Protein AF-A0A3M7R922-F1 (afdb_monomer_lite)

InterPro domains:
  IPR000403 Phosphatidylinositol 3-/4-kinase, catalytic domain [PF00454] (410-557)
  IPR000403 Phosphatidylinositol 3-/4-kinase, catalytic domain [PS50290] (380-560)
  IPR000403 Phosphatidylinositol 3-/4-kinase, catalytic domain [SM00146] (409-560)
  IPR001263 Phosphoinositide 3-kinase, accessory (PIK) domain [PF00613] (132-281)
  IPR001263 Phosphoinositide 3-kinase, accessory (PIK) domain [PS51545] (107-286)
  IPR001263 Phosphoinositide 3-kinase, accessory (PIK) domain [SM00145] (114-297)
  IPR011009 Protein kinase-like domain superfamily [SSF56112] (363-557)
  IPR015433 Phosphatidylinositol 3-/4-kinase [PTHR10048] (72-557)
  IPR016024 Armadillo-type fold [SSF48371] (104-285)
  IPR018936 Phosphatidylinositol 3-/4-kinase, conserved site [PS00916] (509-529)
  IPR036940 Phosphatidylinositol 3-/4-kinase, catalytic domain superfamily [G3DSA:1.10.1070.11] (464-559)
  IPR042236 Phosphoinositide 3-kinase, accessory (PIK) domain superfamily [G3DSA:1.25.40.70] (56-286)

Sequence (560 aa):
MPTDSIYFQNVQKPEKTEKFKLNEFIVHFFTEIFVPSLHFTILWKTAVFKYGEYFLSMFDHMPNISSVCCTLVNIYSKKSPVVQIEFPSFENFYKYPSAINECECRLKDFQNLPYDLKEALIEICNRSIAANKMTQVQKDLINEYFTHLNGIPFSLSKVYLSLISYDYSSIIHFYAYLRQNDPLSMSESIELLLPSFPDQELRKYAIKSIELNSVETVSFYLPQLLEALKYEKSHYSELTFMLLRLANRSLKFAHKLYWHLREFSSRDKNFIYIRYHLLMEALKMFFDFKLNDEIEQETFLTRGIDQISSKIKELKDNTQSFNSDRPKHIYCRALQNLAESNCLQDELDVFQKELISSRKNSLQNYRLPFNISYCVKEIDIKSCSYINSFTVPIKLVFKNSDVSASSFYTIYKIGDDLRQDMFVIQMINVMNQLWLADDLDLNMITFECLQTGNRRGFIEMITNAETLKEIQKGAVMNAFKKNCINEWLRSHNPEMNNFKKAVNNFTRSCAGYSIATYLLGIGDRHNDNIMVKYTGHMFHIDFGKYLGDAQTFAGFKSFH

Secondary structure (DSSP, 8-state):
---------------S--EEE-SS-------SS---B----SB-TTSBBP-EEEEEEPBPP-TT-TT--------S-TTS-EEEEEEPP-SS--B----TTS-------GGGS-HHHHHHHHHHHHS-TTT-PPPHHHHHHHHHHGGG-TTSTTHHHHHHHH-S--SHHHHHHHHHHHTTSPPPPHHHHHHTTSTT---HHHHHHHHHHHHTS-HHHHHHTHHHHHHHGGG-SSSS-HHHHHHHHHHHH-HHHHHHHHHHHHHHHHS-SSTHHHHHHHHHHHHHTTS-HHHHHHHHHHHHHHHHHHHHHHHHHHHHHHHHHT-SSS-THHHHHHHHHHHHTTHHHHHHHHHHHHHHHHHHTSSS--EETTEEEEEEEEE-GGG-EE--STT-PEEEEEEESSTTSPPEEEEEEESS-HHHHHHHHHHHHHHHHHHHHTT---------EEEEETTEEEEE--SSEEEHHHHHHHSTT-TT-TTHHHHHHHHH--SHHHHHHHHHHHHHHHHHHHHHHHHTT-----TTSEEEETTS-EEE------TT---EETTEE---

Organism: Brachionus plicatilis (NCBI:txid10195)

Foldseek 3Di:
DDDDDDDDDDDDDDDDADEDDDPDDDDDDDDVPDDFDAAADQADPQQWGDAAKDKAFTDDDDPPCPLQNANDGPPDDPPTDIYMYGHHDDPDTDGDDPPLPPDADAADALVPDDPVLSVLLLVLQPDDVVPDDDDLVNLVSCCVHVSNCAPRHNSLVSPVSSQPDPDPVSNSNNSNSLVPHDQHDLVSLLVCLGSSNLDQVSNLSSLVSLLVDDLVVNLLCVLSLLVSLSNHHDLPHSSLVSQLVSVLVDVLSLLSLLQVLLAVLFADPDPCNVSSVVSNVVSVVSDDPQVVLLVVLLVLVVVLLVVLLVVVQVLLVVLVVVDPDDDPPVSVVSVVVVVVVLSSLVSQVVVQVVSVVSVVVHPDFHAHSQDRPFGFDTKPSVPKDWDPDNQGWIWTWTDGPPPPDDIFIKTKTADADCVLVSVLLSLLVVLQVVCVVVVHHLLADGWDWGDNHDRIGMTGDDPQKDFQVVLLVPPPPDSDPPCSLLVLLCVLPVDPVLSVQLCSLQVSQVVSQVVSCVVFVQDDDDRRQWMAHNSNHIYGHDRRDTPQNADQDVNDGDDD

Radius of gyration: 28.58 Å; chains: 1; bounding box: 81×58×82 Å

pLDDT: mean 79.79, std 20.11, range [20.31, 98.5]

Structure (mmCIF, N/CA/C/O backbone):
data_AF-A0A3M7R922-F1
#
_entry.id   AF-A0A3M7R922-F1
#
loop_
_atom_site.group_PDB
_atom_site.id
_atom_site.type_symbol
_atom_site.label_atom_id
_atom_site.label_alt_id
_atom_site.label_comp_id
_atom_site.label_asym_id
_atom_site.label_entity_id
_atom_site.label_seq_id
_atom_site.pdbx_PDB_ins_code
_atom_site.Cartn_x
_atom_site.Cartn_y
_atom_site.Cartn_z
_atom_site.occupancy
_atom_site.B_iso_or_equiv
_atom_site.auth_seq_id
_atom_site.auth_comp_id
_atom_site.auth_asym_id
_atom_site.auth_atom_id
_atom_site.pdbx_PDB_model_num
ATOM 1 N N . MET A 1 1 ? 42.212 -13.605 -30.219 1.00 20.31 1 MET A N 1
ATOM 2 C CA . MET A 1 1 ? 42.938 -14.464 -29.256 1.00 20.31 1 MET A CA 1
ATOM 3 C C . MET A 1 1 ? 43.554 -13.571 -28.187 1.00 20.31 1 MET A C 1
ATOM 5 O O . MET A 1 1 ? 43.805 -12.414 -28.494 1.00 20.31 1 MET A O 1
ATOM 9 N N . PRO A 1 2 ? 43.642 -14.049 -26.942 1.00 31.88 2 PRO A N 1
ATOM 10 C CA . PRO A 1 2 ? 42.931 -13.469 -25.802 1.00 31.88 2 PRO A CA 1
ATOM 11 C C . PRO A 1 2 ? 43.850 -12.675 -24.870 1.00 31.88 2 PRO A C 1
ATOM 13 O O . PRO A 1 2 ? 45.050 -12.924 -24.836 1.00 31.88 2 PRO A O 1
ATOM 16 N N . THR A 1 3 ? 43.268 -11.815 -24.038 1.00 22.84 3 THR A N 1
ATOM 17 C CA . THR A 1 3 ? 43.855 -11.471 -22.736 1.00 22.84 3 THR A CA 1
ATOM 18 C C . THR A 1 3 ? 42.747 -11.423 -21.695 1.00 22.84 3 THR A C 1
ATOM 20 O O . THR A 1 3 ? 42.214 -10.365 -21.365 1.00 22.84 3 THR A O 1
ATOM 23 N N . ASP A 1 4 ? 42.408 -12.610 -21.196 1.00 23.25 4 ASP A N 1
ATOM 24 C CA . ASP A 1 4 ? 42.087 -12.782 -19.785 1.00 23.25 4 ASP A CA 1
ATOM 25 C C . ASP A 1 4 ? 43.287 -12.316 -18.952 1.00 23.25 4 ASP A C 1
ATOM 27 O O . ASP A 1 4 ? 44.423 -12.679 -19.261 1.00 23.25 4 ASP A O 1
ATOM 31 N N . SER A 1 5 ? 43.045 -11.534 -17.901 1.00 21.23 5 SER A N 1
ATOM 32 C CA . SER A 1 5 ? 43.357 -11.874 -16.499 1.00 21.23 5 SER A CA 1
ATOM 33 C C . SER A 1 5 ? 43.530 -10.634 -15.611 1.00 21.23 5 SER A C 1
ATOM 35 O O . SER A 1 5 ? 44.268 -9.695 -15.893 1.00 21.23 5 SER A O 1
ATOM 37 N N . ILE A 1 6 ? 42.786 -10.683 -14.509 1.00 30.56 6 ILE A N 1
ATOM 38 C CA . ILE A 1 6 ? 42.831 -9.828 -13.323 1.00 30.56 6 ILE A CA 1
ATOM 39 C C . ILE A 1 6 ? 44.109 -10.140 -12.540 1.00 30.56 6 ILE A C 1
ATOM 41 O O . ILE A 1 6 ? 44.356 -11.313 -12.294 1.00 30.56 6 ILE A O 1
ATOM 45 N N . TYR A 1 7 ? 44.825 -9.124 -12.049 1.00 22.12 7 TYR A N 1
ATOM 46 C CA . TYR A 1 7 ? 45.543 -9.172 -10.766 1.00 22.12 7 TYR A CA 1
ATOM 47 C C . TYR A 1 7 ? 45.862 -7.752 -10.293 1.00 22.12 7 TYR A C 1
ATOM 49 O O . TYR A 1 7 ? 46.557 -7.032 -10.994 1.00 22.12 7 TYR A O 1
ATOM 57 N N . PHE A 1 8 ? 45.460 -7.399 -9.069 1.00 24.62 8 PHE A N 1
ATOM 58 C CA . PHE A 1 8 ? 46.317 -6.603 -8.188 1.00 24.62 8 PHE A CA 1
ATOM 59 C C . PHE A 1 8 ? 46.194 -7.111 -6.748 1.00 24.62 8 PHE A C 1
ATOM 61 O O . PHE A 1 8 ? 45.147 -7.025 -6.111 1.00 24.62 8 PHE A O 1
ATOM 68 N N . GLN A 1 9 ? 47.301 -7.690 -6.281 1.00 25.53 9 GLN A N 1
ATOM 69 C CA . GLN A 1 9 ? 47.606 -7.971 -4.884 1.00 25.53 9 GLN A CA 1
ATOM 70 C C . GLN A 1 9 ? 47.999 -6.677 -4.153 1.00 25.53 9 GLN A C 1
ATOM 72 O O . GLN A 1 9 ? 48.644 -5.809 -4.733 1.00 25.53 9 GLN A O 1
ATOM 77 N N . ASN A 1 10 ? 47.698 -6.653 -2.851 1.00 31.08 10 ASN A N 1
ATOM 78 C CA . ASN A 1 10 ? 48.312 -5.845 -1.791 1.00 31.08 10 ASN A CA 1
ATOM 79 C C . ASN A 1 10 ? 48.371 -4.324 -1.984 1.00 31.08 10 ASN A C 1
ATOM 81 O O . ASN A 1 10 ? 49.378 -3.804 -2.453 1.00 31.08 10 ASN A O 1
ATOM 85 N N . VAL A 1 11 ? 47.400 -3.598 -1.415 1.00 28.06 11 VAL A N 1
ATOM 86 C CA . VAL A 1 11 ? 47.642 -2.221 -0.948 1.00 28.06 11 VAL A CA 1
ATOM 87 C C . VAL A 1 11 ? 46.936 -1.983 0.393 1.00 28.06 11 VAL A C 1
ATOM 89 O O . VAL A 1 11 ? 45.763 -2.308 0.573 1.00 28.06 11 VAL A O 1
ATOM 92 N N . GLN A 1 12 ? 47.707 -1.477 1.359 1.00 27.95 12 GLN A N 1
ATOM 93 C CA . GLN A 1 12 ? 47.301 -1.124 2.721 1.00 27.95 12 GLN A CA 1
ATOM 94 C C . GLN A 1 12 ? 46.237 -0.008 2.742 1.00 27.95 12 GLN A C 1
ATOM 96 O O . GLN A 1 12 ? 46.098 0.747 1.786 1.00 27.95 12 GLN A O 1
ATOM 101 N N . LYS A 1 13 ? 45.504 0.098 3.864 1.00 28.09 13 LYS A N 1
ATOM 102 C CA . LYS A 1 13 ? 44.529 1.166 4.182 1.00 28.09 13 LYS A CA 1
ATOM 103 C C . LYS A 1 13 ? 44.961 2.546 3.640 1.00 28.09 13 LYS A C 1
ATOM 105 O O . LYS A 1 13 ? 46.064 2.972 3.979 1.00 28.09 13 LYS A O 1
ATOM 110 N N . PRO A 1 14 ? 44.092 3.292 2.930 1.00 32.62 14 PRO A N 1
ATOM 111 C CA . PRO A 1 14 ? 44.429 4.640 2.500 1.00 32.62 14 PRO A CA 1
ATOM 112 C C . PRO A 1 14 ? 44.291 5.613 3.678 1.00 32.62 14 PRO A C 1
ATOM 114 O O . PRO A 1 14 ? 43.190 5.930 4.136 1.00 32.62 14 PRO A O 1
ATOM 117 N N . GLU A 1 15 ? 45.424 6.098 4.181 1.00 32.97 15 GLU A N 1
ATOM 118 C CA . GLU A 1 15 ? 45.484 7.345 4.937 1.00 32.97 15 GLU A CA 1
ATOM 119 C C . GLU A 1 15 ? 45.681 8.505 3.947 1.00 32.97 15 GLU A C 1
ATOM 121 O O . GLU A 1 15 ? 46.744 8.647 3.353 1.00 32.97 15 GLU A O 1
ATOM 126 N N . LYS A 1 16 ? 44.658 9.367 3.844 1.00 37.19 16 LYS A N 1
ATOM 127 C CA . LYS A 1 16 ? 44.582 10.632 3.076 1.00 37.19 16 LYS A CA 1
ATOM 128 C C . LYS A 1 16 ? 44.291 10.528 1.569 1.00 37.19 16 LYS A C 1
ATOM 130 O O . LYS A 1 16 ? 44.687 9.608 0.874 1.00 37.19 16 LYS A O 1
ATOM 135 N N . THR A 1 17 ? 43.545 11.543 1.124 1.00 33.84 17 THR A N 1
ATOM 136 C CA . THR A 1 17 ? 43.056 11.862 -0.230 1.00 33.84 17 THR A CA 1
ATOM 137 C C . THR A 1 17 ? 43.974 11.417 -1.372 1.00 33.84 17 THR A C 1
ATOM 139 O O . THR A 1 17 ? 45.065 11.963 -1.526 1.00 33.84 17 THR A O 1
ATOM 142 N N . GLU A 1 18 ? 43.480 10.518 -2.224 1.00 42.16 18 GLU A N 1
ATOM 143 C CA . GLU A 1 18 ? 44.120 10.111 -3.481 1.00 42.16 18 GLU A CA 1
ATOM 144 C C . GLU A 1 18 ? 43.452 10.803 -4.686 1.00 42.16 18 GLU A C 1
ATOM 146 O O . GLU A 1 18 ? 42.229 10.966 -4.724 1.00 42.16 18 GLU A O 1
ATOM 151 N N . LYS A 1 19 ? 44.259 11.235 -5.667 1.00 33.69 19 LYS A N 1
ATOM 152 C CA . LYS A 1 19 ? 43.809 11.826 -6.941 1.00 33.69 19 LYS A CA 1
ATOM 153 C C . LYS A 1 19 ? 43.864 10.769 -8.048 1.00 33.69 19 LYS A C 1
ATOM 155 O O . LYS A 1 19 ? 44.926 10.199 -8.279 1.00 33.69 19 LYS A O 1
ATOM 160 N N . PHE A 1 20 ? 42.768 10.575 -8.783 1.00 39.91 20 PHE A N 1
ATOM 161 C CA . PHE A 1 20 ? 42.688 9.638 -9.913 1.00 39.91 20 PHE A CA 1
ATOM 162 C C . PHE A 1 20 ? 42.458 10.386 -11.237 1.00 39.91 20 PHE A C 1
ATOM 164 O O . PHE A 1 20 ? 41.583 11.248 -11.312 1.00 39.91 20 PHE A O 1
ATOM 171 N N . LYS A 1 21 ? 43.222 10.048 -12.289 1.00 31.81 21 LYS A N 1
ATOM 172 C CA . LYS A 1 21 ? 43.016 10.540 -13.665 1.00 31.81 21 LYS A CA 1
ATOM 173 C C . LYS A 1 21 ? 42.211 9.514 -14.469 1.00 31.81 21 LYS A C 1
ATOM 175 O O . LYS A 1 21 ? 42.649 8.380 -14.633 1.00 31.81 21 LYS A O 1
ATOM 180 N N . LEU A 1 22 ? 41.045 9.924 -14.964 1.00 37.53 22 LEU A N 1
ATOM 181 C CA . LEU A 1 22 ? 40.112 9.092 -15.731 1.00 37.53 22 LEU A CA 1
ATOM 182 C C . LEU A 1 22 ? 40.517 9.021 -17.207 1.00 37.53 22 LEU A C 1
ATOM 184 O O . LEU A 1 22 ? 40.133 9.893 -17.979 1.00 37.53 22 LEU A O 1
ATOM 188 N N . ASN A 1 23 ? 41.234 7.970 -17.603 1.00 27.38 23 ASN A N 1
ATOM 189 C CA . ASN A 1 23 ? 41.248 7.542 -19.007 1.00 27.38 23 ASN A CA 1
ATOM 190 C C . ASN A 1 23 ? 40.575 6.189 -19.240 1.00 27.38 23 ASN A C 1
ATOM 192 O O . ASN A 1 23 ? 40.278 5.890 -20.383 1.00 27.38 23 ASN A O 1
ATOM 196 N N . GLU A 1 24 ? 40.247 5.412 -18.206 1.00 34.56 24 GLU A N 1
ATOM 197 C CA . GLU A 1 24 ? 39.573 4.124 -18.375 1.00 34.56 24 GLU A CA 1
ATOM 198 C C . GLU A 1 24 ? 38.940 3.680 -17.034 1.00 34.56 24 GLU A C 1
ATOM 200 O O . GLU A 1 24 ? 39.588 3.738 -15.992 1.00 34.56 24 GLU A O 1
ATOM 205 N N . PHE A 1 25 ? 37.675 3.233 -17.091 1.00 34.09 25 PHE A N 1
ATOM 206 C CA . PHE A 1 25 ? 36.881 2.506 -16.074 1.00 34.09 25 PHE A CA 1
ATOM 207 C C . PHE A 1 25 ? 36.016 3.213 -15.005 1.00 34.09 25 PHE A C 1
ATOM 209 O O . PHE A 1 25 ? 36.301 4.275 -14.454 1.00 34.09 25 PHE A O 1
ATOM 216 N N . ILE A 1 26 ? 34.921 2.493 -14.709 1.00 31.27 26 ILE A N 1
ATOM 217 C CA . ILE A 1 26 ? 34.055 2.540 -13.525 1.00 31.27 26 ILE A CA 1
ATOM 218 C C . ILE A 1 26 ? 34.880 2.105 -12.304 1.00 31.27 26 ILE A C 1
ATOM 220 O O . ILE A 1 26 ? 35.438 1.009 -12.299 1.00 31.27 26 ILE A O 1
ATOM 224 N N . VAL A 1 27 ? 34.935 2.926 -11.253 1.00 31.55 27 VAL A N 1
ATOM 225 C CA . VAL A 1 27 ? 35.660 2.588 -10.017 1.00 31.55 27 VAL A CA 1
ATOM 226 C C . VAL A 1 27 ? 34.762 1.748 -9.104 1.00 31.55 27 VAL A C 1
ATOM 228 O O . VAL A 1 27 ? 33.882 2.279 -8.429 1.00 31.55 27 VAL A O 1
ATOM 231 N N . HIS A 1 28 ? 34.991 0.434 -9.061 1.00 28.58 28 HIS A N 1
ATOM 232 C CA . HIS A 1 28 ? 34.495 -0.433 -7.990 1.00 28.58 28 HIS A CA 1
ATOM 233 C C . HIS A 1 28 ? 35.627 -0.707 -6.992 1.00 28.58 28 HIS A C 1
ATOM 235 O O . HIS A 1 28 ? 36.612 -1.356 -7.335 1.00 28.58 28 HIS A O 1
ATOM 241 N N . PHE A 1 29 ? 35.485 -0.249 -5.745 1.00 29.84 29 PHE A N 1
ATOM 242 C CA . PHE A 1 29 ? 36.362 -0.668 -4.650 1.00 29.84 29 PHE A CA 1
ATOM 243 C C . PHE A 1 29 ? 35.924 -2.058 -4.165 1.00 29.84 29 PHE A C 1
ATOM 245 O O . PHE A 1 29 ? 35.004 -2.171 -3.359 1.00 29.84 29 PHE A O 1
ATOM 252 N N . PHE A 1 30 ? 36.565 -3.119 -4.659 1.00 27.47 30 PHE A N 1
ATOM 253 C CA . PHE A 1 30 ? 36.489 -4.450 -4.052 1.00 27.47 30 PHE A CA 1
ATOM 254 C C . PHE A 1 30 ? 37.798 -4.728 -3.313 1.00 27.47 30 PHE A C 1
ATOM 256 O O . PHE A 1 30 ? 38.770 -5.199 -3.892 1.00 27.47 30 PHE A O 1
ATOM 263 N N . THR A 1 31 ? 37.822 -4.433 -2.019 1.00 26.59 31 THR A N 1
ATOM 264 C CA . THR A 1 31 ? 38.702 -5.131 -1.080 1.00 26.59 31 THR A CA 1
ATOM 265 C C . THR A 1 31 ? 37.818 -6.046 -0.237 1.00 26.59 31 THR A C 1
ATOM 267 O O . THR A 1 31 ? 36.661 -5.717 0.026 1.00 26.59 31 THR A O 1
ATOM 270 N N . GLU A 1 32 ? 38.331 -7.200 0.198 1.00 32.03 32 GLU A N 1
ATOM 271 C CA . GLU A 1 32 ? 37.628 -8.171 1.066 1.00 32.03 32 GLU A CA 1
ATOM 272 C C . GLU A 1 32 ? 37.293 -7.622 2.478 1.00 32.03 32 GLU A C 1
ATOM 274 O O . GLU A 1 32 ? 37.014 -8.365 3.415 1.00 32.03 32 GLU A O 1
ATOM 279 N N . ILE A 1 33 ? 37.273 -6.296 2.642 1.00 32.91 33 ILE A N 1
ATOM 280 C CA . ILE A 1 33 ? 36.769 -5.562 3.797 1.00 32.91 33 ILE A CA 1
ATOM 281 C C . ILE A 1 33 ? 35.852 -4.461 3.247 1.00 32.91 33 ILE A C 1
ATOM 283 O O . ILE A 1 33 ? 36.325 -3.459 2.725 1.00 32.91 33 ILE A O 1
ATOM 287 N N . PHE A 1 34 ? 34.540 -4.675 3.354 1.00 44.47 34 PHE A N 1
ATOM 288 C CA . PHE A 1 34 ? 33.442 -3.815 2.891 1.00 44.47 34 PHE A CA 1
ATOM 289 C C . PHE A 1 34 ? 33.726 -2.292 2.977 1.00 44.47 34 PHE A C 1
ATOM 291 O O . PHE A 1 34 ? 33.765 -1.716 4.066 1.00 44.47 34 PHE A O 1
ATOM 298 N N . VAL A 1 35 ? 33.898 -1.640 1.815 1.00 45.03 35 VAL A N 1
ATOM 299 C CA . VAL A 1 35 ? 34.305 -0.224 1.645 1.00 45.03 35 VAL A CA 1
ATOM 300 C C . VAL A 1 35 ? 33.083 0.694 1.395 1.00 45.03 35 VAL A C 1
ATOM 302 O O . VAL A 1 35 ? 32.088 0.233 0.830 1.00 45.03 35 VAL A O 1
ATOM 305 N N . PRO A 1 36 ? 33.115 1.989 1.788 1.00 53.56 36 PRO A N 1
ATOM 306 C CA . PRO A 1 36 ? 32.138 3.010 1.375 1.00 53.56 36 PRO A CA 1
ATOM 307 C C . PRO A 1 36 ? 31.932 3.083 -0.151 1.00 53.56 36 PRO A C 1
ATOM 309 O O . PRO A 1 36 ? 32.850 2.822 -0.926 1.00 53.56 36 PRO A O 1
ATOM 312 N N . SER A 1 37 ? 30.730 3.475 -0.596 1.00 55.59 37 SER A N 1
ATOM 313 C CA . SER A 1 37 ? 30.353 3.526 -2.023 1.00 55.59 37 SER A CA 1
ATOM 314 C C . SER A 1 37 ? 29.865 4.913 -2.460 1.00 55.59 37 SER A C 1
ATOM 316 O O . SER A 1 37 ? 29.355 5.700 -1.656 1.00 55.59 37 SER A O 1
ATOM 318 N N . LEU A 1 38 ? 30.042 5.223 -3.748 1.00 53.78 38 LEU A N 1
ATOM 319 C CA . LEU A 1 38 ? 29.637 6.482 -4.371 1.00 53.78 38 LEU A CA 1
ATOM 320 C C . LEU A 1 38 ? 29.168 6.216 -5.806 1.00 53.78 38 LEU A C 1
ATOM 322 O O . LEU A 1 38 ? 29.888 5.607 -6.590 1.00 53.78 38 LEU A O 1
ATOM 326 N N . HIS A 1 39 ? 27.988 6.722 -6.162 1.00 61.69 39 HIS A N 1
ATOM 327 C CA . HIS A 1 39 ? 27.514 6.753 -7.545 1.00 61.69 39 HIS A CA 1
ATOM 328 C C . HIS A 1 39 ? 27.486 8.208 -8.022 1.00 61.69 39 HIS A C 1
ATOM 330 O O . HIS A 1 39 ? 26.992 9.089 -7.319 1.00 61.69 39 HIS A O 1
ATOM 336 N N . PHE A 1 40 ? 27.996 8.481 -9.223 1.00 58.78 40 PHE A N 1
ATOM 337 C CA . PHE A 1 40 ? 28.062 9.836 -9.770 1.00 58.78 40 PHE A CA 1
ATOM 338 C C . PHE A 1 40 ? 27.608 9.861 -11.230 1.00 58.78 40 PHE A C 1
ATOM 340 O O . PHE A 1 40 ? 28.034 9.052 -12.047 1.00 58.78 40 PHE A O 1
ATOM 347 N N . THR A 1 41 ? 26.726 10.799 -11.573 1.00 61.97 41 THR A N 1
ATOM 348 C CA . THR A 1 41 ? 26.270 10.989 -12.958 1.00 61.97 41 THR A CA 1
ATOM 349 C C . THR A 1 41 ? 27.328 11.691 -13.791 1.00 61.97 41 THR A C 1
ATOM 351 O O . THR A 1 41 ? 27.812 12.740 -13.383 1.00 61.97 41 THR A O 1
ATOM 354 N N . ILE A 1 42 ? 27.620 11.173 -14.984 1.00 64.44 42 ILE A N 1
ATOM 355 C CA . ILE A 1 42 ? 28.561 11.796 -15.935 1.00 64.44 42 ILE A CA 1
ATOM 356 C C . ILE A 1 42 ? 27.913 12.989 -16.664 1.00 64.44 42 ILE A C 1
ATOM 358 O O . ILE A 1 42 ? 28.582 13.949 -17.036 1.00 64.44 42 ILE A O 1
ATOM 362 N N . LEU A 1 43 ? 26.587 12.965 -16.816 1.00 56.03 43 LEU A N 1
ATOM 363 C CA . LEU A 1 43 ? 25.808 14.040 -17.431 1.00 56.03 43 LEU A CA 1
ATOM 364 C C . LEU A 1 43 ? 25.129 14.915 -16.370 1.00 56.03 43 LEU A C 1
ATOM 366 O O . LEU A 1 43 ? 24.489 14.409 -15.441 1.00 56.03 43 LEU A O 1
ATOM 370 N N . TRP A 1 44 ? 25.194 16.229 -16.567 1.00 54.84 44 TRP A N 1
ATOM 371 C CA . TRP A 1 44 ? 24.307 17.211 -15.956 1.00 54.84 44 TRP A CA 1
ATOM 372 C C . TRP A 1 44 ? 22.846 16.975 -16.358 1.00 54.84 44 TRP A C 1
ATOM 374 O O . TRP A 1 44 ? 22.533 16.297 -17.338 1.00 54.84 44 TRP A O 1
ATOM 384 N N . LYS A 1 45 ? 21.925 17.604 -15.618 1.00 60.00 45 LYS A N 1
ATOM 385 C CA . LYS A 1 45 ? 20.483 17.578 -15.923 1.00 60.00 45 LYS A CA 1
ATOM 386 C C . LYS A 1 45 ? 20.152 18.160 -17.298 1.00 60.00 45 LYS A C 1
ATOM 388 O O . LYS A 1 45 ? 19.226 17.701 -17.945 1.00 60.00 45 LYS A O 1
ATOM 393 N N . THR A 1 46 ? 20.928 19.139 -17.755 1.00 58.81 46 THR A N 1
ATOM 394 C CA . THR A 1 46 ? 20.813 19.773 -19.079 1.00 58.81 46 THR A CA 1
ATOM 395 C C . THR A 1 46 ? 21.356 18.900 -20.214 1.00 58.81 46 THR A C 1
ATOM 397 O O . THR A 1 46 ? 21.504 19.377 -21.338 1.00 58.81 46 THR A O 1
ATOM 400 N N . ALA A 1 47 ? 21.673 17.636 -19.914 1.00 66.69 47 ALA A N 1
ATOM 401 C CA . ALA A 1 47 ? 22.345 16.689 -20.789 1.00 66.69 47 ALA A CA 1
ATOM 402 C C . ALA A 1 47 ? 23.764 17.120 -21.200 1.00 66.69 47 ALA A C 1
ATOM 404 O O . ALA A 1 47 ? 24.321 16.581 -22.145 1.00 66.69 47 ALA A O 1
ATOM 405 N N . VAL A 1 48 ? 24.360 18.078 -20.489 1.00 71.44 48 VAL A N 1
ATOM 406 C CA . VAL A 1 48 ? 25.745 18.514 -20.701 1.00 71.44 48 VAL A CA 1
ATOM 407 C C . VAL A 1 48 ? 26.696 17.568 -19.968 1.00 71.44 48 VAL A C 1
ATOM 409 O O . VAL A 1 48 ? 26.399 17.156 -18.850 1.00 71.44 48 VAL A O 1
ATOM 412 N N . PHE A 1 49 ? 27.836 17.218 -20.553 1.00 72.50 49 PHE A N 1
ATOM 413 C CA . PHE A 1 49 ? 28.863 16.437 -19.859 1.00 72.50 49 PHE A CA 1
ATOM 414 C C . PHE A 1 49 ? 29.474 17.230 -18.702 1.00 72.50 49 PHE A C 1
ATOM 416 O O . PHE A 1 49 ? 29.709 18.435 -18.807 1.00 72.50 49 PHE A O 1
ATOM 423 N N . LYS A 1 50 ? 29.705 16.564 -17.569 1.00 71.19 50 LYS A N 1
ATOM 424 C CA . LYS A 1 50 ? 30.444 17.169 -16.460 1.00 71.19 50 LYS A CA 1
ATOM 425 C C . LYS A 1 50 ? 31.906 17.355 -16.851 1.00 71.19 50 LYS A C 1
ATOM 427 O O . LYS A 1 50 ? 32.497 16.491 -17.488 1.00 71.19 50 LYS A O 1
ATOM 432 N N . TYR A 1 51 ? 32.457 18.490 -16.449 1.00 78.56 51 TYR A N 1
ATOM 433 C CA . TYR A 1 51 ? 33.838 18.902 -16.677 1.00 78.56 51 TYR A CA 1
ATOM 434 C C . TYR A 1 51 ? 34.388 19.518 -15.384 1.00 78.56 51 TYR A C 1
ATOM 436 O O . TYR A 1 51 ? 33.600 19.957 -14.535 1.00 78.56 51 TYR A O 1
ATOM 444 N N . GLY A 1 52 ? 35.714 19.548 -15.237 1.00 81.69 52 GLY A N 1
ATOM 445 C CA . GLY A 1 52 ? 36.392 20.137 -14.080 1.00 81.69 52 GLY A CA 1
ATOM 446 C C . GLY A 1 52 ? 36.438 19.233 -12.843 1.00 81.69 52 GLY A C 1
ATOM 447 O O . GLY A 1 52 ? 36.180 18.030 -12.917 1.00 81.69 52 GLY A O 1
ATOM 448 N N . GLU A 1 53 ? 36.796 19.826 -11.704 1.00 83.00 53 GLU A N 1
ATOM 449 C CA . GLU A 1 53 ? 37.024 19.118 -10.440 1.00 83.00 53 GLU A CA 1
ATOM 450 C C . GLU A 1 53 ? 35.761 19.036 -9.563 1.00 83.00 53 GLU A C 1
ATOM 452 O O . GLU A 1 53 ? 35.023 20.009 -9.400 1.00 83.00 53 GLU A O 1
ATOM 457 N N . TYR A 1 54 ? 35.545 17.876 -8.936 1.00 78.12 54 TYR A N 1
ATOM 458 C CA . TYR A 1 54 ? 34.460 17.614 -7.989 1.00 78.12 54 TYR A CA 1
ATOM 459 C C . TYR A 1 54 ? 34.997 16.963 -6.718 1.00 78.12 54 TYR A C 1
ATOM 461 O O . TYR A 1 54 ? 35.800 16.037 -6.782 1.00 78.12 54 TYR A O 1
ATOM 469 N N . PHE A 1 55 ? 34.474 17.388 -5.569 1.00 82.19 55 PHE A N 1
ATOM 470 C CA . PHE A 1 55 ? 34.742 16.781 -4.267 1.00 82.19 55 PHE A CA 1
ATOM 471 C C . PHE A 1 55 ? 33.474 16.086 -3.776 1.00 82.19 55 PHE A C 1
ATOM 473 O O . PHE A 1 55 ? 32.447 16.727 -3.547 1.00 82.19 55 PHE A O 1
ATOM 480 N N . LEU A 1 56 ? 33.530 14.763 -3.654 1.00 76.88 56 LEU A N 1
ATOM 481 C CA . LEU A 1 56 ? 32.373 13.911 -3.421 1.00 76.88 56 LEU A CA 1
ATOM 482 C C . LEU A 1 56 ? 32.564 13.125 -2.127 1.00 76.88 56 LEU A C 1
ATOM 484 O O . LEU A 1 56 ? 33.362 12.197 -2.051 1.00 76.88 56 LEU A O 1
ATOM 488 N N . SER A 1 57 ? 31.815 13.510 -1.101 1.00 74.44 57 SER A N 1
ATOM 489 C CA . SER A 1 57 ? 31.737 12.767 0.155 1.00 74.44 57 SER A CA 1
ATOM 490 C C . SER A 1 57 ? 30.972 11.454 -0.043 1.00 74.44 57 SER A C 1
ATOM 492 O O . SER A 1 57 ? 29.877 11.441 -0.619 1.00 74.44 57 SER A O 1
ATOM 494 N N . MET A 1 58 ? 31.560 10.353 0.419 1.00 71.69 58 MET A N 1
ATOM 495 C CA . MET A 1 58 ? 31.059 8.988 0.262 1.00 71.69 58 MET A CA 1
ATOM 496 C C . MET A 1 58 ? 30.064 8.617 1.363 1.00 71.69 58 MET A C 1
ATOM 498 O O . MET A 1 58 ? 30.088 9.176 2.461 1.00 71.69 58 MET A O 1
ATOM 502 N N . PHE A 1 59 ? 29.199 7.640 1.098 1.00 65.69 59 PHE A N 1
ATOM 503 C CA . PHE A 1 59 ? 28.344 7.062 2.133 1.00 65.69 59 PHE A CA 1
ATOM 504 C C . PHE A 1 59 ? 29.040 5.889 2.816 1.00 65.69 59 PHE A C 1
ATOM 506 O O . PHE A 1 59 ? 29.662 5.062 2.145 1.00 65.69 59 PHE A O 1
ATOM 513 N N . ASP A 1 60 ? 28.893 5.808 4.140 1.00 60.81 60 ASP A N 1
ATOM 514 C CA . ASP A 1 60 ? 29.287 4.622 4.897 1.00 60.81 60 ASP A CA 1
ATOM 515 C C . ASP A 1 60 ? 28.504 3.406 4.381 1.00 60.81 60 ASP A C 1
ATOM 517 O O . ASP A 1 60 ? 27.379 3.529 3.884 1.00 60.81 60 ASP A O 1
ATOM 521 N N . HIS A 1 61 ? 29.116 2.225 4.460 1.00 56.59 61 HIS A N 1
ATOM 522 C CA . HIS A 1 61 ? 28.516 1.003 3.945 1.00 56.59 61 HIS A CA 1
ATOM 523 C C . HIS A 1 61 ? 27.160 0.727 4.613 1.00 56.59 61 HIS A C 1
ATOM 525 O O . HIS A 1 61 ? 27.071 0.520 5.823 1.00 56.59 61 HIS A O 1
ATOM 531 N N . MET A 1 62 ? 26.109 0.658 3.797 1.00 53.66 62 MET A N 1
ATOM 532 C CA . MET A 1 62 ? 24.756 0.328 4.229 1.00 53.66 62 MET A CA 1
ATOM 533 C C . MET A 1 62 ? 24.409 -1.080 3.717 1.00 53.66 62 MET A C 1
ATOM 535 O O . MET A 1 62 ? 24.216 -1.243 2.511 1.00 53.66 62 MET A O 1
ATOM 539 N N . PRO A 1 63 ? 24.315 -2.099 4.595 1.00 41.69 63 PRO A N 1
ATOM 540 C CA . PRO A 1 63 ? 24.286 -3.517 4.208 1.00 41.69 63 PRO A CA 1
ATOM 541 C C . PRO A 1 63 ? 23.112 -3.950 3.312 1.00 41.69 63 PRO A C 1
ATOM 543 O O . PRO A 1 63 ? 23.192 -5.008 2.702 1.00 41.69 63 PRO A O 1
ATOM 546 N N . ASN A 1 64 ? 22.076 -3.117 3.156 1.00 42.84 64 ASN A N 1
ATOM 547 C CA . ASN A 1 64 ? 20.885 -3.406 2.345 1.00 42.84 64 ASN A CA 1
ATOM 548 C C . ASN A 1 64 ? 20.694 -2.460 1.135 1.00 42.84 64 ASN A C 1
ATOM 550 O O . ASN A 1 64 ? 19.610 -2.412 0.562 1.00 42.84 64 ASN A O 1
ATOM 554 N N . ILE A 1 65 ? 21.706 -1.664 0.759 1.00 48.78 65 ILE A N 1
ATOM 555 C CA . ILE A 1 65 ? 21.585 -0.577 -0.244 1.00 48.78 65 ILE A CA 1
ATOM 556 C C . ILE A 1 65 ? 22.381 -0.875 -1.531 1.00 48.78 65 ILE A C 1
ATOM 558 O O . ILE A 1 65 ? 22.523 -0.013 -2.391 1.00 48.78 65 ILE A O 1
ATOM 562 N N . SER A 1 66 ? 22.846 -2.111 -1.739 1.00 42.09 66 SER A N 1
ATOM 563 C CA . SER A 1 66 ? 23.618 -2.499 -2.936 1.00 42.09 66 SER A CA 1
ATOM 564 C C . SER A 1 66 ? 22.911 -2.220 -4.279 1.00 42.09 66 SER A C 1
ATOM 566 O O . SER A 1 66 ? 23.571 -2.196 -5.312 1.00 42.09 66 SER A O 1
ATOM 568 N N . SER A 1 67 ? 21.598 -1.956 -4.276 1.00 44.66 67 SER A N 1
ATOM 569 C CA . SER A 1 67 ? 20.781 -1.639 -5.456 1.00 44.66 67 SER A CA 1
ATOM 570 C C . SER A 1 67 ? 20.320 -0.178 -5.574 1.00 44.66 67 SER A C 1
ATOM 572 O O . SER A 1 67 ? 19.641 0.166 -6.544 1.00 44.66 67 SER A O 1
ATOM 574 N N . VAL A 1 68 ? 20.644 0.709 -4.623 1.00 48.28 68 VAL A N 1
ATOM 575 C CA . VAL A 1 68 ? 20.218 2.115 -4.716 1.00 48.28 68 VAL A CA 1
ATOM 576 C C . VAL A 1 68 ? 21.271 2.906 -5.488 1.00 48.28 68 VAL 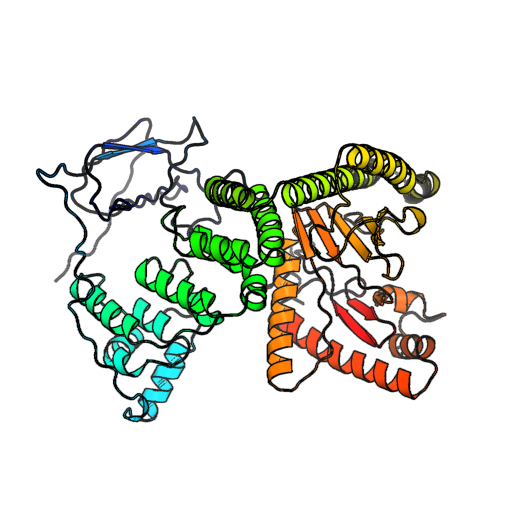A C 1
ATOM 578 O O . VAL A 1 68 ? 22.239 3.410 -4.920 1.00 48.28 68 VAL A O 1
ATOM 581 N N . CYS A 1 69 ? 21.047 3.056 -6.795 1.00 48.84 69 CYS A N 1
ATOM 582 C CA . CYS A 1 69 ? 21.759 3.999 -7.660 1.00 48.84 69 CYS A CA 1
ATOM 583 C C . CYS A 1 69 ? 21.434 5.452 -7.277 1.00 48.84 69 CYS A C 1
ATOM 585 O O . CYS A 1 69 ? 20.836 6.194 -8.055 1.00 48.84 69 CYS A O 1
ATOM 587 N N . CYS A 1 70 ? 21.797 5.892 -6.072 1.00 52.31 70 CYS A N 1
ATOM 588 C CA . CYS A 1 70 ? 21.648 7.296 -5.737 1.00 52.31 70 CYS A CA 1
ATOM 589 C C . CYS A 1 70 ? 22.889 8.062 -6.145 1.00 52.31 70 CYS A C 1
ATOM 591 O O . CYS A 1 70 ? 23.962 7.909 -5.574 1.00 52.31 70 CYS A O 1
ATOM 593 N N . THR A 1 71 ? 22.712 8.948 -7.112 1.00 55.75 71 THR A N 1
ATOM 594 C CA . THR A 1 71 ? 23.766 9.811 -7.641 1.00 55.75 71 THR A CA 1
ATOM 595 C C . THR A 1 71 ? 23.993 11.050 -6.767 1.00 55.75 71 THR A C 1
ATOM 597 O O . THR A 1 71 ? 24.339 12.120 -7.272 1.00 55.75 71 THR A O 1
ATOM 600 N N . LEU A 1 72 ? 23.665 10.940 -5.478 1.00 58.06 72 LEU A N 1
ATOM 601 C CA . LEU A 1 72 ? 23.723 12.011 -4.488 1.00 58.06 72 LEU A CA 1
ATOM 602 C C . LEU A 1 72 ? 25.036 11.921 -3.706 1.00 58.06 72 LEU A C 1
ATOM 604 O O . LEU A 1 72 ? 25.661 10.869 -3.640 1.00 58.06 72 LEU A O 1
ATOM 608 N N . VAL A 1 73 ? 25.453 13.043 -3.125 1.00 60.09 73 VAL A N 1
ATOM 609 C CA . VAL A 1 73 ? 26.695 13.168 -2.348 1.00 60.09 73 VAL A CA 1
ATOM 610 C C . VAL A 1 73 ? 26.353 13.168 -0.860 1.00 60.09 73 VAL A C 1
ATOM 612 O O . VAL A 1 73 ? 25.330 13.735 -0.466 1.00 60.09 73 VAL A O 1
ATOM 615 N N . ASN A 1 74 ? 27.188 12.555 -0.017 1.00 64.75 74 ASN A N 1
ATOM 616 C CA . ASN A 1 74 ? 26.960 12.541 1.426 1.00 64.75 74 ASN A CA 1
ATOM 617 C C . ASN A 1 74 ? 27.259 13.907 2.060 1.00 64.75 74 ASN A C 1
ATOM 619 O O . ASN A 1 74 ? 28.392 14.216 2.418 1.00 64.75 74 ASN A O 1
ATOM 623 N N . ILE A 1 75 ? 26.224 14.723 2.244 1.00 64.56 75 ILE A N 1
ATOM 624 C CA . ILE A 1 75 ? 26.348 16.052 2.863 1.00 64.56 75 ILE A CA 1
ATOM 625 C C . ILE A 1 75 ? 26.170 16.056 4.392 1.00 64.56 75 ILE A C 1
ATOM 627 O O . ILE A 1 75 ? 26.221 17.117 5.008 1.00 64.56 75 ILE A O 1
ATOM 631 N N . TYR A 1 76 ? 25.934 14.899 5.020 1.00 60.88 76 TYR A N 1
ATOM 632 C CA . TYR A 1 76 ? 25.532 14.822 6.433 1.00 60.88 76 TYR A CA 1
ATOM 633 C C . TYR A 1 76 ? 26.689 14.540 7.378 1.00 60.88 76 TYR A C 1
ATOM 635 O O . TYR A 1 76 ? 26.764 15.097 8.475 1.00 60.88 76 TYR A O 1
ATOM 643 N N . SER A 1 77 ? 27.583 13.644 6.975 1.00 65.50 77 SER A N 1
ATOM 644 C CA . SER A 1 77 ? 28.676 13.215 7.831 1.00 65.50 77 SER A CA 1
ATOM 645 C C . SER A 1 77 ? 29.910 14.059 7.558 1.00 65.50 77 SER A C 1
ATOM 647 O O . SER A 1 77 ? 30.579 13.912 6.539 1.00 65.50 77 SER A O 1
ATOM 649 N N . LYS A 1 78 ? 30.266 14.905 8.529 1.00 66.00 78 LYS A N 1
ATOM 650 C CA . LYS A 1 78 ? 31.538 15.650 8.523 1.00 66.00 78 LYS A CA 1
ATOM 651 C C . LYS A 1 78 ? 32.775 14.741 8.594 1.00 66.00 78 LYS A C 1
ATOM 653 O O . LYS A 1 78 ? 33.887 15.236 8.468 1.00 66.00 78 LYS A O 1
ATOM 658 N N . LYS A 1 79 ? 32.589 13.444 8.865 1.00 70.31 79 LYS A N 1
ATOM 659 C CA . LYS A 1 79 ? 33.657 12.447 9.022 1.00 70.31 79 LYS A CA 1
ATOM 660 C C . LYS A 1 79 ? 33.762 11.491 7.834 1.00 70.31 79 LYS A C 1
ATOM 662 O O . LYS A 1 79 ? 34.642 10.638 7.845 1.00 70.31 79 LYS A O 1
ATOM 667 N N . SER A 1 80 ? 32.864 11.592 6.853 1.00 71.12 80 SER A N 1
ATOM 668 C CA . SER A 1 80 ? 32.871 10.661 5.731 1.00 71.12 80 SER A CA 1
ATOM 669 C C . SER A 1 80 ? 34.050 10.915 4.787 1.00 71.12 80 SER A C 1
ATOM 671 O O . SER A 1 80 ? 34.437 12.071 4.592 1.00 71.12 80 SER A O 1
ATOM 673 N N . PRO A 1 81 ? 34.629 9.851 4.199 1.00 75.44 81 PRO A N 1
ATOM 674 C CA . PRO A 1 81 ? 35.689 9.984 3.208 1.00 75.44 81 PRO A CA 1
ATOM 675 C C . PRO A 1 81 ? 35.236 10.837 2.022 1.00 75.44 81 PRO A C 1
ATOM 677 O O . PRO A 1 81 ? 34.093 10.729 1.580 1.00 75.44 81 PRO A O 1
ATOM 680 N N . VAL A 1 82 ? 36.136 11.663 1.489 1.00 77.75 82 VAL A N 1
ATOM 681 C CA . VAL A 1 82 ? 35.878 12.509 0.317 1.00 77.75 82 VAL A CA 1
ATOM 682 C C . VAL A 1 82 ? 36.776 12.061 -0.826 1.00 77.75 82 VAL A C 1
ATOM 684 O O . VAL A 1 82 ? 37.991 11.979 -0.665 1.00 77.75 82 VAL A O 1
ATOM 687 N N . VAL A 1 83 ? 36.172 11.806 -1.984 1.00 79.31 83 VAL A N 1
ATOM 688 C CA . VAL A 1 83 ? 36.869 11.495 -3.235 1.00 79.31 83 VAL A CA 1
ATOM 689 C C . VAL A 1 83 ? 36.902 12.743 -4.103 1.00 79.31 83 VAL A C 1
ATOM 691 O O . VAL A 1 83 ? 35.871 13.383 -4.317 1.00 79.31 83 VAL A O 1
ATOM 694 N N . GLN A 1 84 ? 38.080 13.082 -4.617 1.00 81.62 84 GLN A N 1
ATOM 695 C CA . GLN A 1 84 ? 38.229 14.102 -5.648 1.00 81.62 84 GLN A CA 1
ATOM 696 C C . GLN A 1 84 ? 38.207 13.433 -7.026 1.00 81.62 84 GLN A C 1
ATOM 698 O O . GLN A 1 84 ? 38.974 12.504 -7.271 1.00 81.62 84 GLN A O 1
ATOM 703 N N . ILE A 1 85 ? 37.345 13.911 -7.923 1.00 81.25 85 ILE A N 1
ATOM 704 C CA . ILE A 1 85 ? 37.260 13.453 -9.314 1.00 81.25 85 ILE A CA 1
ATOM 705 C C . ILE A 1 85 ? 37.491 14.642 -10.241 1.00 81.25 85 ILE A C 1
ATOM 707 O O . ILE A 1 85 ? 36.846 15.677 -10.087 1.00 81.25 85 ILE A O 1
ATOM 711 N N . GLU A 1 86 ? 38.378 14.483 -11.218 1.00 80.06 86 GLU A N 1
ATOM 712 C CA . GLU A 1 86 ? 38.637 15.470 -12.264 1.00 80.06 86 GLU A CA 1
ATOM 713 C C . GLU A 1 86 ? 38.146 14.925 -13.610 1.00 80.06 86 GLU A C 1
ATOM 715 O O . GLU A 1 86 ? 38.586 13.867 -14.064 1.00 80.06 86 GLU A O 1
ATOM 720 N N . PHE A 1 87 ? 37.207 15.637 -14.234 1.00 78.69 87 PHE A N 1
ATOM 721 C CA . PHE A 1 87 ? 36.744 15.344 -15.589 1.00 78.69 87 PHE A CA 1
ATOM 722 C C . PHE A 1 87 ? 37.522 16.179 -16.608 1.00 78.69 87 PHE A C 1
ATOM 724 O O . PHE A 1 87 ? 37.814 17.344 -16.315 1.00 78.69 87 PHE A O 1
ATOM 731 N N . PRO A 1 88 ? 37.781 15.639 -17.816 1.00 77.62 88 PRO A N 1
ATOM 732 C CA . PRO A 1 88 ? 38.430 16.386 -18.883 1.00 77.62 88 PRO A CA 1
ATOM 733 C C . PRO A 1 88 ? 37.749 17.736 -19.108 1.00 77.62 88 PRO A C 1
ATOM 735 O O . PRO A 1 88 ? 36.520 17.831 -19.193 1.00 77.62 88 PRO A O 1
ATOM 738 N N . SER A 1 89 ? 38.553 18.793 -19.177 1.00 71.81 89 SER A N 1
ATOM 739 C CA . SER A 1 89 ? 38.087 20.084 -19.654 1.00 71.81 89 SER A CA 1
ATOM 740 C C . SER A 1 89 ? 37.959 20.026 -21.171 1.00 71.81 89 SER A C 1
ATOM 742 O O . SER A 1 89 ? 38.822 19.514 -21.883 1.00 71.81 89 SER A O 1
ATOM 744 N N . PHE A 1 90 ? 36.848 20.546 -21.663 1.00 70.75 90 PHE A N 1
ATOM 745 C CA . PHE A 1 90 ? 36.553 20.622 -23.080 1.00 70.75 90 PHE A CA 1
ATOM 746 C C . PHE A 1 90 ? 36.501 22.093 -23.487 1.00 70.75 90 PHE A C 1
ATOM 748 O O . PHE A 1 90 ? 35.972 22.908 -22.733 1.00 70.75 90 PHE A O 1
ATOM 755 N N . GLU A 1 91 ? 37.006 22.436 -24.675 1.00 69.38 91 GLU A N 1
ATOM 756 C CA . GLU A 1 91 ? 36.907 23.809 -25.204 1.00 69.38 91 GLU A CA 1
ATOM 757 C C . GLU A 1 91 ? 35.446 24.247 -25.403 1.00 69.38 91 GLU A C 1
ATOM 759 O O . GLU A 1 91 ? 35.125 25.425 -25.280 1.00 69.38 91 GLU A O 1
ATOM 764 N N . ASN A 1 92 ? 34.549 23.285 -25.656 1.00 71.25 92 ASN A N 1
ATOM 765 C CA . ASN A 1 92 ? 33.121 23.497 -25.870 1.00 71.25 92 ASN A CA 1
ATOM 766 C C . ASN A 1 92 ? 32.272 22.634 -24.924 1.00 71.25 92 ASN A C 1
ATOM 768 O O . ASN A 1 92 ? 32.660 21.533 -24.533 1.00 71.25 92 ASN A O 1
ATOM 772 N N . PHE A 1 93 ? 31.062 23.103 -24.604 1.00 68.88 93 PHE A N 1
ATOM 773 C CA . PHE A 1 93 ? 30.084 22.312 -23.856 1.00 68.88 93 PHE A CA 1
ATOM 774 C C . PHE A 1 93 ? 29.539 21.169 -24.719 1.00 68.88 93 PHE A C 1
ATOM 776 O O . PHE A 1 93 ? 28.747 21.393 -25.634 1.00 68.88 93 PHE A O 1
ATOM 783 N N . TYR A 1 94 ? 29.906 19.931 -24.397 1.00 68.75 94 TYR A N 1
ATOM 784 C CA . TYR A 1 94 ? 29.320 18.754 -25.033 1.00 68.75 94 TYR A CA 1
ATOM 785 C C . TYR A 1 94 ? 27.948 18.460 -24.434 1.00 68.75 94 TYR A C 1
ATOM 787 O O . TYR A 1 94 ? 27.819 18.268 -23.223 1.00 68.75 94 TYR A O 1
ATOM 795 N N . LYS A 1 95 ? 26.922 18.407 -25.283 1.00 68.50 95 LYS A N 1
ATOM 796 C CA . LYS A 1 95 ? 25.551 18.055 -24.910 1.00 68.50 95 LYS A CA 1
ATOM 797 C C . LYS A 1 95 ? 25.177 16.725 -25.553 1.00 68.50 95 LYS A C 1
ATOM 799 O O . LYS A 1 95 ? 25.494 16.491 -26.716 1.00 68.50 95 LYS A O 1
ATOM 804 N N . TYR A 1 96 ? 24.491 15.871 -24.806 1.00 67.88 96 TYR A N 1
ATOM 805 C CA . TYR A 1 96 ? 23.907 14.654 -25.345 1.00 67.88 96 TYR A CA 1
ATOM 806 C C . TYR A 1 96 ? 22.927 15.014 -26.479 1.00 67.88 96 TYR A C 1
ATOM 808 O O . TYR A 1 96 ? 22.162 15.976 -26.319 1.00 67.88 96 TYR A O 1
ATOM 816 N N . PRO A 1 97 ? 22.939 14.289 -27.611 1.00 67.88 97 PRO A N 1
ATOM 817 C CA . PRO A 1 97 ? 22.151 14.653 -28.782 1.00 67.88 97 PRO A CA 1
ATOM 818 C C . PRO A 1 97 ? 20.652 14.740 -28.478 1.00 67.88 97 PRO A C 1
ATOM 820 O O . PRO A 1 97 ? 20.077 13.845 -27.861 1.00 67.88 97 PRO A O 1
ATOM 823 N N . SER A 1 98 ? 20.001 15.802 -28.957 1.00 58.88 98 SER A N 1
ATOM 824 C CA . SER A 1 98 ? 18.543 15.977 -28.869 1.00 58.88 98 SER A CA 1
ATOM 825 C C . SER A 1 98 ? 17.772 15.306 -30.013 1.00 58.88 98 SER A C 1
ATOM 827 O O . SER A 1 98 ? 16.544 15.304 -29.982 1.00 58.88 98 SER A O 1
ATOM 829 N N . ALA A 1 99 ? 18.465 14.739 -31.010 1.00 54.03 99 ALA A N 1
ATOM 830 C CA . ALA A 1 99 ? 17.908 14.149 -32.236 1.00 54.03 99 ALA A CA 1
ATOM 831 C C . ALA A 1 99 ? 17.239 12.772 -32.019 1.00 54.03 99 ALA A C 1
ATOM 833 O O . ALA A 1 99 ? 17.378 11.842 -32.803 1.00 54.03 99 ALA A O 1
ATOM 834 N N . ILE A 1 100 ? 16.480 12.630 -30.934 1.00 59.84 100 ILE A N 1
ATOM 835 C CA . ILE A 1 100 ? 15.776 11.396 -30.550 1.00 59.84 100 ILE A CA 1
ATOM 836 C C . ILE A 1 100 ? 14.646 11.038 -31.547 1.00 59.84 100 ILE A C 1
ATOM 838 O O . ILE A 1 100 ? 14.173 9.899 -31.575 1.00 59.84 100 ILE A O 1
ATOM 842 N N . ASN A 1 101 ? 14.223 11.988 -32.389 1.00 61.41 101 ASN A N 1
ATOM 843 C CA . ASN A 1 101 ? 13.023 11.888 -33.229 1.00 61.41 101 ASN A CA 1
ATOM 844 C C . ASN A 1 101 ? 13.282 11.573 -34.712 1.00 61.41 101 ASN A C 1
ATOM 846 O O . ASN A 1 101 ? 12.323 11.501 -35.469 1.00 61.41 101 ASN A O 1
ATOM 850 N N . GLU A 1 102 ? 14.532 11.385 -35.139 1.00 68.88 102 GLU A N 1
ATOM 851 C CA . GLU A 1 102 ? 14.855 11.167 -36.563 1.00 68.88 102 GLU A CA 1
ATOM 852 C C . GLU A 1 102 ? 14.751 9.694 -36.996 1.00 68.88 102 GLU A C 1
ATOM 854 O O . GLU A 1 102 ? 14.633 9.400 -38.181 1.00 68.88 102 GLU A O 1
ATOM 859 N N . CYS A 1 103 ? 14.765 8.756 -36.043 1.00 80.19 103 CYS A N 1
ATOM 860 C CA . CYS A 1 103 ? 14.643 7.327 -36.323 1.00 80.19 103 CYS A CA 1
ATOM 861 C C . CYS A 1 103 ? 13.165 6.900 -36.400 1.00 80.19 103 CYS A C 1
ATOM 863 O O . CYS A 1 103 ? 12.381 7.167 -35.478 1.00 80.19 103 CYS A O 1
ATOM 865 N N . GLU A 1 104 ? 12.802 6.205 -37.480 1.00 81.62 104 GLU A N 1
ATOM 866 C CA . GLU A 1 104 ? 11.507 5.542 -37.646 1.00 81.62 104 GLU A CA 1
ATOM 867 C C . GLU A 1 104 ? 11.606 4.056 -37.280 1.00 81.62 104 GLU A C 1
ATOM 869 O O . GLU A 1 104 ? 12.561 3.372 -37.642 1.00 81.62 104 GLU A O 1
ATOM 874 N N . CYS A 1 105 ? 10.580 3.538 -36.606 1.00 85.88 105 CYS A N 1
ATOM 875 C CA . CYS A 1 105 ? 10.410 2.113 -36.343 1.00 85.88 105 CYS A CA 1
ATOM 876 C C . CYS A 1 105 ? 9.021 1.698 -36.827 1.00 85.88 105 CYS A C 1
ATOM 878 O O . CYS A 1 105 ? 8.033 2.360 -36.507 1.00 85.88 105 CYS A O 1
ATOM 880 N N . ARG A 1 106 ? 8.941 0.618 -37.612 1.00 89.75 106 ARG A N 1
ATOM 881 C CA . ARG A 1 106 ? 7.671 0.074 -38.108 1.00 89.75 106 ARG A CA 1
ATOM 882 C C . ARG A 1 106 ? 7.334 -1.199 -37.352 1.00 89.75 106 ARG A C 1
ATOM 884 O O . ARG A 1 106 ? 8.090 -2.170 -37.412 1.00 89.75 106 ARG A O 1
ATOM 891 N N . LEU A 1 107 ? 6.195 -1.176 -36.669 1.00 91.69 107 LEU A N 1
ATOM 892 C CA . LEU A 1 107 ? 5.652 -2.349 -36.000 1.00 91.69 107 LEU A CA 1
ATOM 893 C C . LEU A 1 107 ? 5.216 -3.394 -37.028 1.00 91.69 107 LEU A C 1
ATOM 895 O O . LEU A 1 107 ? 4.794 -3.068 -38.140 1.00 91.69 107 LEU A O 1
ATOM 899 N N . LYS A 1 108 ? 5.331 -4.657 -36.638 1.00 93.44 108 LYS A N 1
ATOM 900 C CA . LYS A 1 108 ? 4.894 -5.813 -37.415 1.00 93.44 108 LYS A CA 1
ATOM 901 C C . LYS A 1 108 ? 3.809 -6.541 -36.632 1.00 93.44 108 LYS A C 1
ATOM 903 O O . LYS A 1 108 ? 3.796 -6.505 -35.407 1.00 93.44 108 LYS A O 1
ATOM 908 N N . ASP A 1 109 ? 2.897 -7.198 -37.337 1.00 92.44 109 ASP A N 1
ATOM 909 C CA . ASP A 1 109 ? 1.818 -7.942 -36.688 1.00 92.44 109 ASP A CA 1
ATOM 910 C C . ASP A 1 109 ? 2.353 -9.244 -36.077 1.00 92.44 109 ASP A C 1
ATOM 912 O O . ASP A 1 109 ? 2.892 -10.098 -36.789 1.00 92.44 109 ASP A O 1
ATOM 916 N N . PHE A 1 110 ? 2.178 -9.397 -34.762 1.00 93.88 110 PHE A N 1
ATOM 917 C CA . PHE A 1 110 ? 2.543 -10.596 -34.010 1.00 93.88 110 PHE A CA 1
ATOM 918 C C . PHE A 1 110 ? 1.928 -11.867 -34.597 1.00 93.88 110 PHE A C 1
ATOM 920 O O . PHE A 1 110 ? 2.557 -12.925 -34.572 1.00 93.88 110 PHE A O 1
ATOM 927 N N . GLN A 1 111 ? 0.724 -11.782 -35.171 1.00 93.81 111 GLN A N 1
ATOM 928 C CA . GLN A 1 111 ? 0.016 -12.952 -35.686 1.00 93.81 111 GLN A CA 1
ATOM 929 C C . GLN A 1 111 ? 0.719 -13.623 -36.865 1.00 93.81 111 GLN A C 1
ATOM 931 O O . GLN A 1 111 ? 0.559 -14.834 -37.042 1.00 93.81 111 GLN A O 1
ATOM 936 N N . ASN A 1 112 ? 1.554 -12.880 -37.596 1.00 94.62 112 ASN A N 1
ATOM 937 C CA . ASN A 1 112 ? 2.318 -13.385 -38.736 1.00 94.62 112 ASN A CA 1
ATOM 938 C C . ASN A 1 112 ? 3.472 -14.320 -38.341 1.00 94.62 112 ASN A C 1
ATOM 940 O O . ASN A 1 112 ? 4.082 -14.934 -39.217 1.00 94.62 112 ASN A O 1
ATOM 944 N N . LEU A 1 113 ? 3.793 -14.435 -37.049 1.00 95.44 113 LEU A N 1
ATOM 945 C CA . LEU A 1 113 ? 4.834 -15.339 -36.572 1.00 95.44 113 LEU A CA 1
ATOM 946 C C . LEU A 1 113 ? 4.336 -16.799 -36.487 1.00 95.44 113 LEU A C 1
ATOM 948 O O . LEU A 1 113 ? 3.162 -17.035 -36.171 1.00 95.44 113 LEU A O 1
ATOM 952 N N . PRO A 1 114 ? 5.221 -17.794 -36.712 1.00 96.81 114 PRO A N 1
ATOM 953 C CA . PRO A 1 114 ? 4.920 -19.206 -36.473 1.00 96.81 114 PRO A CA 1
ATOM 954 C C . PRO A 1 114 ? 4.449 -19.469 -35.037 1.00 96.81 114 PRO A C 1
ATOM 956 O O . PRO A 1 114 ? 4.903 -18.809 -34.105 1.00 96.81 114 PRO A O 1
ATOM 959 N N . TYR A 1 115 ? 3.567 -20.456 -34.848 1.00 95.56 115 TYR A N 1
ATOM 960 C CA . TYR A 1 115 ? 2.979 -20.772 -33.537 1.00 95.56 115 TYR A CA 1
ATOM 961 C C . TYR A 1 115 ? 4.038 -21.051 -32.458 1.00 95.56 115 TYR A C 1
ATOM 963 O O . TYR A 1 115 ? 4.028 -20.390 -31.423 1.00 95.56 115 TYR A O 1
ATOM 971 N N . ASP A 1 116 ? 5.005 -21.928 -32.743 1.00 95.69 116 ASP A N 1
ATOM 972 C CA . ASP A 1 116 ? 6.061 -22.296 -31.787 1.00 95.69 116 ASP A CA 1
ATOM 973 C C . ASP A 1 116 ? 6.902 -21.086 -31.351 1.00 95.69 116 ASP A C 1
ATOM 975 O O . ASP A 1 116 ? 7.301 -20.968 -30.193 1.00 95.69 116 ASP A O 1
ATOM 979 N N . LEU A 1 117 ? 7.136 -20.147 -32.274 1.00 95.81 117 LEU A N 1
ATOM 980 C CA . LEU A 1 117 ? 7.858 -18.914 -31.979 1.00 95.81 117 LEU A CA 1
ATOM 981 C C . LEU A 1 117 ? 7.023 -17.968 -31.107 1.00 95.81 117 LEU A C 1
ATOM 983 O O . LEU A 1 117 ? 7.564 -17.343 -30.196 1.00 95.81 117 LEU A O 1
ATOM 987 N N . LYS A 1 118 ? 5.710 -17.873 -31.353 1.00 96.12 118 LYS A N 1
ATOM 988 C CA . LYS A 1 118 ? 4.800 -17.060 -30.532 1.00 96.12 118 LYS A CA 1
ATOM 989 C C . LYS A 1 118 ? 4.758 -17.558 -29.091 1.00 96.12 118 LYS A C 1
ATOM 991 O O . LYS A 1 118 ? 4.927 -16.748 -28.183 1.00 96.12 118 LYS A O 1
ATOM 996 N N . GLU A 1 119 ? 4.600 -18.865 -28.889 1.00 95.69 119 GLU A N 1
ATOM 997 C CA . GLU A 1 119 ? 4.621 -19.489 -27.558 1.00 95.69 119 GLU A CA 1
ATOM 998 C C . GLU A 1 119 ? 5.947 -19.211 -26.838 1.00 95.69 119 GLU A C 1
ATOM 1000 O O . GLU A 1 119 ? 5.944 -18.732 -25.705 1.00 95.69 119 GLU A O 1
ATOM 1005 N N . ALA A 1 120 ? 7.085 -19.400 -27.518 1.00 95.12 120 ALA A N 1
ATOM 1006 C CA . ALA A 1 120 ? 8.400 -19.130 -26.939 1.00 95.12 120 ALA A CA 1
ATOM 1007 C C . ALA A 1 120 ? 8.580 -17.656 -26.529 1.00 95.12 120 ALA A C 1
ATOM 1009 O O . ALA A 1 120 ? 9.097 -17.369 -25.447 1.00 95.12 120 ALA A O 1
ATOM 1010 N N . LEU A 1 121 ? 8.144 -16.707 -27.366 1.00 95.88 121 LEU A N 1
ATOM 1011 C CA . LEU A 1 121 ? 8.223 -15.274 -27.065 1.00 95.88 121 LEU A CA 1
ATOM 1012 C C . LEU A 1 121 ? 7.318 -14.893 -25.885 1.00 95.88 121 LEU A C 1
ATOM 1014 O O . LEU A 1 121 ? 7.772 -14.197 -24.976 1.00 95.88 121 LEU A O 1
ATOM 1018 N N . ILE A 1 122 ? 6.076 -15.387 -25.857 1.00 95.38 122 ILE A N 1
ATOM 1019 C CA . ILE A 1 122 ? 5.133 -15.159 -24.751 1.00 95.38 122 ILE A CA 1
ATOM 1020 C C . ILE A 1 122 ? 5.693 -15.728 -23.445 1.00 95.38 122 ILE A C 1
ATOM 1022 O O . ILE A 1 122 ? 5.656 -15.059 -22.410 1.00 95.38 122 ILE A O 1
ATOM 1026 N N . GLU A 1 123 ? 6.265 -16.932 -23.483 1.00 93.06 123 GLU A N 1
ATOM 1027 C CA . GLU A 1 123 ? 6.883 -17.549 -22.314 1.00 93.06 123 GLU A CA 1
ATOM 1028 C C . GLU A 1 123 ? 8.043 -16.696 -21.777 1.00 93.06 123 GLU A C 1
ATOM 1030 O O . GLU A 1 123 ? 8.156 -16.493 -20.568 1.00 93.06 123 GLU A O 1
ATOM 1035 N N . ILE A 1 124 ? 8.890 -16.146 -22.656 1.00 93.19 124 ILE A N 1
ATOM 1036 C CA . ILE A 1 124 ? 9.984 -15.250 -22.256 1.00 93.19 124 ILE A CA 1
ATOM 1037 C C . ILE A 1 124 ? 9.434 -13.961 -21.626 1.00 93.19 124 ILE A C 1
ATOM 1039 O O . ILE A 1 124 ? 9.932 -13.540 -20.576 1.00 93.19 124 ILE A O 1
ATOM 1043 N N . CYS A 1 125 ? 8.413 -13.345 -22.228 1.00 92.50 125 CYS A N 1
ATOM 1044 C CA . CYS A 1 125 ? 7.797 -12.115 -21.726 1.00 92.50 125 CYS A CA 1
ATOM 1045 C C . CYS A 1 125 ? 7.157 -12.303 -20.343 1.00 92.50 125 CYS A C 1
ATOM 1047 O O . CYS A 1 125 ? 7.392 -11.487 -19.452 1.00 92.50 125 CYS A O 1
ATOM 1049 N N . ASN A 1 126 ? 6.466 -13.421 -20.117 1.00 89.12 126 ASN A N 1
ATOM 1050 C CA . ASN A 1 126 ? 5.777 -13.709 -18.855 1.00 89.12 126 ASN A CA 1
ATOM 1051 C C . ASN A 1 126 ? 6.712 -14.081 -17.690 1.00 89.12 126 ASN A C 1
ATOM 1053 O O . ASN A 1 126 ? 6.277 -14.166 -16.540 1.00 89.12 126 ASN A O 1
ATOM 1057 N N . ARG A 1 127 ? 8.009 -14.308 -17.937 1.00 87.12 127 ARG A N 1
ATOM 1058 C CA . ARG A 1 127 ? 8.964 -14.622 -16.864 1.00 87.12 127 ARG A CA 1
ATOM 1059 C C . ARG A 1 127 ? 9.262 -13.394 -16.000 1.00 87.12 127 ARG A C 1
ATOM 1061 O O . ARG A 1 127 ? 9.609 -12.319 -16.493 1.00 87.12 127 ARG A O 1
ATOM 1068 N N . SER A 1 128 ? 9.233 -13.586 -14.681 1.00 82.19 128 SER A N 1
ATOM 1069 C CA . SER A 1 128 ? 9.641 -12.564 -13.709 1.00 82.19 128 SER A CA 1
ATOM 1070 C C . SER A 1 128 ? 11.108 -12.160 -13.890 1.00 82.19 128 SER A C 1
ATOM 1072 O O . SER A 1 128 ? 11.996 -13.016 -13.923 1.00 82.19 128 SER A O 1
ATOM 1074 N N . ILE A 1 129 ? 11.366 -10.846 -13.933 1.00 79.25 129 ILE A N 1
ATOM 1075 C CA . ILE A 1 129 ? 12.723 -10.275 -14.018 1.00 79.25 129 ILE A CA 1
ATOM 1076 C C . ILE A 1 129 ? 13.570 -10.666 -12.804 1.00 79.25 129 ILE A C 1
ATOM 1078 O O . ILE A 1 129 ? 14.770 -10.903 -12.936 1.00 79.25 129 ILE A O 1
ATOM 1082 N N . ALA A 1 130 ? 12.959 -10.718 -11.618 1.00 68.31 130 ALA A N 1
ATOM 1083 C CA . ALA A 1 130 ? 13.681 -10.917 -10.365 1.00 68.31 130 ALA A CA 1
ATOM 1084 C C . ALA A 1 130 ? 14.188 -12.357 -10.194 1.00 68.31 130 ALA A C 1
ATOM 1086 O O . ALA A 1 130 ? 15.271 -12.563 -9.652 1.00 68.31 130 ALA A O 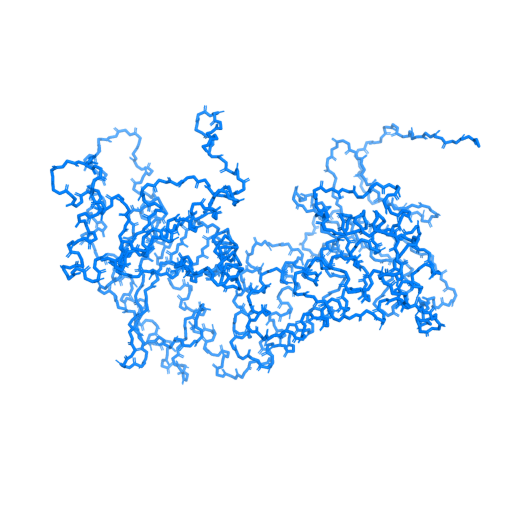1
ATOM 1087 N N . ALA A 1 131 ? 13.416 -13.342 -10.659 1.00 61.91 131 ALA A N 1
ATOM 1088 C CA . ALA A 1 131 ? 13.728 -14.756 -10.467 1.00 61.91 131 ALA A CA 1
ATOM 1089 C C . ALA A 1 131 ? 14.591 -15.343 -11.595 1.00 61.91 131 ALA A C 1
ATOM 1091 O O . ALA A 1 131 ? 15.423 -16.206 -11.333 1.00 61.91 131 ALA A O 1
ATOM 1092 N N . ASN A 1 132 ? 14.421 -14.874 -12.839 1.00 66.31 132 ASN A N 1
ATOM 1093 C CA . ASN A 1 132 ? 14.990 -15.525 -14.020 1.00 66.31 132 ASN A CA 1
ATOM 1094 C C . ASN A 1 132 ? 15.648 -14.509 -14.963 1.00 66.31 132 ASN A C 1
ATOM 1096 O O . ASN A 1 132 ? 14.982 -13.879 -15.786 1.00 66.31 132 ASN A O 1
ATOM 1100 N N . LYS A 1 133 ? 16.980 -14.379 -14.892 1.00 79.94 133 LYS A N 1
ATOM 1101 C CA . LYS A 1 133 ? 17.735 -13.605 -15.891 1.00 79.94 133 LYS A CA 1
ATOM 1102 C C . LYS A 1 133 ? 17.601 -14.268 -17.264 1.00 79.94 133 LYS A C 1
ATOM 1104 O O . LYS A 1 133 ? 17.824 -15.470 -17.390 1.00 79.94 133 LYS A O 1
ATOM 1109 N N . MET A 1 134 ? 17.283 -13.475 -18.288 1.00 87.94 134 MET A N 1
ATOM 1110 C CA . MET A 1 134 ? 17.245 -13.964 -19.667 1.00 87.94 134 MET A CA 1
ATOM 1111 C C . MET A 1 134 ? 18.629 -14.448 -20.099 1.00 87.94 134 MET A C 1
ATOM 1113 O O . MET A 1 134 ? 19.631 -13.751 -19.909 1.00 87.94 134 MET A O 1
ATOM 1117 N N . THR A 1 135 ? 18.663 -15.633 -20.699 1.00 90.75 135 THR A N 1
ATOM 1118 C CA . THR A 1 135 ? 19.856 -16.160 -21.369 1.00 90.75 135 THR A CA 1
ATOM 1119 C C . THR A 1 135 ? 20.193 -15.310 -22.595 1.00 90.75 135 THR A C 1
ATOM 1121 O O . THR A 1 135 ? 19.329 -14.609 -23.121 1.00 90.75 135 THR A O 1
ATOM 1124 N N . GLN A 1 136 ? 21.436 -15.381 -23.082 1.00 90.31 136 GLN A N 1
ATOM 1125 C CA . GLN A 1 136 ? 21.821 -14.637 -24.285 1.00 90.31 136 GLN A CA 1
ATOM 1126 C C . GLN A 1 136 ? 20.958 -15.029 -25.495 1.00 90.31 136 GLN A C 1
ATOM 1128 O O . GLN A 1 136 ? 20.458 -14.151 -26.180 1.00 90.31 136 GLN A O 1
ATOM 1133 N N . VAL A 1 137 ? 20.662 -16.323 -25.660 1.00 92.25 137 VAL A N 1
ATOM 1134 C CA . VAL A 1 137 ? 19.778 -16.833 -26.725 1.00 92.25 137 VAL A CA 1
ATOM 1135 C C . VAL A 1 137 ? 18.389 -16.192 -26.666 1.00 92.25 137 VAL A C 1
ATOM 1137 O O . VAL A 1 137 ? 17.842 -15.795 -27.688 1.00 92.25 137 VAL A O 1
ATOM 1140 N N . GLN A 1 138 ? 17.818 -16.049 -25.467 1.00 92.81 138 GLN A N 1
ATOM 1141 C CA . GLN A 1 138 ? 16.520 -15.391 -25.298 1.00 92.81 138 GLN A CA 1
ATOM 1142 C C . GLN A 1 138 ? 16.590 -13.899 -25.628 1.00 92.81 138 GLN A C 1
ATOM 1144 O O . GLN A 1 138 ? 15.665 -13.377 -26.240 1.00 92.81 138 GLN A O 1
ATOM 1149 N N . LYS A 1 139 ? 17.678 -13.215 -25.255 1.00 91.75 139 LYS A N 1
ATOM 1150 C CA . LYS A 1 139 ? 17.879 -11.804 -25.612 1.00 91.75 139 LYS A CA 1
ATOM 1151 C C . LYS A 1 139 ? 17.998 -11.617 -27.118 1.00 91.75 139 LYS A C 1
ATOM 1153 O O . LYS A 1 139 ? 17.367 -10.721 -27.665 1.00 91.75 139 LYS A O 1
ATOM 1158 N N . ASP A 1 140 ? 18.773 -12.472 -27.778 1.00 92.38 140 ASP A N 1
ATOM 1159 C CA . ASP A 1 140 ? 18.954 -12.439 -29.228 1.00 92.38 140 ASP A CA 1
ATOM 1160 C C . ASP A 1 140 ? 17.607 -12.647 -29.935 1.00 92.38 140 ASP A C 1
ATOM 1162 O O . ASP A 1 140 ? 17.258 -11.873 -30.824 1.00 92.38 140 ASP A O 1
ATOM 1166 N N . LEU A 1 141 ? 16.795 -13.594 -29.450 1.00 94.62 141 LEU A N 1
ATOM 1167 C CA . LEU A 1 141 ? 15.446 -13.831 -29.961 1.00 94.62 141 LEU A CA 1
ATOM 1168 C C . LEU A 1 141 ? 14.524 -12.614 -29.773 1.00 94.62 141 LEU A C 1
ATOM 1170 O O . LEU A 1 141 ? 13.838 -12.202 -30.706 1.00 94.62 141 LEU A O 1
ATOM 1174 N N . ILE A 1 142 ? 14.514 -11.998 -28.586 1.00 94.50 142 ILE A N 1
ATOM 1175 C CA . ILE A 1 142 ? 13.721 -10.785 -28.342 1.00 94.50 142 ILE A CA 1
ATOM 1176 C C . ILE A 1 142 ? 14.181 -9.644 -29.258 1.00 94.50 142 ILE A C 1
ATOM 1178 O O . ILE A 1 142 ? 13.341 -8.976 -29.852 1.00 94.50 142 ILE A O 1
ATOM 1182 N N . ASN A 1 143 ? 15.488 -9.434 -29.424 1.00 90.81 143 ASN A N 1
ATOM 1183 C CA . ASN A 1 143 ? 16.025 -8.395 -30.309 1.00 90.81 143 ASN A CA 1
ATOM 1184 C C . ASN A 1 143 ? 15.706 -8.630 -31.788 1.00 90.81 143 ASN A C 1
ATOM 1186 O O . ASN A 1 143 ? 15.564 -7.669 -32.539 1.00 90.81 143 ASN A O 1
ATOM 1190 N N . GLU A 1 144 ? 15.605 -9.880 -32.229 1.00 92.88 144 GLU A N 1
ATOM 1191 C CA . GLU A 1 144 ? 15.228 -10.196 -33.607 1.00 92.88 144 GLU A CA 1
ATOM 1192 C C . GLU A 1 144 ? 13.748 -9.863 -33.865 1.00 92.88 144 GLU A C 1
ATOM 1194 O O . GLU A 1 144 ? 13.394 -9.307 -34.911 1.00 92.88 144 GLU A O 1
ATOM 1199 N N . TYR A 1 145 ? 12.880 -10.135 -32.884 1.00 94.62 145 TYR A N 1
ATOM 1200 C CA . TYR A 1 145 ? 11.427 -10.064 -33.052 1.00 94.62 145 TYR A CA 1
ATOM 1201 C C . TYR A 1 145 ? 10.736 -8.894 -32.338 1.00 94.62 145 TYR A C 1
ATOM 1203 O O . TYR A 1 145 ? 9.518 -8.787 -32.466 1.00 94.62 145 TYR A O 1
ATOM 1211 N N . PHE A 1 146 ? 11.447 -7.976 -31.668 1.00 92.44 146 PHE A N 1
ATOM 1212 C CA . PHE A 1 146 ? 10.824 -6.945 -30.813 1.00 92.44 146 PHE A CA 1
ATOM 1213 C C . PHE A 1 146 ? 9.757 -6.096 -31.520 1.00 92.44 146 PHE A C 1
ATOM 1215 O O . PHE A 1 146 ? 8.765 -5.725 -30.905 1.00 92.44 146 PHE A O 1
ATOM 1222 N N . THR A 1 147 ? 9.904 -5.835 -32.823 1.00 93.50 147 THR A N 1
ATOM 1223 C CA . THR A 1 147 ? 8.909 -5.087 -33.622 1.00 93.50 147 THR A CA 1
ATOM 1224 C C . THR A 1 147 ? 7.538 -5.765 -33.713 1.00 93.50 147 THR A C 1
ATOM 1226 O O . THR A 1 147 ? 6.568 -5.095 -34.056 1.00 93.50 147 THR A O 1
ATOM 1229 N N . HIS A 1 148 ? 7.448 -7.060 -33.395 1.00 94.94 148 HIS A N 1
ATOM 1230 C CA . HIS A 1 148 ? 6.203 -7.827 -33.312 1.00 94.94 148 HIS A CA 1
ATOM 1231 C C . HIS A 1 148 ? 5.609 -7.855 -31.899 1.00 94.94 148 HIS A C 1
ATOM 1233 O O . HIS A 1 148 ? 4.506 -8.351 -31.724 1.00 94.94 148 HIS A O 1
ATOM 1239 N N . LEU A 1 149 ? 6.328 -7.381 -30.878 1.00 94.31 149 LEU A N 1
ATOM 1240 C CA . LEU A 1 149 ? 5.946 -7.569 -29.475 1.00 94.31 149 LEU A CA 1
ATOM 1241 C C . LEU A 1 149 ? 5.092 -6.428 -28.903 1.00 94.31 149 LEU A C 1
ATOM 1243 O O . LEU A 1 149 ? 4.818 -6.422 -27.699 1.00 94.31 149 LEU A O 1
ATOM 1247 N N . ASN A 1 150 ? 4.667 -5.468 -29.731 1.00 91.94 150 ASN A N 1
ATOM 1248 C CA . ASN A 1 150 ? 3.769 -4.410 -29.274 1.00 91.94 150 ASN A CA 1
ATOM 1249 C C . ASN A 1 150 ? 2.445 -5.010 -28.774 1.00 91.94 150 ASN A C 1
ATOM 1251 O O . ASN A 1 150 ? 1.880 -5.894 -29.415 1.00 91.94 150 ASN A O 1
ATOM 1255 N N . GLY A 1 151 ? 1.964 -4.534 -27.625 1.00 89.00 151 GLY A N 1
ATOM 1256 C CA . GLY A 1 151 ? 0.742 -5.029 -26.985 1.00 89.00 151 GLY A CA 1
ATOM 1257 C C . GLY A 1 151 ? 0.867 -6.400 -26.306 1.00 89.00 151 GLY A C 1
ATOM 1258 O O . GLY A 1 151 ? -0.085 -6.842 -25.668 1.00 89.00 151 GLY A O 1
ATOM 1259 N N . ILE A 1 152 ? 2.020 -7.074 -26.398 1.00 93.25 152 ILE A N 1
ATOM 1260 C CA . ILE A 1 152 ? 2.272 -8.304 -25.639 1.00 93.25 152 ILE A CA 1
ATOM 1261 C C . ILE A 1 152 ? 2.619 -7.932 -24.187 1.00 93.25 152 ILE A C 1
ATOM 1263 O O . ILE A 1 152 ? 3.572 -7.174 -23.984 1.00 93.25 152 ILE A O 1
ATOM 1267 N N . PRO A 1 153 ? 1.905 -8.469 -23.176 1.00 92.31 153 PRO A N 1
ATOM 1268 C CA . PRO A 1 153 ? 2.156 -8.138 -21.777 1.00 92.31 153 PRO A CA 1
ATOM 1269 C C . PRO A 1 153 ? 3.609 -8.374 -21.356 1.00 92.31 153 PRO A C 1
ATOM 1271 O O . PRO A 1 153 ? 4.218 -9.385 -21.706 1.00 92.31 153 PRO A O 1
ATOM 1274 N N . PHE A 1 154 ? 4.161 -7.438 -20.585 1.00 92.75 154 PHE A N 1
ATOM 1275 C CA . PHE A 1 154 ? 5.522 -7.457 -20.039 1.00 92.75 154 PHE A CA 1
ATOM 1276 C C . PHE A 1 154 ? 6.638 -7.516 -21.097 1.00 92.75 154 PHE A C 1
ATOM 1278 O O . PHE A 1 154 ? 7.810 -7.704 -20.758 1.00 92.75 154 PHE A O 1
ATOM 1285 N N . SER A 1 155 ? 6.327 -7.322 -22.383 1.00 94.06 155 SER A N 1
ATOM 1286 C CA . SER A 1 155 ? 7.322 -7.431 -23.450 1.00 94.06 155 SER A CA 1
ATOM 1287 C C . SER A 1 155 ? 8.338 -6.295 -23.423 1.00 94.06 155 SER A C 1
ATOM 1289 O O . SER A 1 155 ? 9.536 -6.537 -23.577 1.00 94.06 155 SER A O 1
ATOM 1291 N N . LEU A 1 156 ? 7.894 -5.063 -23.156 1.00 93.94 156 LEU A N 1
ATOM 1292 C CA . LEU A 1 156 ? 8.738 -3.869 -23.220 1.00 93.94 156 LEU A CA 1
ATOM 1293 C C . LEU A 1 156 ? 9.929 -3.938 -22.253 1.00 93.94 156 LEU A C 1
ATOM 1295 O O . LEU A 1 156 ? 11.036 -3.511 -22.593 1.00 93.94 156 LEU A O 1
ATOM 1299 N N . SER A 1 157 ? 9.730 -4.534 -21.075 1.00 93.00 157 SER A N 1
ATOM 1300 C CA . SER A 1 157 ? 10.801 -4.739 -20.102 1.00 93.00 157 SER A CA 1
ATOM 1301 C C . SER A 1 157 ? 11.858 -5.716 -20.631 1.00 93.00 157 SER A C 1
ATOM 1303 O O . SER A 1 157 ? 13.057 -5.483 -20.464 1.00 93.00 157 SER A O 1
ATOM 1305 N N . LYS A 1 158 ? 11.444 -6.762 -21.361 1.00 93.50 158 LYS A N 1
ATOM 1306 C CA . LYS A 1 158 ? 12.362 -7.714 -22.006 1.00 93.50 158 LYS A CA 1
ATOM 1307 C C . LYS A 1 158 ? 13.077 -7.097 -23.195 1.00 93.50 158 LYS A C 1
ATOM 1309 O O . LYS A 1 158 ? 14.276 -7.316 -23.340 1.00 93.50 158 LYS A O 1
ATOM 1314 N N . VAL A 1 159 ? 12.377 -6.310 -24.011 1.00 92.94 159 VAL A N 1
ATOM 1315 C CA . VAL A 1 159 ? 12.971 -5.602 -25.155 1.00 92.94 159 VAL A CA 1
ATOM 1316 C C . VAL A 1 159 ? 14.101 -4.697 -24.677 1.00 92.94 159 VAL A C 1
ATOM 1318 O O . VAL A 1 159 ? 15.221 -4.808 -25.167 1.00 92.94 159 VAL A O 1
ATOM 1321 N N . TYR A 1 160 ? 13.854 -3.881 -23.649 1.00 91.38 160 TYR A N 1
ATOM 1322 C CA . TYR A 1 160 ? 14.889 -3.015 -23.084 1.00 91.38 160 TYR A CA 1
ATOM 1323 C C . TYR A 1 160 ? 16.086 -3.805 -22.529 1.00 91.38 160 TYR A C 1
ATOM 1325 O O . TYR A 1 160 ? 17.236 -3.480 -22.810 1.00 91.38 160 TYR A O 1
ATOM 1333 N N . LEU A 1 161 ? 15.834 -4.879 -21.772 1.00 89.88 161 LEU A N 1
ATOM 1334 C CA . LEU A 1 161 ? 16.895 -5.710 -21.185 1.00 89.88 161 LEU A CA 1
ATOM 1335 C C . LEU A 1 161 ? 17.680 -6.544 -22.211 1.00 89.88 161 LEU A C 1
ATOM 1337 O O . LEU A 1 161 ? 18.723 -7.117 -21.865 1.00 89.88 161 LEU A O 1
ATOM 1341 N N . SER A 1 162 ? 17.171 -6.645 -23.437 1.00 90.38 162 SER A N 1
ATOM 1342 C CA . SER A 1 162 ? 17.805 -7.393 -24.518 1.00 90.38 162 SER A CA 1
ATOM 1343 C C . SER A 1 162 ? 18.749 -6.538 -25.352 1.00 90.38 162 SER A C 1
ATOM 1345 O O . SER A 1 162 ? 19.616 -7.125 -25.989 1.00 90.38 162 SER A O 1
ATOM 1347 N N . LEU A 1 163 ? 18.669 -5.200 -25.296 1.00 83.31 163 LEU A N 1
ATOM 1348 C CA . LEU A 1 163 ? 19.511 -4.296 -26.092 1.00 83.31 163 LEU A CA 1
ATOM 1349 C C . LEU A 1 163 ? 20.988 -4.734 -26.086 1.00 83.31 163 LEU A C 1
ATOM 1351 O O . LEU A 1 163 ? 21.635 -4.788 -25.038 1.00 83.31 163 LEU A O 1
ATOM 1355 N N . ILE A 1 164 ? 21.493 -5.077 -27.279 1.00 64.06 164 ILE A N 1
ATOM 1356 C CA . ILE A 1 164 ? 22.816 -5.694 -27.503 1.00 64.06 164 ILE A CA 1
ATOM 1357 C C . ILE A 1 164 ? 23.937 -4.761 -27.030 1.00 64.06 164 ILE A C 1
ATOM 1359 O O . ILE A 1 164 ? 24.930 -5.204 -26.453 1.00 64.06 164 ILE A O 1
ATOM 1363 N N . SER A 1 165 ? 23.750 -3.457 -27.236 1.00 67.94 165 SER A N 1
ATOM 1364 C CA . SER A 1 165 ? 24.663 -2.403 -26.815 1.00 67.94 165 SER A CA 1
ATOM 1365 C C . SER A 1 165 ? 23.892 -1.138 -26.433 1.00 67.94 165 SER A C 1
ATOM 1367 O O . SER A 1 165 ? 22.881 -0.793 -27.037 1.00 67.94 165 SER A O 1
ATOM 1369 N N . TYR A 1 166 ? 24.395 -0.409 -25.432 1.00 70.69 166 TYR A N 1
ATOM 1370 C CA . TYR A 1 166 ? 23.919 0.938 -25.075 1.00 70.69 166 TYR A CA 1
ATOM 1371 C C . TYR A 1 166 ? 24.524 2.013 -25.997 1.00 70.69 166 TYR A C 1
ATOM 1373 O O . TYR A 1 166 ? 24.803 3.135 -25.569 1.00 70.69 166 TYR A O 1
ATOM 1381 N N . ASP A 1 167 ? 24.798 1.662 -27.253 1.00 76.12 167 ASP A N 1
ATOM 1382 C CA . ASP A 1 167 ? 25.271 2.614 -28.246 1.00 76.12 167 ASP A CA 1
ATOM 1383 C C . ASP A 1 167 ? 24.120 3.516 -28.712 1.00 76.12 167 ASP A C 1
ATOM 1385 O O . ASP A 1 167 ? 22.936 3.202 -28.564 1.00 76.12 167 ASP A O 1
ATOM 1389 N N . TYR A 1 168 ? 24.477 4.663 -29.286 1.00 77.94 168 TYR A N 1
ATOM 1390 C CA . TYR A 1 168 ? 23.496 5.662 -29.692 1.00 77.94 168 TYR A CA 1
ATOM 1391 C C . TYR A 1 168 ? 22.476 5.113 -30.704 1.00 77.94 168 TYR A C 1
ATOM 1393 O O . TYR A 1 168 ? 21.296 5.429 -30.578 1.00 77.94 168 TYR A O 1
ATOM 1401 N N . SER A 1 169 ? 22.895 4.262 -31.650 1.00 80.94 169 SER A N 1
ATOM 1402 C CA . SER A 1 169 ? 22.024 3.718 -32.703 1.00 80.94 169 SER A CA 1
ATOM 1403 C C . SER A 1 169 ? 20.951 2.788 -32.129 1.00 80.94 169 SER A C 1
ATOM 1405 O O . SER A 1 169 ? 19.761 2.933 -32.422 1.00 80.94 169 SER A O 1
ATOM 1407 N N . SER A 1 170 ? 21.350 1.878 -31.238 1.00 81.62 170 SER A N 1
ATOM 1408 C CA . SER A 1 170 ? 20.413 0.967 -30.571 1.00 81.62 170 SER A CA 1
ATOM 1409 C C . SER A 1 170 ? 19.395 1.721 -29.710 1.00 81.62 170 SER A C 1
ATOM 1411 O O . SER A 1 170 ? 18.204 1.407 -29.736 1.00 81.62 170 SER A O 1
ATOM 1413 N N . ILE A 1 171 ? 19.832 2.764 -28.994 1.00 83.31 171 ILE A N 1
ATOM 1414 C CA . ILE A 1 171 ? 18.962 3.577 -28.130 1.00 83.31 171 ILE A CA 1
ATOM 1415 C C . ILE A 1 171 ? 17.941 4.379 -28.949 1.00 83.31 171 ILE A C 1
ATOM 1417 O O . ILE A 1 171 ? 16.759 4.385 -28.606 1.00 83.31 171 ILE A O 1
ATOM 1421 N N . ILE A 1 172 ? 18.347 5.042 -30.040 1.00 85.75 172 ILE A N 1
ATOM 1422 C CA . ILE A 1 172 ? 17.393 5.810 -30.861 1.00 85.75 172 ILE A CA 1
ATOM 1423 C C . ILE A 1 172 ? 16.363 4.901 -31.539 1.00 85.75 172 ILE A C 1
ATOM 1425 O O . ILE A 1 172 ? 15.200 5.291 -31.653 1.00 85.75 172 ILE A O 1
ATOM 1429 N N . HIS A 1 173 ? 16.756 3.686 -31.933 1.00 86.12 173 HIS A N 1
ATOM 1430 C CA . HIS A 1 173 ? 15.835 2.709 -32.508 1.00 86.12 173 HIS A CA 1
ATOM 1431 C C . HIS A 1 173 ? 14.846 2.191 -31.457 1.00 86.12 173 HIS A C 1
ATOM 1433 O O . HIS A 1 173 ? 13.647 2.110 -31.724 1.00 86.12 173 HIS A O 1
ATOM 1439 N N . PHE A 1 174 ? 15.315 1.943 -30.230 1.00 88.94 174 PHE A N 1
ATOM 1440 C CA . PHE A 1 174 ? 14.446 1.630 -29.098 1.00 88.94 174 PHE A CA 1
ATOM 1441 C C . PHE A 1 174 ? 13.456 2.763 -28.796 1.00 88.94 174 PHE A C 1
ATOM 1443 O O . PHE A 1 174 ? 12.271 2.509 -28.598 1.00 88.94 174 PHE A O 1
ATOM 1450 N N . TYR A 1 175 ? 13.889 4.025 -28.815 1.00 90.50 175 TYR A N 1
ATOM 1451 C CA . TYR A 1 175 ? 12.978 5.158 -28.634 1.00 90.50 175 TYR A CA 1
ATOM 1452 C C . TYR A 1 175 ? 11.968 5.297 -29.774 1.00 90.50 175 TYR A C 1
ATOM 1454 O O . TYR A 1 175 ? 10.818 5.662 -29.530 1.00 90.50 175 TYR A O 1
ATOM 1462 N N . ALA A 1 176 ? 12.367 4.988 -31.008 1.00 89.69 176 ALA A N 1
ATOM 1463 C CA . ALA A 1 176 ? 11.450 4.930 -32.138 1.00 89.69 176 ALA A CA 1
ATOM 1464 C C . ALA A 1 176 ? 10.380 3.850 -31.950 1.00 89.69 176 ALA A C 1
ATOM 1466 O O . ALA A 1 176 ? 9.209 4.118 -32.211 1.00 89.69 176 ALA A O 1
ATOM 1467 N N . TYR A 1 177 ? 10.760 2.680 -31.434 1.00 91.62 177 TYR A N 1
ATOM 1468 C CA . TYR A 1 177 ? 9.826 1.627 -31.040 1.00 91.62 177 TYR A CA 1
ATOM 1469 C C . TYR A 1 177 ? 8.893 2.083 -29.915 1.00 91.62 177 TYR A C 1
ATOM 1471 O O . TYR A 1 177 ? 7.676 2.019 -30.067 1.00 91.62 177 TYR A O 1
ATOM 1479 N N . LEU A 1 178 ? 9.445 2.625 -28.825 1.00 92.12 178 LEU A N 1
ATOM 1480 C CA . LEU A 1 178 ? 8.703 3.083 -27.647 1.00 92.12 178 LEU A CA 1
ATOM 1481 C C . LEU A 1 178 ? 7.588 4.078 -28.001 1.00 92.12 178 LEU A C 1
ATOM 1483 O O . LEU A 1 178 ? 6.498 4.000 -27.449 1.00 92.12 178 LEU A O 1
ATOM 1487 N N . ARG A 1 179 ? 7.832 4.989 -28.953 1.00 90.12 179 ARG A N 1
ATOM 1488 C CA . ARG A 1 179 ? 6.830 5.965 -29.420 1.00 90.12 179 ARG A CA 1
ATOM 1489 C C . ARG A 1 179 ? 5.609 5.339 -30.097 1.00 90.12 179 ARG A C 1
ATOM 1491 O O . ARG A 1 179 ? 4.576 5.995 -30.148 1.00 90.12 179 ARG A O 1
ATOM 1498 N N . GLN A 1 180 ? 5.748 4.135 -30.646 1.00 89.56 180 GLN A N 1
ATOM 1499 C CA . GLN A 1 180 ? 4.669 3.412 -31.323 1.00 89.56 180 GLN A CA 1
ATOM 1500 C C . GLN A 1 180 ? 3.896 2.488 -30.375 1.00 89.56 180 GLN A C 1
ATOM 1502 O O . GLN A 1 180 ? 2.900 1.911 -30.797 1.00 89.56 180 GLN A O 1
ATOM 1507 N N . ASN A 1 181 ? 4.370 2.296 -29.138 1.00 89.19 181 ASN A N 1
ATOM 1508 C CA . ASN A 1 181 ? 3.739 1.362 -28.213 1.00 89.19 181 ASN A CA 1
ATOM 1509 C C . ASN A 1 181 ? 2.438 1.936 -27.638 1.00 89.19 181 ASN A C 1
ATOM 1511 O O . ASN A 1 181 ? 2.305 3.147 -27.434 1.00 89.19 181 ASN A O 1
ATOM 1515 N N . ASP A 1 182 ? 1.501 1.037 -27.346 1.00 89.50 182 ASP A N 1
ATOM 1516 C CA . ASP A 1 182 ? 0.269 1.366 -26.635 1.00 89.50 182 ASP A CA 1
ATOM 1517 C C . ASP A 1 182 ? 0.532 1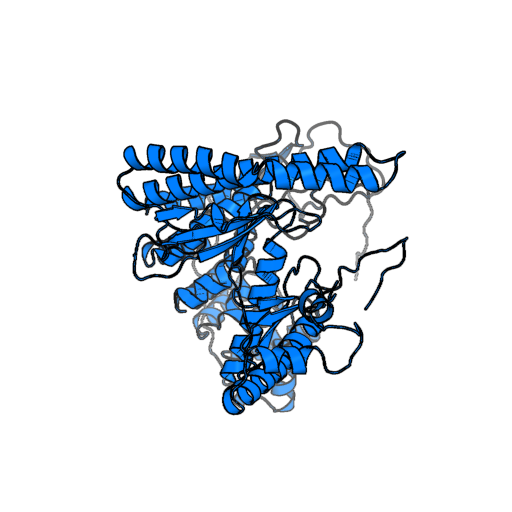.577 -25.134 1.00 89.50 182 ASP A C 1
ATOM 1519 O O . ASP A 1 182 ? 1.452 0.961 -24.572 1.00 89.50 182 ASP A O 1
ATOM 1523 N N . PRO A 1 183 ? -0.261 2.426 -24.448 1.00 93.94 183 PRO A N 1
ATOM 1524 C CA . PRO A 1 183 ? -0.106 2.643 -23.016 1.00 93.94 183 PRO A CA 1
ATOM 1525 C C . PRO A 1 183 ? -0.136 1.340 -22.216 1.00 93.94 183 PRO A C 1
ATOM 1527 O O . PRO A 1 183 ? -0.945 0.450 -22.470 1.00 93.94 183 PRO A O 1
ATOM 1530 N N . LEU A 1 184 ? 0.739 1.254 -21.219 1.00 95.38 184 LEU A N 1
ATOM 1531 C CA . LEU A 1 184 ? 0.935 0.038 -20.433 1.00 95.38 184 LEU A CA 1
ATOM 1532 C C . LEU A 1 184 ? -0.108 -0.111 -19.324 1.00 95.38 184 LEU A C 1
ATOM 1534 O O . LEU A 1 184 ? -0.634 0.878 -18.803 1.00 95.38 184 LEU A O 1
ATOM 1538 N N . SER A 1 185 ? -0.308 -1.349 -18.865 1.00 94.31 185 SER A N 1
ATOM 1539 C CA . SER A 1 185 ? -1.025 -1.600 -17.614 1.00 94.31 185 SER A CA 1
ATOM 1540 C C . SER A 1 185 ? -0.279 -1.023 -16.400 1.00 94.31 185 SER A C 1
ATOM 1542 O O . SER A 1 185 ? 0.919 -0.707 -16.447 1.00 94.31 185 SER A O 1
ATOM 1544 N N . MET A 1 186 ? -0.977 -0.910 -15.265 1.00 93.88 186 MET A N 1
ATOM 1545 C CA . MET A 1 186 ? -0.383 -0.419 -14.016 1.00 93.88 186 MET A CA 1
ATOM 1546 C C . MET A 1 186 ? 0.782 -1.306 -13.541 1.00 93.88 186 MET A C 1
ATOM 1548 O O . MET A 1 186 ? 1.819 -0.790 -13.125 1.00 93.88 186 MET A O 1
ATOM 1552 N N . SER A 1 187 ? 0.644 -2.631 -13.638 1.00 92.00 187 SER A N 1
ATOM 1553 C CA . SER A 1 187 ? 1.677 -3.596 -13.241 1.00 92.00 187 SER A CA 1
ATOM 1554 C C . SER A 1 187 ? 2.939 -3.483 -14.092 1.00 92.00 187 SER A C 1
ATOM 1556 O O . SER A 1 187 ? 4.039 -3.400 -13.547 1.00 92.00 187 SER A O 1
ATOM 1558 N N . GLU A 1 188 ? 2.785 -3.416 -15.415 1.00 94.19 188 GLU A N 1
ATOM 1559 C CA . GLU A 1 188 ? 3.912 -3.266 -16.343 1.00 94.19 188 GLU A CA 1
ATOM 1560 C C . GLU A 1 188 ? 4.614 -1.922 -16.147 1.00 94.19 188 GLU A C 1
ATOM 1562 O O . GLU A 1 188 ? 5.841 -1.843 -16.134 1.00 94.19 188 GLU A O 1
ATOM 1567 N N . SER A 1 189 ? 3.840 -0.858 -15.928 1.00 96.75 189 SER A N 1
ATOM 1568 C CA . SER A 1 189 ? 4.402 0.469 -15.695 1.00 96.75 189 SER A CA 1
ATOM 1569 C C . SER A 1 189 ? 5.233 0.525 -14.413 1.00 96.75 189 SER A C 1
ATOM 1571 O O . SER A 1 189 ? 6.319 1.098 -14.422 1.00 96.75 189 SER A O 1
ATOM 1573 N N . ILE A 1 190 ? 4.762 -0.082 -13.314 1.00 94.81 190 ILE A N 1
ATOM 1574 C CA . ILE A 1 190 ? 5.513 -0.141 -12.048 1.00 94.81 190 ILE A CA 1
ATOM 1575 C C . ILE A 1 190 ? 6.789 -0.984 -12.204 1.00 94.81 190 ILE A C 1
ATOM 1577 O O . ILE A 1 190 ? 7.827 -0.609 -11.656 1.00 94.81 190 ILE A O 1
ATOM 1581 N N . GLU A 1 191 ? 6.751 -2.083 -12.967 1.00 93.19 191 GLU A N 1
ATOM 1582 C CA . GLU A 1 191 ? 7.936 -2.904 -13.263 1.00 93.19 191 GLU A CA 1
ATOM 1583 C C . GLU A 1 191 ? 9.047 -2.073 -13.921 1.00 93.19 191 GLU A C 1
ATOM 1585 O O . GLU A 1 191 ? 10.210 -2.153 -13.522 1.00 93.19 191 GLU A O 1
ATOM 1590 N N . LEU A 1 192 ? 8.689 -1.192 -14.858 1.00 94.19 192 LEU A N 1
ATOM 1591 C CA . LEU A 1 192 ? 9.633 -0.287 -15.523 1.00 94.19 192 LEU A CA 1
ATOM 1592 C C . LEU A 1 192 ? 10.164 0.839 -14.620 1.00 94.19 192 LEU A C 1
ATOM 1594 O O . LEU A 1 192 ? 11.035 1.604 -15.037 1.00 94.19 192 LEU A O 1
ATOM 1598 N N . LEU A 1 193 ? 9.690 0.943 -13.374 1.00 94.00 193 LEU A N 1
ATOM 1599 C CA . LEU A 1 193 ? 10.251 1.843 -12.366 1.00 94.00 193 LEU A CA 1
ATOM 1600 C C . LEU A 1 193 ? 11.305 1.178 -11.468 1.00 94.00 193 LEU A C 1
ATOM 1602 O O . LEU A 1 193 ? 11.917 1.870 -10.643 1.00 94.00 193 LEU A O 1
ATOM 1606 N N . LEU A 1 194 ? 11.565 -0.121 -11.645 1.00 88.75 194 LEU A N 1
ATOM 1607 C CA . LEU A 1 194 ? 12.605 -0.856 -10.925 1.00 88.75 194 LEU A CA 1
ATOM 1608 C C . LEU A 1 194 ? 14.026 -0.344 -11.254 1.00 88.75 194 LEU A C 1
ATOM 1610 O O . LEU A 1 194 ? 14.240 0.286 -12.294 1.00 88.75 194 LEU A O 1
ATOM 1614 N N . PRO A 1 195 ? 15.034 -0.648 -10.410 1.00 82.31 195 PRO A N 1
ATOM 1615 C CA . PRO A 1 195 ? 16.424 -0.212 -10.614 1.00 82.31 195 PRO A CA 1
ATOM 1616 C C . PRO A 1 195 ? 17.039 -0.673 -11.938 1.00 82.31 195 PRO A C 1
ATOM 1618 O O . PRO A 1 195 ? 17.955 -0.038 -12.451 1.00 82.31 195 PRO A O 1
ATOM 1621 N N . SER A 1 196 ? 16.538 -1.781 -12.488 1.00 84.75 196 SER A N 1
ATOM 1622 C CA . SER A 1 196 ? 16.975 -2.346 -13.766 1.00 84.75 196 SER A CA 1
ATOM 1623 C C . SER A 1 196 ? 16.666 -1.449 -14.971 1.00 84.75 196 SER A C 1
ATOM 1625 O O . SER A 1 196 ? 17.203 -1.696 -16.047 1.00 84.75 196 SER A O 1
ATOM 1627 N N . PHE A 1 197 ? 15.846 -0.409 -14.790 1.00 87.31 197 PHE A N 1
ATOM 1628 C CA . PHE A 1 197 ? 15.387 0.505 -15.837 1.00 87.31 197 PHE A CA 1
ATOM 1629 C C . PHE A 1 197 ? 15.752 1.960 -15.490 1.00 87.31 197 PHE A C 1
ATOM 1631 O O . PHE A 1 197 ? 14.894 2.739 -15.062 1.00 87.31 197 PHE A O 1
ATOM 1638 N N . PRO A 1 198 ? 17.033 2.355 -15.626 1.00 83.12 198 PRO A N 1
ATOM 1639 C CA . PRO A 1 198 ? 17.483 3.714 -15.312 1.00 83.12 198 PRO A CA 1
ATOM 1640 C C . PRO A 1 198 ? 17.166 4.738 -16.418 1.00 83.12 198 PRO A C 1
ATOM 1642 O O . PRO A 1 198 ? 17.295 5.949 -16.192 1.00 83.12 198 PRO A O 1
ATOM 1645 N N . ASP A 1 199 ? 16.784 4.271 -17.611 1.00 85.50 199 ASP A N 1
ATOM 1646 C CA . ASP A 1 199 ? 16.534 5.122 -18.772 1.00 85.50 199 ASP A CA 1
ATOM 1647 C C . ASP A 1 199 ? 15.379 6.108 -18.550 1.00 85.50 199 ASP A C 1
ATOM 1649 O O . ASP A 1 199 ? 14.290 5.741 -18.113 1.00 85.50 199 ASP A O 1
ATOM 1653 N N . GLN A 1 200 ? 15.621 7.387 -18.837 1.00 85.56 200 GLN A N 1
ATOM 1654 C CA . GLN A 1 200 ? 14.682 8.449 -18.478 1.00 85.56 200 GLN A CA 1
ATOM 1655 C C . GLN A 1 200 ? 13.479 8.523 -19.420 1.00 85.56 200 GLN A C 1
ATOM 1657 O O . GLN A 1 200 ? 12.389 8.852 -18.954 1.00 85.56 200 GLN A O 1
ATOM 1662 N N . GLU A 1 201 ? 13.634 8.202 -20.707 1.00 88.00 201 GLU A N 1
ATOM 1663 C CA . GLU A 1 201 ? 12.509 8.224 -21.646 1.00 88.00 201 GLU A CA 1
ATOM 1664 C C . GLU A 1 201 ? 11.605 7.004 -21.441 1.00 88.00 201 GLU A C 1
ATOM 1666 O O . GLU A 1 201 ? 10.381 7.152 -21.425 1.00 88.00 201 GLU A O 1
ATOM 1671 N N . LEU A 1 202 ? 12.182 5.831 -21.156 1.00 91.69 202 LEU A N 1
ATOM 1672 C CA . LEU A 1 202 ? 11.421 4.640 -20.771 1.00 91.69 202 LEU A CA 1
ATOM 1673 C C . LEU A 1 202 ? 10.618 4.864 -19.485 1.00 91.69 202 LEU A C 1
ATOM 1675 O O . LEU A 1 202 ? 9.414 4.611 -19.447 1.00 91.69 202 LEU A O 1
ATOM 1679 N N . ARG A 1 203 ? 11.257 5.394 -18.434 1.00 93.56 203 ARG A N 1
ATOM 1680 C CA . ARG A 1 203 ? 10.558 5.708 -17.178 1.00 93.56 203 ARG A CA 1
ATOM 1681 C C . ARG A 1 203 ? 9.469 6.750 -17.393 1.00 93.56 203 ARG A C 1
ATOM 1683 O O . ARG A 1 203 ? 8.365 6.588 -16.889 1.00 93.56 203 ARG A O 1
ATOM 1690 N N . LYS A 1 204 ? 9.740 7.801 -18.172 1.00 94.12 204 LYS A N 1
ATOM 1691 C CA . LYS A 1 204 ? 8.744 8.826 -18.518 1.00 94.12 204 LYS A CA 1
ATOM 1692 C C . LYS A 1 204 ? 7.538 8.226 -19.240 1.00 94.12 204 LYS A C 1
ATOM 1694 O O . LYS A 1 204 ? 6.412 8.614 -18.943 1.00 94.12 204 LYS A O 1
ATOM 1699 N N . TYR A 1 205 ? 7.756 7.285 -20.156 1.00 95.62 205 TYR A N 1
ATOM 1700 C CA . TYR A 1 205 ? 6.686 6.552 -20.830 1.00 95.62 205 TYR A CA 1
ATOM 1701 C C . TYR A 1 205 ? 5.835 5.729 -19.848 1.00 95.62 205 TYR A C 1
ATOM 1703 O O . TYR A 1 205 ? 4.606 5.833 -19.854 1.00 95.62 205 TYR A O 1
ATOM 1711 N N . ALA A 1 206 ? 6.479 4.990 -18.940 1.00 97.19 206 ALA A N 1
ATOM 1712 C CA . ALA A 1 206 ? 5.794 4.239 -17.889 1.00 97.19 206 ALA A CA 1
ATOM 1713 C C . ALA A 1 206 ? 4.977 5.157 -16.958 1.00 97.19 206 ALA A C 1
ATOM 1715 O O . ALA A 1 206 ? 3.816 4.886 -16.668 1.00 97.19 206 ALA A O 1
ATOM 1716 N N . ILE A 1 207 ? 5.542 6.294 -16.542 1.00 97.88 207 ILE A N 1
ATOM 1717 C CA . ILE A 1 207 ? 4.874 7.270 -15.663 1.00 97.88 207 ILE A CA 1
ATOM 1718 C C . ILE A 1 207 ? 3.669 7.910 -16.357 1.00 97.88 207 ILE A C 1
ATOM 1720 O O . ILE A 1 207 ? 2.620 8.078 -15.740 1.00 97.88 207 ILE A O 1
ATOM 1724 N N . LYS A 1 208 ? 3.779 8.219 -17.653 1.00 96.50 208 LYS A N 1
ATOM 1725 C CA . LYS A 1 208 ? 2.636 8.688 -18.444 1.00 96.50 208 LYS A CA 1
ATOM 1726 C C . LYS A 1 208 ? 1.529 7.640 -18.530 1.00 96.50 208 LYS A C 1
ATOM 1728 O O . LYS A 1 208 ? 0.368 8.014 -18.434 1.00 96.50 208 LYS A O 1
ATOM 1733 N N . SER A 1 209 ? 1.877 6.359 -18.667 1.00 96.81 209 SER A N 1
ATOM 1734 C CA . SER A 1 209 ? 0.900 5.260 -18.653 1.00 96.81 209 SER A CA 1
ATOM 1735 C C . SER A 1 209 ? 0.207 5.141 -17.288 1.00 96.81 209 SER A C 1
ATOM 1737 O O . SER A 1 209 ? -1.013 5.005 -17.225 1.00 96.81 209 SER A O 1
ATOM 1739 N N . ILE A 1 210 ? 0.946 5.310 -16.183 1.00 97.75 210 ILE A N 1
ATOM 1740 C CA . ILE A 1 210 ? 0.372 5.374 -14.827 1.00 97.75 210 ILE A CA 1
ATOM 1741 C C . ILE A 1 210 ? -0.636 6.524 -14.709 1.00 97.75 210 ILE A C 1
ATOM 1743 O O . ILE A 1 210 ? -1.732 6.312 -14.196 1.00 97.75 210 ILE A O 1
ATOM 1747 N N . GLU A 1 211 ? -0.305 7.718 -15.212 1.00 95.69 211 GLU A N 1
ATOM 1748 C CA . GLU A 1 211 ? -1.158 8.915 -15.111 1.00 95.69 211 GLU A CA 1
ATOM 1749 C C . GLU A 1 211 ? -2.494 8.796 -15.874 1.00 95.69 211 GLU A C 1
ATOM 1751 O O . GLU A 1 211 ? -3.409 9.575 -15.611 1.00 95.69 211 GLU A O 1
ATOM 1756 N N . LEU A 1 212 ? -2.640 7.818 -16.778 1.00 95.62 212 LEU A N 1
ATOM 1757 C CA . LEU A 1 212 ? -3.909 7.524 -17.461 1.00 95.62 212 LEU A CA 1
ATOM 1758 C C . LEU A 1 212 ? -4.916 6.765 -16.583 1.00 95.62 212 LEU A C 1
ATOM 1760 O O . LEU A 1 212 ? -6.101 6.723 -16.911 1.00 95.62 212 LEU A O 1
ATOM 1764 N N . ASN A 1 213 ? -4.468 6.162 -15.480 1.00 95.69 213 ASN A N 1
ATOM 1765 C CA . ASN A 1 213 ? -5.336 5.439 -14.553 1.00 95.69 213 ASN A CA 1
ATOM 1766 C C . ASN A 1 213 ? -6.097 6.404 -13.630 1.00 95.69 213 ASN A C 1
ATOM 1768 O O . ASN A 1 213 ? -5.717 7.564 -13.453 1.00 95.69 213 ASN A O 1
ATOM 1772 N N . SER A 1 214 ? -7.169 5.919 -12.991 1.00 95.69 214 SER A N 1
ATOM 1773 C CA . SER A 1 214 ? -7.893 6.724 -12.003 1.00 95.69 214 SER A CA 1
ATOM 1774 C C . SER A 1 214 ? -7.010 7.061 -10.797 1.00 95.69 214 SER A C 1
ATOM 1776 O O . SER A 1 214 ? -6.088 6.321 -10.435 1.00 95.69 214 SER A O 1
ATOM 1778 N N . VAL A 1 215 ? -7.314 8.180 -10.134 1.00 95.94 215 VAL A N 1
ATOM 1779 C CA . VAL A 1 215 ? -6.567 8.620 -8.948 1.00 95.94 215 VAL A CA 1
ATOM 1780 C C . VAL A 1 215 ? -6.635 7.568 -7.840 1.00 95.94 215 VAL A C 1
ATOM 1782 O O . VAL A 1 215 ? -5.663 7.389 -7.112 1.00 95.94 215 VAL A O 1
ATOM 1785 N N . GLU A 1 216 ? -7.746 6.843 -7.724 1.00 93.69 216 GLU A N 1
ATOM 1786 C CA . GLU A 1 216 ? -7.942 5.753 -6.769 1.00 93.69 216 GLU A CA 1
ATOM 1787 C C . GLU A 1 216 ? -6.975 4.596 -7.036 1.00 93.69 216 GLU A C 1
ATOM 1789 O O . GLU A 1 216 ? -6.303 4.145 -6.106 1.00 93.69 216 GLU A O 1
ATOM 1794 N N . THR A 1 217 ? -6.838 4.171 -8.297 1.00 94.62 217 THR A N 1
ATOM 1795 C CA . THR A 1 217 ? -5.888 3.123 -8.694 1.00 94.62 217 THR A CA 1
ATOM 1796 C C . THR A 1 217 ? -4.453 3.556 -8.416 1.00 94.62 217 THR A C 1
ATOM 1798 O O . THR A 1 217 ? -3.692 2.818 -7.795 1.00 94.62 217 THR A O 1
ATOM 1801 N N . VAL A 1 218 ? -4.072 4.784 -8.778 1.00 96.81 218 VAL A N 1
ATOM 1802 C CA . VAL A 1 218 ? -2.717 5.284 -8.485 1.00 96.81 218 VAL A CA 1
ATOM 1803 C C . VAL A 1 218 ? -2.486 5.413 -6.972 1.00 96.81 218 VAL A C 1
ATOM 1805 O O . VAL A 1 218 ? -1.418 5.066 -6.469 1.00 96.81 218 VAL A O 1
ATOM 1808 N N . SER A 1 219 ? -3.498 5.858 -6.220 1.00 94.62 219 SER A N 1
ATOM 1809 C CA . SER A 1 219 ? -3.463 5.968 -4.755 1.00 94.62 219 SER A CA 1
ATOM 1810 C C . SER A 1 219 ? -3.286 4.615 -4.068 1.00 94.62 219 SER A C 1
ATOM 1812 O O . SER A 1 219 ? -2.691 4.542 -2.987 1.00 94.62 219 SER A O 1
ATOM 1814 N N . PHE A 1 220 ? -3.795 3.544 -4.677 1.00 93.94 220 PHE A N 1
ATOM 1815 C CA . PHE A 1 220 ? -3.619 2.186 -4.187 1.00 93.94 220 PHE A CA 1
ATOM 1816 C C . PHE A 1 220 ? -2.150 1.748 -4.253 1.00 93.94 220 PHE A C 1
ATOM 1818 O O . PHE A 1 220 ? -1.659 1.216 -3.266 1.00 93.94 220 PHE A O 1
ATOM 1825 N N . TYR A 1 221 ? -1.420 2.056 -5.332 1.00 95.19 221 TYR A N 1
ATOM 1826 C CA . TYR A 1 221 ? 0.008 1.718 -5.514 1.00 95.19 221 TYR A CA 1
ATOM 1827 C C . TYR A 1 221 ? 0.992 2.797 -5.028 1.00 95.19 221 TYR A C 1
ATOM 1829 O O . TYR A 1 221 ? 2.195 2.736 -5.295 1.00 95.19 221 TYR A O 1
ATOM 1837 N N . LEU A 1 222 ? 0.502 3.810 -4.312 1.00 95.44 222 LEU A N 1
ATOM 1838 C CA . LEU A 1 222 ? 1.314 4.935 -3.857 1.00 95.44 222 LEU A CA 1
ATOM 1839 C C . LEU A 1 222 ? 2.574 4.527 -3.059 1.00 95.44 222 LEU A C 1
ATOM 1841 O O . LEU A 1 222 ? 3.626 5.116 -3.318 1.00 95.44 222 LEU A O 1
ATOM 1845 N N . PRO A 1 223 ? 2.548 3.525 -2.153 1.00 92.44 223 PRO A N 1
ATOM 1846 C CA . PRO A 1 223 ? 3.760 3.082 -1.462 1.00 92.44 223 PRO A CA 1
ATOM 1847 C C . PRO A 1 223 ? 4.873 2.632 -2.421 1.00 92.44 223 PRO A C 1
ATOM 1849 O O . PRO A 1 223 ? 6.025 3.022 -2.246 1.00 92.44 223 PRO A O 1
ATOM 1852 N N . GLN A 1 224 ? 4.534 1.874 -3.469 1.00 93.25 224 GLN A N 1
ATOM 1853 C CA . GLN A 1 224 ? 5.476 1.407 -4.492 1.00 93.25 224 GLN A CA 1
ATOM 1854 C C . GLN A 1 224 ? 6.032 2.568 -5.315 1.00 93.25 224 GLN A C 1
ATOM 1856 O O . GLN A 1 224 ? 7.224 2.600 -5.610 1.00 93.25 224 GLN A O 1
ATOM 1861 N N . LEU A 1 225 ? 5.190 3.545 -5.659 1.00 95.88 225 LEU A N 1
ATOM 1862 C CA . LEU A 1 225 ? 5.618 4.739 -6.390 1.00 95.88 225 LEU A CA 1
ATOM 1863 C C . LEU A 1 225 ? 6.576 5.599 -5.552 1.00 95.88 225 LEU A C 1
ATOM 1865 O O . LEU A 1 225 ? 7.561 6.120 -6.071 1.00 95.88 225 LEU A O 1
ATOM 1869 N N . LEU A 1 226 ? 6.341 5.713 -4.244 1.00 92.69 226 LEU A N 1
ATOM 1870 C CA . LEU A 1 226 ? 7.265 6.402 -3.342 1.00 92.69 226 LEU A CA 1
ATOM 1871 C C . LEU A 1 226 ? 8.581 5.640 -3.172 1.00 92.69 226 LEU A C 1
ATOM 1873 O O . LEU A 1 226 ? 9.637 6.264 -3.136 1.00 92.69 226 LEU A O 1
ATOM 1877 N N . GLU A 1 227 ? 8.552 4.308 -3.138 1.00 88.69 227 GLU A N 1
ATOM 1878 C CA . GLU A 1 227 ? 9.766 3.487 -3.189 1.00 88.69 227 GLU A CA 1
ATOM 1879 C C . GLU A 1 227 ? 10.533 3.671 -4.509 1.00 88.69 227 GLU A C 1
ATOM 1881 O O . GLU A 1 227 ? 11.754 3.831 -4.500 1.00 88.69 227 GLU A O 1
ATOM 1886 N N . ALA A 1 228 ? 9.831 3.751 -5.641 1.00 90.88 228 ALA A N 1
ATOM 1887 C CA . ALA A 1 228 ? 10.434 3.984 -6.951 1.00 90.88 228 ALA A CA 1
ATOM 1888 C C . ALA A 1 228 ? 11.159 5.335 -7.054 1.00 90.88 228 ALA A C 1
ATOM 1890 O O . ALA A 1 228 ? 12.138 5.447 -7.799 1.00 90.88 228 ALA A O 1
ATOM 1891 N N . LEU A 1 229 ? 10.764 6.342 -6.258 1.00 88.38 229 LEU A N 1
ATOM 1892 C CA . LEU A 1 229 ? 11.501 7.604 -6.170 1.00 88.38 229 LEU A CA 1
ATOM 1893 C C . LEU A 1 229 ? 12.950 7.395 -5.738 1.00 88.38 229 LEU A C 1
ATOM 1895 O O . LEU A 1 229 ? 13.759 8.262 -6.033 1.00 88.38 229 LEU A O 1
ATOM 1899 N N . LYS A 1 230 ? 13.329 6.296 -5.075 1.00 82.50 230 LYS A N 1
ATOM 1900 C CA . LYS A 1 230 ? 14.733 6.012 -4.718 1.00 82.50 230 LYS A CA 1
ATOM 1901 C C . LYS A 1 230 ? 15.631 5.829 -5.940 1.00 82.50 230 LYS A C 1
ATOM 1903 O O . LYS A 1 230 ? 16.823 6.124 -5.864 1.00 82.50 230 LYS A O 1
ATOM 1908 N N . TYR A 1 231 ? 15.051 5.379 -7.048 1.00 82.88 231 TYR A N 1
ATOM 1909 C CA . TYR A 1 231 ? 15.760 5.030 -8.278 1.00 82.88 231 TYR A CA 1
ATOM 1910 C C . TYR A 1 231 ? 15.759 6.166 -9.307 1.00 82.88 231 TYR A C 1
ATOM 1912 O O . TYR A 1 231 ? 16.389 6.061 -10.355 1.00 82.88 231 TYR A O 1
ATOM 1920 N N . GLU A 1 232 ? 15.109 7.289 -8.994 1.00 82.25 232 GLU A N 1
ATOM 1921 C CA . GLU A 1 232 ? 15.142 8.475 -9.843 1.00 82.25 232 GLU A CA 1
ATOM 1922 C C . GLU A 1 232 ? 16.513 9.164 -9.812 1.00 82.25 232 GLU A C 1
ATOM 1924 O O . GLU A 1 232 ? 17.085 9.451 -8.750 1.00 82.25 232 GLU A O 1
ATOM 1929 N N . LYS A 1 233 ? 17.012 9.525 -10.998 1.00 75.56 233 LYS A N 1
ATOM 1930 C CA . LYS A 1 233 ? 18.302 10.213 -11.181 1.00 75.56 233 LYS A CA 1
ATOM 1931 C C . LYS A 1 233 ? 18.317 11.612 -10.553 1.00 75.56 233 LYS A C 1
ATOM 1933 O O . LYS A 1 233 ? 19.373 12.141 -10.210 1.00 75.56 233 LYS A O 1
ATOM 1938 N N . SER A 1 234 ? 17.153 12.248 -10.401 1.00 77.00 234 SER A N 1
ATOM 1939 C CA . SER A 1 234 ? 17.032 13.595 -9.841 1.00 77.00 234 SER A CA 1
ATOM 1940 C C . SER A 1 234 ? 15.858 13.739 -8.879 1.00 77.00 234 SER A C 1
ATOM 1942 O O . SER A 1 234 ? 14.895 12.990 -8.943 1.00 77.00 234 SER A O 1
ATOM 1944 N N . HIS A 1 235 ? 15.915 14.752 -8.006 1.00 80.19 235 HIS A N 1
ATOM 1945 C CA . HIS A 1 235 ? 14.752 15.183 -7.214 1.00 80.19 235 HIS A CA 1
ATOM 1946 C C . HIS A 1 235 ? 13.610 15.701 -8.106 1.00 80.19 235 HIS A C 1
ATOM 1948 O O . HIS A 1 235 ? 12.441 15.565 -7.757 1.00 80.19 235 HIS A O 1
ATOM 1954 N N . TYR A 1 236 ? 13.964 16.253 -9.269 1.00 82.38 236 TYR A N 1
ATOM 1955 C CA . TYR A 1 236 ? 13.047 16.744 -10.293 1.00 82.38 236 TYR A CA 1
ATOM 1956 C C . TYR A 1 236 ? 12.888 15.648 -11.347 1.00 82.38 236 TYR A C 1
ATOM 1958 O O . TYR A 1 236 ? 13.625 15.624 -12.331 1.00 82.38 236 TYR A O 1
ATOM 1966 N N . SER A 1 237 ? 12.004 14.693 -11.078 1.00 88.69 237 SER A N 1
ATOM 1967 C CA . SER A 1 237 ? 11.707 13.573 -11.973 1.00 88.69 237 SER A CA 1
ATOM 1968 C C . SER A 1 237 ? 10.277 13.675 -12.492 1.00 88.69 237 SER A C 1
ATOM 1970 O O . SER A 1 237 ? 9.442 14.332 -11.865 1.00 88.69 237 SER A O 1
ATOM 1972 N N . GLU A 1 238 ? 9.972 13.002 -13.605 1.00 93.38 238 GLU A N 1
ATOM 1973 C CA . GLU A 1 238 ? 8.590 12.909 -14.093 1.00 93.38 238 GLU A CA 1
ATOM 1974 C C . GLU A 1 238 ? 7.671 12.294 -13.024 1.00 93.38 238 GLU A C 1
ATOM 1976 O O . GLU A 1 238 ? 6.544 12.746 -12.858 1.00 93.38 238 GLU A O 1
ATOM 1981 N N . LEU A 1 239 ? 8.180 11.350 -12.222 1.00 95.69 239 LEU A N 1
ATOM 1982 C CA . LEU A 1 239 ? 7.428 10.718 -11.139 1.00 95.69 239 LEU A CA 1
ATOM 1983 C C . LEU A 1 239 ? 7.081 11.734 -10.045 1.00 95.69 239 LEU A C 1
ATOM 1985 O O . LEU A 1 239 ? 5.931 11.817 -9.623 1.00 95.69 239 LEU A O 1
ATOM 1989 N N . THR A 1 240 ? 8.047 12.568 -9.641 1.00 94.69 240 THR A N 1
ATOM 1990 C CA . THR A 1 240 ? 7.822 13.689 -8.711 1.00 94.69 240 THR A CA 1
ATOM 1991 C C . THR A 1 240 ? 6.719 14.612 -9.235 1.00 94.69 240 THR A C 1
ATOM 1993 O O . THR A 1 240 ? 5.800 14.962 -8.495 1.00 94.69 240 THR A O 1
ATOM 1996 N N . PHE A 1 241 ? 6.789 15.005 -10.511 1.00 95.12 241 PHE A N 1
ATOM 1997 C CA . PHE A 1 241 ? 5.805 15.912 -11.101 1.00 95.12 241 PHE A CA 1
ATOM 1998 C C . PHE A 1 241 ? 4.424 15.274 -11.233 1.00 95.12 241 PHE A C 1
ATOM 2000 O O . PHE A 1 241 ? 3.439 15.936 -10.921 1.00 95.12 241 PHE A O 1
ATOM 2007 N N . MET A 1 242 ? 4.335 14.004 -11.632 1.00 97.31 242 MET A N 1
ATOM 2008 C CA . MET A 1 242 ? 3.072 13.268 -11.687 1.00 97.31 242 MET A CA 1
ATOM 2009 C C . MET A 1 242 ? 2.403 13.226 -10.307 1.00 97.31 242 MET A C 1
ATOM 2011 O O . MET A 1 242 ? 1.228 13.569 -10.192 1.00 97.31 242 MET A O 1
ATOM 2015 N N . LEU A 1 243 ? 3.147 12.889 -9.245 1.00 97.44 243 LEU A N 1
ATOM 2016 C CA . LEU A 1 243 ? 2.614 12.863 -7.876 1.00 97.44 243 LEU A CA 1
ATOM 2017 C C . LEU A 1 243 ? 2.054 14.231 -7.452 1.00 97.44 243 LEU A C 1
ATOM 2019 O O . LEU A 1 243 ? 0.963 14.297 -6.887 1.00 97.44 243 LEU A O 1
ATOM 2023 N N . LEU A 1 244 ? 2.755 15.326 -7.768 1.00 96.19 244 LEU A N 1
ATOM 2024 C CA . LEU A 1 244 ? 2.280 16.684 -7.478 1.00 96.19 244 LEU A CA 1
ATOM 2025 C C . LEU A 1 244 ? 1.065 17.082 -8.331 1.00 96.19 244 LEU A C 1
ATOM 2027 O O . LEU A 1 244 ? 0.129 17.685 -7.809 1.00 96.19 244 LEU A O 1
ATOM 2031 N N . ARG A 1 245 ? 1.028 16.714 -9.620 1.00 95.50 245 ARG A N 1
ATOM 2032 C CA . ARG A 1 245 ? -0.139 16.946 -10.491 1.00 95.50 245 ARG A CA 1
ATOM 2033 C C . ARG A 1 245 ? -1.382 16.235 -9.958 1.00 95.50 245 ARG A C 1
ATOM 2035 O O . ARG A 1 245 ? -2.451 16.838 -9.927 1.00 95.50 245 ARG A O 1
ATOM 2042 N N . LEU A 1 246 ? -1.247 14.983 -9.518 1.00 96.00 246 LEU A N 1
ATOM 2043 C CA . LEU A 1 246 ? -2.348 14.210 -8.936 1.00 96.00 246 LEU A CA 1
ATOM 2044 C C . LEU A 1 246 ? -2.801 14.783 -7.590 1.00 96.00 246 LEU A C 1
ATOM 2046 O O . LEU A 1 246 ? -4.003 14.912 -7.361 1.00 96.00 246 LEU A O 1
ATOM 2050 N N . ALA A 1 247 ? -1.861 15.200 -6.739 1.00 95.50 247 ALA A N 1
ATOM 2051 C CA . ALA A 1 247 ? -2.175 15.881 -5.485 1.00 95.50 247 ALA A CA 1
ATOM 2052 C C . ALA A 1 247 ? -2.961 17.181 -5.715 1.00 95.50 247 ALA A C 1
ATOM 2054 O O . ALA A 1 247 ? -3.949 17.429 -5.031 1.00 95.50 247 ALA A O 1
ATOM 2055 N N . ASN A 1 248 ? -2.599 17.960 -6.735 1.00 92.81 248 ASN A N 1
ATOM 2056 C CA . ASN A 1 248 ? -3.329 19.175 -7.094 1.00 92.81 248 ASN A CA 1
ATOM 2057 C C . ASN A 1 248 ? -4.744 18.902 -7.653 1.00 92.81 248 ASN A C 1
ATOM 2059 O O . ASN A 1 248 ? -5.589 19.791 -7.649 1.00 92.81 248 ASN A O 1
ATOM 2063 N N . ARG A 1 249 ? -5.024 17.688 -8.148 1.00 92.50 249 ARG A N 1
ATOM 2064 C CA . ARG A 1 249 ? -6.348 17.293 -8.671 1.00 92.50 249 ARG A CA 1
ATOM 2065 C C . ARG A 1 249 ? -7.244 16.638 -7.620 1.00 92.50 249 ARG A C 1
ATOM 2067 O O . ARG A 1 249 ? -8.458 16.630 -7.790 1.00 92.50 249 ARG A O 1
ATOM 2074 N N . SER A 1 250 ? -6.668 16.055 -6.570 1.00 93.56 250 SER A N 1
ATOM 2075 C CA . SER A 1 250 ? -7.411 15.283 -5.575 1.00 93.56 250 SER A CA 1
ATOM 2076 C C . SER A 1 250 ? -6.884 15.518 -4.170 1.00 93.56 250 SER A C 1
ATOM 2078 O O . SER A 1 250 ? -5.809 15.047 -3.795 1.00 93.56 250 SER A O 1
ATOM 2080 N N . LEU A 1 251 ? -7.717 16.159 -3.352 1.00 91.81 251 LEU A N 1
ATOM 2081 C CA . LEU A 1 251 ? -7.440 16.405 -1.940 1.00 91.81 251 LEU A CA 1
ATOM 2082 C C . LEU A 1 251 ? -7.159 15.101 -1.167 1.00 91.81 251 LEU A C 1
ATOM 2084 O O . LEU A 1 251 ? -6.234 15.043 -0.360 1.00 91.81 251 LEU A O 1
ATOM 2088 N N . LYS A 1 252 ? -7.915 14.031 -1.455 1.00 92.50 252 LYS A N 1
ATOM 2089 C CA . LYS A 1 252 ? -7.719 12.709 -0.836 1.00 92.50 252 LYS A CA 1
ATOM 2090 C C . LYS A 1 252 ? -6.351 12.121 -1.182 1.00 92.50 252 LYS A C 1
ATOM 2092 O O . LYS A 1 252 ? -5.686 11.571 -0.308 1.00 92.50 252 LYS A O 1
ATOM 2097 N N . PHE A 1 253 ? -5.919 12.254 -2.437 1.00 95.00 253 PHE A N 1
ATOM 2098 C CA . PHE A 1 253 ? -4.587 11.815 -2.851 1.00 95.00 253 PHE A CA 1
ATOM 2099 C C . PHE A 1 253 ? -3.497 12.650 -2.180 1.00 95.00 253 PHE A C 1
ATOM 2101 O O . PHE A 1 253 ? -2.529 12.091 -1.675 1.00 95.00 253 PHE A O 1
ATOM 2108 N N . ALA A 1 254 ? -3.671 13.971 -2.136 1.00 95.00 254 ALA A N 1
ATOM 2109 C CA . ALA A 1 254 ? -2.713 14.898 -1.550 1.00 95.00 254 ALA A CA 1
ATOM 2110 C C . ALA A 1 254 ? -2.489 14.632 -0.052 1.00 95.00 254 ALA A C 1
ATOM 2112 O O . ALA A 1 254 ? -1.351 14.552 0.406 1.00 95.00 254 ALA A O 1
ATOM 2113 N N . HIS A 1 255 ? -3.572 14.411 0.696 1.00 93.50 255 HIS A N 1
ATOM 2114 C CA . HIS A 1 255 ? -3.533 14.044 2.112 1.00 93.50 255 HIS A CA 1
ATOM 2115 C C . HIS A 1 255 ? -2.853 12.690 2.342 1.00 93.50 255 HIS A C 1
ATOM 2117 O O . HIS A 1 255 ? -1.926 12.593 3.146 1.00 93.50 255 HIS A O 1
ATOM 2123 N N . LYS A 1 256 ? -3.218 11.661 1.566 1.00 94.00 256 LYS A N 1
ATOM 2124 C CA . LYS A 1 256 ? -2.569 10.343 1.651 1.00 94.00 256 LYS A CA 1
ATOM 2125 C C . LYS A 1 256 ? -1.073 10.424 1.316 1.00 94.00 256 LYS A C 1
ATOM 2127 O O . LYS A 1 256 ? -0.247 9.841 2.017 1.00 94.00 256 LYS A O 1
ATOM 2132 N N . LEU A 1 257 ? -0.710 11.183 0.278 1.00 95.50 257 LEU A N 1
ATOM 2133 C CA . LEU A 1 257 ? 0.677 11.447 -0.107 1.00 95.50 257 LEU A CA 1
ATOM 2134 C C . LEU A 1 257 ? 1.452 12.137 1.016 1.00 95.50 257 LEU A C 1
ATOM 2136 O O . LEU A 1 257 ? 2.568 11.717 1.305 1.00 95.50 257 LEU A O 1
ATOM 2140 N N . TYR A 1 258 ? 0.869 13.135 1.683 1.00 94.50 258 TYR A N 1
ATOM 2141 C CA . TYR A 1 258 ? 1.492 13.788 2.834 1.00 94.50 258 TYR A CA 1
ATOM 2142 C C . TYR A 1 258 ? 1.831 12.781 3.942 1.00 94.50 258 TYR A C 1
ATOM 2144 O O . TYR A 1 258 ? 2.972 12.741 4.412 1.00 94.50 258 TYR A O 1
ATOM 2152 N N . TRP A 1 259 ? 0.875 11.929 4.323 1.00 93.19 259 TRP A N 1
ATOM 2153 C CA . TRP A 1 259 ? 1.072 10.963 5.403 1.00 93.19 259 TRP A CA 1
ATOM 2154 C C . TRP A 1 259 ? 2.120 9.901 5.074 1.00 93.19 259 TRP A C 1
ATOM 2156 O O . TRP A 1 259 ? 2.988 9.633 5.908 1.00 93.19 259 TRP A O 1
ATOM 2166 N N . HIS A 1 260 ? 2.133 9.377 3.846 1.00 92.25 260 HIS A N 1
ATOM 2167 C CA . HIS A 1 260 ? 3.216 8.491 3.422 1.00 92.25 260 HIS A CA 1
ATOM 2168 C C . HIS A 1 260 ? 4.561 9.224 3.327 1.00 92.25 260 HIS A C 1
ATOM 2170 O O . HIS A 1 260 ? 5.570 8.706 3.786 1.00 92.25 260 HIS A O 1
ATOM 2176 N N . LEU A 1 261 ? 4.637 10.447 2.796 1.00 91.94 261 LEU A N 1
ATOM 2177 C CA . LEU A 1 261 ? 5.914 11.174 2.744 1.00 91.94 261 LEU A CA 1
ATOM 2178 C C . LEU A 1 261 ? 6.484 11.435 4.136 1.00 91.94 261 LEU A C 1
ATOM 2180 O O . LEU A 1 261 ? 7.696 11.310 4.336 1.00 91.94 261 LEU A O 1
ATOM 2184 N N . ARG A 1 262 ? 5.626 11.754 5.108 1.00 88.81 262 ARG A N 1
ATOM 2185 C CA . ARG A 1 262 ? 6.014 11.909 6.510 1.00 88.81 262 ARG A CA 1
ATOM 2186 C C . ARG A 1 262 ? 6.568 10.608 7.086 1.00 88.81 262 ARG A C 1
ATOM 2188 O O . ARG A 1 262 ? 7.615 10.627 7.733 1.00 88.81 262 ARG A O 1
ATOM 2195 N N . GLU A 1 263 ? 5.903 9.490 6.820 1.00 86.38 263 GLU A N 1
ATOM 2196 C CA . GLU A 1 263 ? 6.364 8.157 7.198 1.00 86.38 263 GLU A CA 1
ATOM 2197 C C . GLU A 1 263 ? 7.742 7.854 6.594 1.00 86.38 263 GLU A C 1
ATOM 2199 O O . GLU A 1 263 ? 8.694 7.585 7.328 1.00 86.38 263 GLU A O 1
ATOM 2204 N N . PHE A 1 264 ? 7.892 7.988 5.275 1.00 82.62 264 PHE A N 1
ATOM 2205 C CA . PHE A 1 264 ? 9.143 7.740 4.559 1.00 82.62 264 PHE A CA 1
ATOM 2206 C C . PHE A 1 264 ? 10.287 8.646 5.027 1.00 82.62 264 PHE A C 1
ATOM 2208 O O . PHE A 1 264 ? 11.433 8.203 5.115 1.00 82.62 264 PHE A O 1
ATOM 2215 N N . SER A 1 265 ? 9.970 9.888 5.392 1.00 78.75 265 SER A N 1
ATOM 2216 C CA . SER A 1 265 ? 10.913 10.840 5.986 1.00 78.75 265 SER A CA 1
ATOM 2217 C C . SER A 1 265 ? 11.347 10.436 7.407 1.00 78.75 265 SER A C 1
ATOM 2219 O O . SER A 1 265 ? 12.383 10.876 7.889 1.00 78.75 265 SER A O 1
ATOM 2221 N N . SER A 1 266 ? 10.599 9.579 8.102 1.00 72.50 266 SER A N 1
ATOM 2222 C CA . SER A 1 266 ? 10.941 9.130 9.461 1.00 72.50 266 SER A CA 1
ATOM 2223 C C . SER A 1 266 ? 11.809 7.865 9.518 1.00 72.50 266 SER A C 1
ATOM 2225 O O . SER A 1 266 ? 12.358 7.563 10.578 1.00 72.50 266 SER A O 1
ATOM 2227 N N . ARG A 1 267 ? 11.930 7.130 8.400 1.00 67.56 267 ARG A N 1
ATOM 2228 C CA . ARG A 1 267 ? 12.516 5.778 8.346 1.00 67.56 267 ARG A CA 1
ATOM 2229 C C . ARG A 1 267 ? 14.015 5.752 8.630 1.00 67.56 267 ARG A C 1
ATOM 2231 O O . ARG A 1 267 ? 14.452 4.915 9.404 1.00 67.56 267 ARG A O 1
ATOM 2238 N N . ASP A 1 268 ? 14.779 6.673 8.044 1.00 57.09 268 ASP A N 1
ATOM 2239 C CA . ASP A 1 268 ? 16.230 6.742 8.212 1.00 57.09 268 ASP A CA 1
ATOM 2240 C C . ASP A 1 268 ? 16.749 8.168 8.002 1.00 57.09 268 ASP A C 1
ATOM 2242 O O . ASP A 1 268 ? 16.340 8.859 7.067 1.00 57.09 268 ASP A O 1
ATOM 2246 N N . LYS A 1 269 ? 17.746 8.583 8.793 1.00 56.16 269 LYS A N 1
ATOM 2247 C CA . LYS A 1 269 ? 18.515 9.825 8.573 1.00 56.16 269 LYS A CA 1
ATOM 2248 C C . LYS A 1 269 ? 19.510 9.680 7.403 1.00 56.16 269 LYS A C 1
ATOM 2250 O O . LYS A 1 269 ? 20.668 10.066 7.519 1.00 56.16 269 LYS A O 1
ATOM 2255 N N . ASN A 1 270 ? 19.064 9.094 6.293 1.00 56.97 270 ASN A N 1
ATOM 2256 C CA . ASN A 1 270 ? 19.856 8.848 5.087 1.00 56.97 270 ASN A CA 1
ATOM 2257 C C . ASN A 1 270 ? 19.509 9.846 3.972 1.00 56.97 270 ASN A C 1
ATOM 2259 O O . ASN A 1 270 ? 18.522 10.573 4.043 1.00 56.97 270 ASN A O 1
ATOM 2263 N N . PHE A 1 271 ? 20.290 9.840 2.890 1.00 58.91 271 PHE A N 1
ATOM 2264 C CA . PHE A 1 271 ? 20.189 10.781 1.763 1.00 58.91 271 PHE A CA 1
ATOM 2265 C C . PHE A 1 271 ? 18.824 10.866 1.067 1.00 58.91 271 PHE A C 1
ATOM 2267 O O . PHE A 1 271 ? 18.478 11.909 0.511 1.00 58.91 271 PHE A O 1
ATOM 2274 N N . ILE A 1 272 ? 18.033 9.791 1.097 1.00 66.31 272 ILE A N 1
ATOM 2275 C CA . ILE A 1 272 ? 16.712 9.743 0.452 1.00 66.31 272 ILE A CA 1
ATOM 2276 C C . ILE A 1 272 ? 15.732 10.691 1.169 1.00 66.31 272 ILE A C 1
ATOM 2278 O O . ILE A 1 272 ? 14.831 11.239 0.534 1.00 66.31 272 ILE A O 1
ATOM 2282 N N . TYR A 1 273 ? 15.972 10.979 2.455 1.00 72.56 273 TYR A N 1
ATOM 2283 C CA . TYR A 1 273 ? 15.189 11.915 3.260 1.00 72.56 273 TYR A CA 1
ATOM 2284 C C . TYR A 1 273 ? 14.996 13.271 2.575 1.00 72.56 273 TYR A C 1
ATOM 2286 O O . TYR A 1 273 ? 13.876 13.766 2.534 1.00 72.56 273 TYR A O 1
ATOM 2294 N N . ILE A 1 274 ? 16.046 13.859 1.980 1.00 78.94 274 ILE A N 1
ATOM 2295 C CA . ILE A 1 274 ? 15.934 15.173 1.316 1.00 78.94 274 ILE A CA 1
ATOM 2296 C C . ILE A 1 274 ? 14.908 15.132 0.192 1.00 78.94 274 ILE A C 1
ATOM 2298 O O . ILE A 1 274 ? 14.149 16.079 0.028 1.00 78.94 274 ILE A O 1
ATOM 2302 N N . ARG A 1 275 ? 14.865 14.048 -0.590 1.00 84.69 275 ARG A N 1
ATOM 2303 C CA . ARG A 1 275 ? 13.923 13.937 -1.706 1.00 84.69 275 ARG A CA 1
ATOM 2304 C C . ARG A 1 275 ? 12.483 13.931 -1.203 1.00 84.69 275 ARG A C 1
ATOM 2306 O O . ARG A 1 275 ? 11.676 14.694 -1.723 1.00 84.69 275 ARG A O 1
ATOM 2313 N N . TYR A 1 276 ? 12.187 13.123 -0.187 1.00 88.12 276 TYR A N 1
ATOM 2314 C CA . TYR A 1 276 ? 10.851 13.081 0.408 1.00 88.12 276 TYR A CA 1
ATOM 2315 C C . TYR A 1 276 ? 10.495 14.391 1.104 1.00 88.12 276 TYR A C 1
ATOM 2317 O O . TYR A 1 276 ? 9.382 14.874 0.941 1.00 88.12 276 TYR A O 1
ATOM 2325 N N . HIS A 1 277 ? 11.450 15.004 1.804 1.00 86.75 277 HIS A N 1
ATOM 2326 C CA . HIS A 1 277 ? 11.249 16.275 2.483 1.00 86.75 277 HIS A CA 1
ATOM 2327 C C . HIS A 1 277 ? 10.962 17.412 1.494 1.00 86.75 277 HIS A C 1
ATOM 2329 O O . HIS A 1 277 ? 9.968 18.107 1.652 1.00 86.75 277 HIS A O 1
ATOM 2335 N N . LEU A 1 278 ? 11.757 17.556 0.426 1.00 89.00 278 LEU A N 1
ATOM 2336 C CA . LEU A 1 278 ? 11.512 18.551 -0.626 1.00 89.00 278 LEU A CA 1
ATOM 2337 C C . LEU A 1 278 ? 10.152 18.346 -1.298 1.00 89.00 278 LEU A C 1
ATOM 2339 O O . LEU A 1 278 ? 9.438 19.316 -1.536 1.00 89.00 278 LEU A O 1
ATOM 2343 N N . LEU A 1 279 ? 9.786 17.095 -1.593 1.00 92.69 279 LEU A N 1
ATOM 2344 C CA . LEU A 1 279 ? 8.481 16.777 -2.168 1.00 92.69 279 LEU A CA 1
ATOM 2345 C C . LEU A 1 279 ? 7.340 17.098 -1.189 1.00 92.69 279 LEU A C 1
ATOM 2347 O O . LEU A 1 279 ? 6.317 17.626 -1.607 1.00 92.69 279 LEU A O 1
ATOM 2351 N N . MET A 1 280 ? 7.519 16.832 0.105 1.00 92.56 280 MET A N 1
ATOM 2352 C CA . MET A 1 280 ? 6.538 17.153 1.142 1.00 92.56 280 MET A CA 1
ATOM 2353 C C . MET A 1 280 ? 6.370 18.667 1.325 1.00 92.56 280 MET A C 1
ATOM 2355 O O . MET A 1 280 ? 5.244 19.136 1.452 1.00 92.56 280 MET A O 1
ATOM 2359 N N . GLU A 1 281 ? 7.455 19.442 1.302 1.00 91.38 281 GLU A N 1
ATOM 2360 C CA . GLU A 1 281 ? 7.379 20.907 1.365 1.00 91.38 281 GLU A CA 1
ATOM 2361 C C . GLU A 1 281 ? 6.735 21.489 0.098 1.00 91.38 281 GLU A C 1
ATOM 2363 O O . GLU A 1 281 ? 5.846 22.329 0.199 1.00 91.38 281 GLU A O 1
ATOM 2368 N N . ALA A 1 282 ? 7.082 20.979 -1.090 1.00 93.38 282 ALA A N 1
ATOM 2369 C CA . ALA A 1 282 ? 6.407 21.356 -2.333 1.00 93.38 282 ALA A CA 1
ATOM 2370 C C . ALA A 1 282 ? 4.910 21.003 -2.309 1.00 93.38 282 ALA A C 1
ATOM 2372 O O . ALA A 1 282 ? 4.085 21.773 -2.791 1.00 93.38 282 ALA A O 1
ATOM 2373 N N . LEU A 1 283 ? 4.546 19.863 -1.717 1.00 94.38 283 LEU A N 1
ATOM 2374 C CA . LEU A 1 283 ? 3.157 19.448 -1.548 1.00 94.38 283 LEU A CA 1
ATOM 2375 C C . LEU A 1 283 ? 2.373 20.426 -0.660 1.00 94.38 283 LEU A C 1
ATOM 2377 O O . LEU A 1 283 ? 1.275 20.830 -1.032 1.00 94.38 283 LEU A O 1
ATOM 2381 N N . LYS A 1 284 ? 2.951 20.855 0.469 1.00 91.00 284 LYS A N 1
ATOM 2382 C CA . LYS A 1 284 ? 2.327 21.838 1.373 1.00 91.00 284 LYS A CA 1
ATOM 2383 C C . LYS A 1 284 ? 2.067 23.187 0.709 1.00 91.00 284 LYS A C 1
ATOM 2385 O O . LYS A 1 284 ? 1.128 23.874 1.094 1.00 91.00 284 LYS A O 1
ATOM 2390 N N . MET A 1 285 ? 2.850 23.560 -0.306 1.00 89.12 285 MET A N 1
ATOM 2391 C CA . MET A 1 285 ? 2.602 24.786 -1.075 1.00 89.12 285 MET A CA 1
ATOM 2392 C C . MET A 1 285 ? 1.293 24.738 -1.880 1.00 89.12 285 MET A C 1
ATOM 2394 O O . MET A 1 285 ? 0.779 25.794 -2.239 1.00 89.12 285 MET A O 1
ATOM 2398 N N . PHE A 1 286 ? 0.746 23.548 -2.160 1.00 86.69 286 PHE A N 1
ATOM 2399 C CA . PHE A 1 286 ? -0.571 23.390 -2.793 1.00 86.69 286 PHE A CA 1
ATOM 2400 C C . PHE A 1 286 ? -1.729 23.407 -1.791 1.00 86.69 286 PHE A C 1
ATOM 2402 O O . PHE A 1 286 ? -2.887 23.474 -2.199 1.00 86.69 286 PHE A O 1
ATOM 2409 N N . PHE A 1 287 ? -1.444 23.314 -0.493 1.00 88.94 287 PHE A N 1
ATOM 2410 C CA . PHE A 1 287 ? -2.474 23.304 0.536 1.00 88.94 287 PHE A CA 1
ATOM 2411 C C . PHE A 1 287 ? -2.920 24.731 0.827 1.00 88.94 287 PHE A C 1
ATOM 2413 O O . PHE A 1 287 ? -2.101 25.632 1.017 1.00 88.94 287 PHE A O 1
ATOM 2420 N N . ASP A 1 288 ? -4.233 24.938 0.889 1.00 87.88 288 ASP A N 1
ATOM 2421 C CA . ASP A 1 288 ? -4.767 26.187 1.409 1.00 87.88 288 ASP A CA 1
ATOM 2422 C C . ASP A 1 288 ? -4.479 26.308 2.918 1.00 87.88 288 ASP A C 1
ATOM 2424 O O . ASP A 1 288 ? -4.001 25.378 3.582 1.00 87.88 288 ASP A O 1
ATOM 2428 N N . PHE A 1 289 ? -4.731 27.491 3.481 1.00 86.12 289 PHE A N 1
ATOM 2429 C CA . PHE A 1 289 ? -4.486 27.734 4.906 1.00 86.12 289 PHE A CA 1
ATOM 2430 C C . PHE A 1 289 ? -5.269 26.752 5.797 1.00 86.12 289 PHE A C 1
ATOM 2432 O O . PHE A 1 289 ? -4.801 26.375 6.867 1.00 86.12 289 PHE A O 1
ATOM 2439 N N . LYS A 1 290 ? -6.451 26.330 5.336 1.00 85.81 290 LYS A N 1
ATOM 2440 C CA . LYS A 1 290 ? -7.371 25.467 6.066 1.00 85.81 290 LYS A CA 1
ATOM 2441 C C . LYS A 1 290 ? -6.830 24.044 6.170 1.00 85.81 290 LYS A C 1
ATOM 2443 O O . LYS A 1 290 ? -6.789 23.491 7.261 1.00 85.81 290 LYS A O 1
ATOM 2448 N N . LEU A 1 291 ? -6.409 23.458 5.056 1.00 87.25 291 LEU A N 1
ATOM 2449 C CA . LEU A 1 291 ? -5.853 22.112 5.026 1.00 87.25 291 LEU A CA 1
ATOM 2450 C C . LEU A 1 291 ? -4.515 22.036 5.764 1.00 87.25 291 LEU A C 1
ATOM 2452 O O . LEU A 1 291 ? -4.246 21.039 6.428 1.00 87.25 291 LEU A O 1
ATOM 2456 N N . ASN A 1 292 ? -3.691 23.085 5.684 1.00 89.00 292 ASN A N 1
ATOM 2457 C CA . ASN A 1 292 ? -2.468 23.163 6.481 1.00 89.00 292 ASN A CA 1
ATOM 2458 C C . ASN A 1 292 ? -2.774 23.133 7.988 1.00 89.00 292 ASN A C 1
ATOM 2460 O O . ASN A 1 292 ? -2.167 22.337 8.700 1.00 89.00 292 ASN A O 1
ATOM 2464 N N . ASP A 1 293 ? -3.748 23.922 8.455 1.00 87.75 293 ASP A N 1
ATOM 2465 C CA . ASP A 1 293 ? -4.199 23.897 9.854 1.00 87.75 293 ASP A CA 1
ATOM 2466 C C . ASP A 1 293 ? -4.760 22.512 10.239 1.00 87.75 293 ASP A C 1
ATOM 2468 O O . ASP A 1 293 ? -4.354 21.942 11.251 1.00 87.75 293 ASP A O 1
ATOM 2472 N N . GLU A 1 294 ? -5.603 21.896 9.396 1.00 88.88 294 GLU A N 1
ATOM 2473 C CA . GLU A 1 294 ? -6.110 20.530 9.623 1.00 88.88 294 GLU A CA 1
ATOM 2474 C C . GLU A 1 294 ? -4.955 19.519 9.791 1.00 88.88 294 GLU A C 1
ATOM 2476 O O . GLU A 1 294 ? -4.934 18.763 10.764 1.00 88.88 294 GLU A O 1
ATOM 2481 N N . ILE A 1 295 ? -3.950 19.542 8.911 1.00 90.38 295 ILE A N 1
ATOM 2482 C CA . ILE A 1 295 ? -2.776 18.654 8.967 1.00 90.38 295 ILE A CA 1
ATOM 2483 C C . ILE A 1 295 ? -1.910 18.904 10.208 1.00 90.38 295 ILE A C 1
ATOM 2485 O O . ILE A 1 295 ? -1.362 17.958 10.791 1.00 90.38 295 ILE A O 1
ATOM 2489 N N . GLU A 1 296 ? -1.758 20.155 10.637 1.00 89.62 296 GLU A N 1
ATOM 2490 C CA . GLU A 1 296 ? -1.060 20.487 11.880 1.00 89.62 296 GLU A CA 1
ATOM 2491 C C . GLU A 1 296 ? -1.790 19.915 13.100 1.00 89.62 296 GLU A C 1
ATOM 2493 O O . GLU A 1 296 ? -1.150 19.313 13.969 1.00 89.62 296 GLU A O 1
ATOM 2498 N N . GLN A 1 297 ? -3.121 20.001 13.133 1.00 89.25 297 GLN A N 1
ATOM 2499 C CA . GLN A 1 297 ? -3.928 19.405 14.199 1.00 89.25 297 GLN A CA 1
ATOM 2500 C C . GLN A 1 297 ? -3.886 17.873 14.170 1.00 89.25 297 GLN A C 1
ATOM 2502 O O . GLN A 1 297 ? -3.747 17.241 15.216 1.00 89.25 297 GLN A O 1
ATOM 2507 N N . GLU A 1 298 ? -3.932 17.247 12.992 1.00 92.50 298 GLU A N 1
ATOM 2508 C CA . GLU A 1 298 ? -3.726 15.800 12.862 1.00 92.50 298 GLU A CA 1
ATOM 2509 C C . GLU A 1 298 ? -2.327 15.399 13.355 1.00 92.50 298 GLU A C 1
ATOM 2511 O O . GLU A 1 298 ? -2.135 14.393 14.042 1.00 92.50 298 GLU A O 1
ATOM 2516 N N . THR A 1 299 ? -1.319 16.215 13.057 1.00 91.38 299 THR A N 1
ATOM 2517 C CA . THR A 1 299 ? 0.044 16.017 13.542 1.00 91.38 299 THR A CA 1
ATOM 2518 C C . THR A 1 299 ? 0.121 16.119 15.062 1.00 91.38 299 THR A C 1
ATOM 2520 O O . THR A 1 299 ? 0.762 15.271 15.687 1.00 91.38 299 THR A O 1
ATOM 2523 N N . PHE A 1 300 ? -0.553 17.095 15.664 1.00 92.06 300 PHE A N 1
ATOM 2524 C CA . PHE A 1 300 ? -0.676 17.225 17.112 1.00 92.06 300 PHE A CA 1
ATOM 2525 C C . PHE A 1 300 ? -1.381 16.008 17.734 1.00 92.06 300 PHE A C 1
ATOM 2527 O O . PHE A 1 300 ? -0.837 15.403 18.659 1.00 92.06 300 PHE A O 1
ATOM 2534 N N . LEU A 1 301 ? -2.501 15.563 17.146 1.00 92.44 301 LEU A N 1
ATOM 2535 C CA . LEU A 1 301 ? -3.219 14.345 17.535 1.00 92.44 301 LEU A CA 1
ATOM 2536 C C . LEU A 1 301 ? -2.285 13.128 17.569 1.00 92.44 301 LEU A C 1
ATOM 2538 O O . LEU A 1 301 ? -2.203 12.431 18.580 1.00 92.44 301 LEU A O 1
ATOM 2542 N N . THR A 1 302 ? -1.559 12.885 16.471 1.00 93.38 302 THR A N 1
ATOM 2543 C CA . THR A 1 302 ? -0.647 11.734 16.380 1.00 93.38 302 THR A CA 1
ATOM 2544 C C . THR A 1 302 ? 0.462 11.780 17.424 1.00 93.38 302 THR A C 1
ATOM 2546 O O . THR A 1 302 ? 0.780 10.742 17.992 1.00 93.38 302 THR A O 1
ATOM 2549 N N . ARG A 1 303 ? 1.027 12.959 17.718 1.00 93.56 303 ARG A N 1
ATOM 2550 C CA . ARG A 1 303 ? 2.092 13.113 18.723 1.00 93.56 303 ARG A CA 1
ATOM 2551 C C . ARG A 1 303 ? 1.595 12.869 20.144 1.00 93.56 303 ARG A C 1
ATOM 2553 O O . ARG A 1 303 ? 2.295 12.216 20.908 1.00 93.56 303 ARG A O 1
ATOM 2560 N N . GLY A 1 304 ? 0.410 13.360 20.500 1.00 94.50 304 GLY A N 1
ATOM 2561 C CA . GLY A 1 304 ? -0.131 13.123 21.839 1.00 94.50 304 GLY A CA 1
ATOM 2562 C C . GLY A 1 304 ? -0.494 11.656 22.065 1.00 94.50 304 GLY A C 1
ATOM 2563 O O . GLY A 1 304 ? -0.092 11.070 23.067 1.00 94.50 304 GLY A O 1
ATOM 2564 N N . ILE A 1 305 ? -1.141 11.011 21.085 1.00 95.12 305 ILE A N 1
ATOM 2565 C CA . ILE A 1 305 ? -1.405 9.561 21.137 1.00 95.12 305 ILE A CA 1
ATOM 2566 C C . ILE A 1 305 ? -0.100 8.772 21.277 1.00 95.12 305 ILE A C 1
ATOM 2568 O O . ILE A 1 305 ? -0.033 7.811 22.043 1.00 95.12 305 ILE A O 1
ATOM 2572 N N . ASP A 1 306 ? 0.942 9.182 20.558 1.00 94.12 306 ASP A N 1
ATOM 2573 C CA . ASP A 1 306 ? 2.260 8.565 20.616 1.00 94.12 306 ASP A CA 1
ATOM 2574 C C . ASP A 1 306 ? 2.915 8.663 22.003 1.00 94.12 306 ASP A C 1
ATOM 2576 O O . ASP A 1 306 ? 3.448 7.675 22.514 1.00 94.12 306 ASP A O 1
ATOM 2580 N N . GLN A 1 307 ? 2.828 9.830 22.645 1.00 94.31 307 GLN A N 1
ATOM 2581 C CA . GLN A 1 307 ? 3.322 10.053 24.007 1.00 94.31 307 GLN A CA 1
ATOM 2582 C C . GLN A 1 307 ? 2.572 9.198 25.032 1.00 94.31 307 GLN A C 1
ATOM 2584 O O . GLN A 1 307 ? 3.208 8.500 25.822 1.00 94.31 307 GLN A O 1
ATOM 2589 N N . ILE A 1 308 ? 1.236 9.187 24.975 1.00 93.25 308 ILE A N 1
ATOM 2590 C CA . ILE A 1 308 ? 0.394 8.368 25.860 1.00 93.25 308 ILE A CA 1
ATOM 2591 C C . ILE A 1 308 ? 0.733 6.886 25.678 1.00 93.25 308 ILE A C 1
ATOM 2593 O O . ILE A 1 308 ? 0.999 6.175 26.644 1.00 93.25 308 ILE A O 1
ATOM 2597 N N . SER A 1 309 ? 0.794 6.422 24.431 1.00 92.62 309 SER A N 1
ATOM 2598 C CA . SER A 1 309 ? 1.110 5.029 24.106 1.00 92.62 309 SER A CA 1
ATOM 2599 C C . SER A 1 309 ? 2.505 4.622 24.584 1.00 92.62 309 SER A C 1
ATOM 2601 O O . SER A 1 309 ? 2.674 3.524 25.111 1.00 92.62 309 SER A O 1
ATOM 2603 N N . SER A 1 310 ? 3.497 5.507 24.446 1.00 91.44 310 SER A N 1
ATOM 2604 C CA . SER A 1 310 ? 4.863 5.263 24.926 1.00 91.44 310 SER A CA 1
ATOM 2605 C C . SER A 1 310 ? 4.897 5.157 26.449 1.00 91.44 310 SER A C 1
ATOM 2607 O O . SER A 1 310 ? 5.458 4.201 26.974 1.00 91.44 310 SER A O 1
ATOM 2609 N N . LYS A 1 311 ? 4.208 6.060 27.155 1.00 88.50 311 LYS A N 1
ATOM 2610 C CA . LYS A 1 311 ? 4.095 6.046 28.619 1.00 88.50 311 LYS A CA 1
ATOM 2611 C C . LYS A 1 311 ? 3.439 4.764 29.135 1.00 88.50 311 LYS A C 1
ATOM 2613 O O . LYS A 1 311 ? 3.966 4.124 30.040 1.00 88.50 311 LYS A O 1
ATOM 2618 N N . ILE A 1 312 ? 2.323 4.340 28.536 1.00 85.81 312 ILE A N 1
ATOM 2619 C CA . ILE A 1 312 ? 1.642 3.088 28.909 1.00 85.81 312 ILE A CA 1
ATOM 2620 C C . ILE A 1 312 ? 2.539 1.869 28.653 1.00 85.81 312 ILE A C 1
ATOM 2622 O O . ILE A 1 312 ? 2.596 0.953 29.479 1.00 85.81 312 ILE A O 1
ATOM 2626 N N . LYS A 1 313 ? 3.277 1.860 27.539 1.00 85.56 313 LYS A N 1
ATOM 2627 C CA . LYS A 1 313 ? 4.226 0.789 27.225 1.00 85.56 313 LYS A CA 1
ATOM 2628 C C . LYS A 1 313 ? 5.392 0.743 28.216 1.00 85.56 313 LYS A C 1
ATOM 2630 O O . LYS A 1 313 ? 5.683 -0.327 28.740 1.00 85.56 313 LYS A O 1
ATOM 2635 N N . GLU A 1 314 ? 5.998 1.886 28.533 1.00 84.81 314 GLU A N 1
ATOM 2636 C CA . GLU A 1 314 ? 7.076 2.000 29.524 1.00 84.81 314 GLU A CA 1
ATOM 2637 C C . GLU A 1 314 ? 6.636 1.520 30.909 1.00 84.81 314 GLU A C 1
ATOM 2639 O O . GLU A 1 314 ? 7.381 0.806 31.579 1.00 84.81 314 GLU A O 1
ATOM 2644 N N . LEU A 1 315 ? 5.410 1.847 31.333 1.00 79.12 315 LEU A N 1
ATOM 2645 C CA . LEU A 1 315 ? 4.857 1.344 32.591 1.00 79.12 315 LEU A CA 1
ATOM 2646 C C . LEU A 1 315 ? 4.804 -0.188 32.605 1.00 79.12 315 LEU A C 1
ATOM 2648 O O . LEU A 1 315 ? 5.182 -0.804 33.602 1.00 79.12 315 LEU A O 1
ATOM 2652 N N . LYS A 1 316 ? 4.410 -0.823 31.495 1.00 73.94 316 LYS A N 1
ATOM 2653 C CA . LYS A 1 316 ? 4.432 -2.286 31.402 1.00 73.94 316 LYS A CA 1
ATOM 2654 C C . LYS A 1 316 ? 5.856 -2.845 31.350 1.00 73.94 316 LYS A C 1
ATOM 2656 O O . LYS A 1 316 ? 6.131 -3.830 32.034 1.00 73.94 316 LYS A O 1
ATOM 2661 N N . ASP A 1 317 ? 6.758 -2.257 30.576 1.00 74.38 317 ASP A N 1
ATOM 2662 C CA . ASP A 1 317 ? 8.128 -2.764 30.437 1.00 74.38 317 ASP A CA 1
ATOM 2663 C C . ASP A 1 317 ? 8.892 -2.665 31.769 1.00 74.38 317 ASP A C 1
ATOM 2665 O O . ASP A 1 317 ? 9.539 -3.625 32.194 1.00 74.38 317 ASP A O 1
ATOM 2669 N N . ASN A 1 318 ? 8.701 -1.569 32.508 1.00 67.94 318 ASN A N 1
ATOM 2670 C CA . ASN A 1 318 ? 9.241 -1.403 33.856 1.00 67.94 318 ASN A CA 1
ATOM 2671 C C . ASN A 1 318 ? 8.688 -2.452 34.829 1.00 67.94 318 ASN A C 1
ATOM 2673 O O . ASN A 1 318 ? 9.429 -2.953 35.662 1.00 67.94 318 ASN A O 1
ATOM 2677 N N . THR A 1 319 ? 7.425 -2.874 34.712 1.00 57.59 319 THR A N 1
ATOM 2678 C CA . THR A 1 319 ? 6.908 -3.982 35.544 1.00 57.59 319 THR A CA 1
ATOM 2679 C C . THR A 1 319 ? 7.498 -5.357 35.196 1.00 57.59 319 THR A C 1
ATOM 2681 O O . THR A 1 319 ? 7.456 -6.264 36.030 1.00 57.59 319 THR A O 1
ATOM 2684 N N . GLN A 1 320 ? 8.067 -5.535 33.997 1.00 53.78 320 GLN A N 1
ATOM 2685 C CA . GLN A 1 320 ? 8.724 -6.782 33.583 1.00 53.78 320 GLN A CA 1
ATOM 2686 C C . GLN A 1 320 ? 10.194 -6.854 34.026 1.00 53.78 320 GLN A C 1
ATOM 2688 O O . GLN A 1 320 ? 10.654 -7.937 34.384 1.00 53.78 320 GLN A O 1
ATOM 2693 N N . SER A 1 321 ? 10.915 -5.726 34.078 1.00 48.03 321 SER A N 1
ATOM 2694 C CA . SER A 1 321 ? 12.333 -5.682 34.484 1.00 48.03 321 SER A CA 1
ATOM 2695 C C . SER A 1 321 ? 12.575 -5.958 35.978 1.00 48.03 321 SER A C 1
ATOM 2697 O O . SER A 1 321 ? 13.682 -6.333 36.356 1.00 48.03 321 SER A O 1
ATOM 2699 N N . PHE A 1 322 ? 11.545 -5.871 36.828 1.00 47.75 322 PHE A N 1
ATOM 2700 C CA . PHE A 1 322 ? 11.620 -6.214 38.259 1.00 47.75 322 PHE A CA 1
ATOM 2701 C C . PHE A 1 322 ? 11.486 -7.721 38.582 1.00 47.75 322 PHE A C 1
ATOM 2703 O O . PHE A 1 322 ? 11.506 -8.087 39.757 1.00 47.75 322 PHE A O 1
ATOM 2710 N N . ASN A 1 323 ? 11.348 -8.614 37.591 1.00 44.91 323 ASN A N 1
ATOM 2711 C CA . ASN A 1 323 ? 11.009 -10.030 37.814 1.00 44.91 323 ASN A CA 1
ATOM 2712 C C . ASN A 1 323 ? 12.063 -11.026 37.301 1.00 44.91 323 ASN A C 1
ATOM 2714 O O . ASN A 1 323 ? 11.775 -11.832 36.417 1.00 44.91 323 ASN A O 1
ATOM 2718 N N . SER A 1 324 ? 13.247 -11.053 37.917 1.00 47.59 324 SER A N 1
ATOM 2719 C CA . SER A 1 324 ? 14.109 -12.246 37.853 1.00 47.59 324 SER A CA 1
ATOM 2720 C C . SER A 1 324 ? 14.024 -13.163 39.083 1.00 47.59 324 SER A C 1
ATOM 2722 O O . SER A 1 324 ? 14.446 -14.301 38.954 1.00 47.59 324 SER A O 1
ATOM 2724 N N . ASP A 1 325 ? 13.429 -12.763 40.224 1.00 49.41 325 ASP A N 1
ATOM 2725 C CA . ASP A 1 325 ? 13.543 -13.571 41.466 1.00 49.41 325 ASP A CA 1
ATOM 2726 C C . ASP A 1 325 ? 12.306 -13.682 42.398 1.00 49.41 325 ASP A C 1
ATOM 2728 O O . ASP A 1 325 ? 12.441 -14.152 43.530 1.00 49.41 325 ASP A O 1
ATOM 2732 N N . ARG A 1 326 ? 11.072 -13.307 42.005 1.00 45.81 326 ARG A N 1
ATOM 2733 C CA . ARG A 1 326 ? 9.879 -13.464 42.890 1.00 45.81 326 ARG A CA 1
ATOM 2734 C C . ARG A 1 326 ? 8.575 -13.907 42.188 1.00 45.81 326 ARG A C 1
ATOM 2736 O O . ARG A 1 326 ? 8.468 -13.803 40.970 1.00 45.81 326 ARG A O 1
ATOM 2743 N N . PRO A 1 327 ? 7.578 -14.456 42.930 1.00 47.44 327 PRO A N 1
ATOM 2744 C CA . PRO A 1 327 ? 6.490 -15.276 42.376 1.00 47.44 327 PRO A CA 1
ATOM 2745 C C . PRO A 1 327 ? 5.463 -14.500 41.530 1.00 47.44 327 PRO A C 1
ATOM 2747 O O . PRO A 1 327 ? 5.116 -13.361 41.845 1.00 47.44 327 PRO A O 1
ATOM 2750 N N . LYS A 1 328 ? 4.864 -15.192 40.542 1.00 45.25 328 LYS A N 1
ATOM 2751 C CA . LYS A 1 328 ? 3.810 -14.742 39.592 1.00 45.25 328 LYS A CA 1
ATOM 2752 C C . LYS A 1 328 ? 2.634 -13.927 40.182 1.00 45.25 328 LYS A C 1
ATOM 2754 O O . LYS A 1 328 ? 1.926 -13.257 39.434 1.00 45.25 328 LYS A O 1
ATOM 2759 N N . HIS A 1 329 ? 2.411 -13.955 41.496 1.00 48.09 329 HIS A N 1
ATOM 2760 C CA . HIS A 1 329 ? 1.321 -13.240 42.170 1.00 48.09 329 HIS A CA 1
ATOM 2761 C C . HIS A 1 329 ? 1.513 -11.707 42.200 1.00 48.09 329 HIS A C 1
ATOM 2763 O O . HIS A 1 329 ? 0.535 -10.966 42.193 1.00 48.09 329 HIS A O 1
ATOM 2769 N N . ILE A 1 330 ? 2.752 -11.196 42.202 1.00 46.38 330 ILE A N 1
ATOM 2770 C CA . ILE A 1 330 ? 3.008 -9.738 42.209 1.00 46.38 330 ILE A CA 1
ATOM 2771 C C . ILE A 1 330 ? 2.845 -9.140 40.799 1.00 46.38 330 ILE A C 1
ATOM 2773 O O . ILE A 1 330 ? 2.345 -8.028 40.655 1.00 46.38 330 ILE A O 1
ATOM 2777 N N . TYR A 1 331 ? 3.160 -9.916 39.757 1.00 43.97 331 TYR A N 1
ATOM 2778 C CA . TYR A 1 331 ? 2.926 -9.564 38.350 1.00 43.97 331 TYR A CA 1
ATOM 2779 C C . TYR A 1 331 ? 1.441 -9.290 38.054 1.00 43.97 331 TYR A C 1
ATOM 2781 O O . TYR A 1 331 ? 1.099 -8.295 37.417 1.00 43.97 331 TYR A O 1
ATOM 2789 N N . CYS A 1 332 ? 0.546 -10.121 38.600 1.00 47.84 332 CYS A N 1
ATOM 2790 C CA . CYS A 1 332 ? -0.900 -9.905 38.504 1.00 47.84 332 CYS A CA 1
ATOM 2791 C C . CYS A 1 332 ? -1.339 -8.618 39.225 1.00 47.84 332 CYS A C 1
ATOM 2793 O O . CYS A 1 332 ? -2.235 -7.930 38.747 1.00 47.84 332 CYS A O 1
ATOM 2795 N N . ARG A 1 333 ? -0.654 -8.249 40.315 1.00 46.31 333 ARG A N 1
ATOM 2796 C CA . ARG A 1 333 ? -0.963 -7.068 41.132 1.00 46.31 333 ARG A CA 1
ATOM 2797 C C . ARG A 1 333 ? -0.571 -5.743 40.465 1.00 46.31 333 ARG A C 1
ATOM 2799 O O . ARG A 1 333 ? -1.242 -4.745 40.668 1.00 46.31 333 ARG A O 1
ATOM 2806 N N . ALA A 1 334 ? 0.477 -5.716 39.641 1.00 47.12 334 ALA A N 1
ATOM 2807 C CA . ALA A 1 334 ? 0.887 -4.507 38.914 1.00 47.12 334 ALA A CA 1
ATOM 2808 C C . ALA A 1 334 ? 0.014 -4.225 37.675 1.00 47.12 334 ALA A C 1
ATOM 2810 O O . ALA A 1 334 ? -0.322 -3.073 37.407 1.00 47.12 334 ALA A O 1
ATOM 2811 N N . LEU A 1 335 ? -0.416 -5.272 36.959 1.00 51.72 335 LEU A N 1
ATOM 2812 C CA . LEU A 1 335 ? -1.448 -5.158 35.919 1.00 51.72 335 LEU A CA 1
ATOM 2813 C C . LEU A 1 335 ? -2.812 -4.790 36.521 1.00 51.72 335 LEU A C 1
ATOM 2815 O O . LEU A 1 335 ? -3.530 -3.986 35.932 1.00 51.72 335 LEU A O 1
ATOM 2819 N N . GLN A 1 336 ? -3.132 -5.306 37.715 1.00 49.84 336 GLN A N 1
ATOM 2820 C CA . GLN A 1 336 ? -4.261 -4.821 38.514 1.00 49.84 336 GLN A CA 1
ATOM 2821 C C . GLN A 1 336 ? -4.095 -3.341 38.866 1.00 49.84 336 GLN A C 1
ATOM 2823 O O . GLN A 1 336 ? -5.014 -2.594 38.597 1.00 49.84 336 GLN A O 1
ATOM 2828 N N . ASN A 1 337 ? -2.926 -2.864 39.306 1.00 48.47 337 ASN A N 1
ATOM 2829 C CA . ASN A 1 337 ? -2.711 -1.436 39.584 1.00 48.47 337 ASN A CA 1
ATOM 2830 C C . ASN A 1 337 ? -2.845 -0.534 38.335 1.00 48.47 337 ASN A C 1
ATOM 2832 O O . ASN A 1 337 ? -3.331 0.588 38.447 1.00 48.47 337 ASN A O 1
ATOM 2836 N N . LEU A 1 338 ? -2.452 -0.988 37.136 1.00 55.22 338 LEU A N 1
ATOM 2837 C CA . LEU A 1 338 ? -2.697 -0.262 35.872 1.00 55.22 338 LEU A CA 1
ATOM 2838 C C . LEU A 1 338 ? -4.180 -0.269 35.466 1.00 55.22 338 LEU A C 1
ATOM 2840 O O . LEU A 1 338 ? -4.668 0.708 34.905 1.00 55.22 338 LEU A O 1
ATOM 2844 N N . ALA A 1 339 ? -4.894 -1.360 35.745 1.00 50.81 339 ALA A N 1
ATOM 2845 C CA . ALA A 1 339 ? -6.337 -1.469 35.537 1.00 50.81 339 ALA A CA 1
ATOM 2846 C C . ALA A 1 339 ? -7.160 -0.720 36.609 1.00 50.81 339 ALA A C 1
ATOM 2848 O O . ALA A 1 339 ? -8.251 -0.247 36.315 1.00 50.81 339 ALA A O 1
ATOM 2849 N N . GLU A 1 340 ? -6.639 -0.585 37.828 1.00 45.91 340 GLU A N 1
ATOM 2850 C CA . GLU A 1 340 ? -7.264 0.094 38.971 1.00 45.91 340 GLU A CA 1
ATOM 2851 C C . GLU A 1 340 ? -7.012 1.608 38.957 1.00 45.91 340 GLU A C 1
ATOM 2853 O O . GLU A 1 340 ? -7.806 2.363 39.511 1.00 45.91 340 GLU A O 1
ATOM 2858 N N . SER A 1 341 ? -5.938 2.073 38.307 1.00 53.91 341 SER A N 1
ATOM 2859 C CA . SER A 1 341 ? -5.564 3.494 38.272 1.00 53.91 341 SER A CA 1
ATOM 2860 C C . SER A 1 341 ? -6.226 4.311 37.163 1.00 53.91 341 SER A C 1
ATOM 2862 O O . SER A 1 341 ? -5.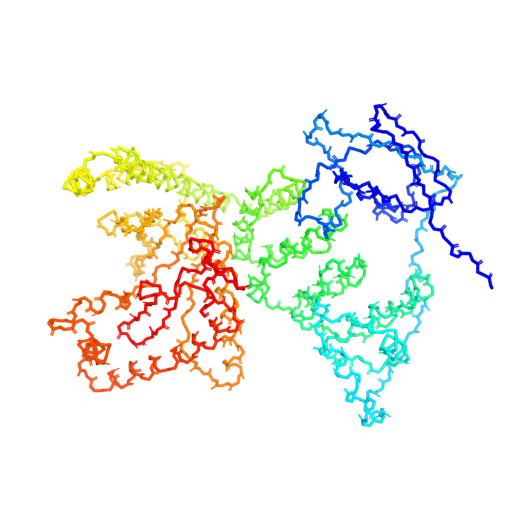967 5.504 37.110 1.00 53.91 341 SER A O 1
ATOM 2864 N N . ASN A 1 342 ? -7.037 3.718 36.270 1.00 71.56 342 ASN A N 1
ATOM 2865 C CA . ASN A 1 342 ? -7.610 4.416 35.102 1.00 71.56 342 ASN A CA 1
ATOM 2866 C C . ASN A 1 342 ? -6.575 5.265 34.327 1.00 71.56 342 ASN A C 1
ATOM 2868 O O . ASN A 1 342 ? -6.927 6.244 33.676 1.00 71.56 342 ASN A O 1
ATOM 2872 N N . CYS A 1 343 ? -5.288 4.887 34.368 1.00 82.31 343 CYS A N 1
ATOM 2873 C CA . CYS A 1 343 ? -4.195 5.741 33.901 1.00 82.31 343 CYS A CA 1
ATOM 2874 C C . CYS A 1 343 ? -4.358 6.128 32.426 1.00 82.31 343 CYS A C 1
ATOM 2876 O O . CYS A 1 343 ? -4.172 7.284 32.067 1.00 82.31 343 CYS A O 1
ATOM 2878 N N . LEU A 1 344 ? -4.777 5.190 31.569 1.00 87.88 344 LEU A N 1
ATOM 2879 C CA . LEU A 1 344 ? -5.070 5.498 30.169 1.00 87.88 344 LEU A CA 1
ATOM 2880 C C . LEU A 1 344 ? -6.193 6.537 30.039 1.00 87.88 344 LEU A C 1
ATOM 2882 O O . LEU A 1 344 ? -6.082 7.460 29.239 1.00 87.88 344 LEU A O 1
ATOM 2886 N N . GLN A 1 345 ? -7.277 6.373 30.796 1.00 91.62 345 GLN A N 1
ATOM 2887 C CA . GLN A 1 345 ? -8.424 7.273 30.759 1.00 91.62 345 GLN A CA 1
ATOM 2888 C C . GLN A 1 345 ? -8.057 8.671 31.267 1.00 91.62 345 GLN A C 1
ATOM 2890 O O . GLN A 1 345 ? -8.460 9.646 30.640 1.00 91.62 345 GLN A O 1
ATOM 2895 N N . ASP A 1 346 ? -7.259 8.772 32.329 1.00 90.50 346 ASP A N 1
ATOM 2896 C CA . ASP A 1 346 ? -6.794 10.048 32.880 1.00 90.50 346 ASP A CA 1
ATOM 2897 C C . ASP A 1 346 ? -5.879 10.792 31.895 1.00 90.50 346 ASP A C 1
ATOM 2899 O O . ASP A 1 346 ? -6.081 11.977 31.627 1.00 90.50 346 ASP A O 1
ATOM 2903 N N . GLU A 1 347 ? -4.911 10.096 31.289 1.00 91.75 347 GLU A N 1
ATOM 2904 C CA . GLU A 1 347 ? -4.024 10.685 30.276 1.00 91.75 347 GLU A CA 1
ATOM 2905 C C . GLU A 1 347 ? -4.806 11.134 29.032 1.00 91.75 347 GLU A C 1
ATOM 2907 O O . GLU A 1 347 ? -4.556 12.213 28.492 1.00 91.75 347 GLU A O 1
ATOM 2912 N N . LEU A 1 348 ? -5.788 10.339 28.590 1.00 93.56 348 LEU A N 1
ATOM 2913 C CA . LEU A 1 348 ? -6.665 10.712 27.480 1.00 93.56 348 LEU A CA 1
ATOM 2914 C C . LEU A 1 348 ? -7.584 11.889 27.832 1.00 93.56 348 LEU A C 1
ATOM 2916 O O . LEU A 1 348 ? -7.868 12.697 26.951 1.00 93.56 348 LEU A O 1
ATOM 2920 N N . ASP A 1 349 ? -8.040 12.020 29.081 1.00 94.31 349 ASP A N 1
ATOM 2921 C CA . ASP A 1 349 ? -8.858 13.154 29.530 1.00 94.31 349 ASP A CA 1
ATOM 2922 C C . ASP A 1 349 ? -8.055 14.459 29.541 1.00 94.31 349 ASP A C 1
ATOM 2924 O O . ASP A 1 349 ? -8.517 15.482 29.025 1.00 94.31 349 ASP A O 1
ATOM 2928 N N . VAL A 1 350 ? -6.821 14.418 30.055 1.00 93.88 350 VAL A N 1
ATOM 2929 C CA . VAL A 1 350 ? -5.886 15.552 29.994 1.00 93.88 350 VAL A CA 1
ATOM 2930 C C . VAL A 1 350 ? -5.617 15.933 28.540 1.00 93.88 350 VAL A C 1
ATOM 2932 O O . VAL A 1 350 ? -5.830 17.084 28.154 1.00 93.88 350 VAL A O 1
ATOM 2935 N N . PHE A 1 351 ? -5.246 14.963 27.706 1.00 94.38 351 PHE A N 1
ATOM 2936 C CA . PHE A 1 351 ? -4.946 15.215 26.302 1.00 94.38 351 PHE A CA 1
ATOM 2937 C C . PHE A 1 351 ? -6.165 15.701 25.509 1.00 94.38 351 PHE A C 1
ATOM 2939 O O . PHE A 1 351 ? -6.051 16.569 24.646 1.00 94.38 351 PHE A O 1
ATOM 2946 N N . GLN A 1 352 ? -7.368 15.217 25.818 1.00 93.06 352 GLN A N 1
ATOM 2947 C CA . GLN A 1 352 ? -8.589 15.716 25.194 1.00 93.06 352 GLN A CA 1
ATOM 2948 C C . GLN A 1 352 ? -8.842 17.192 25.526 1.00 93.06 352 GLN A C 1
ATOM 2950 O O . GLN A 1 352 ? -9.257 17.950 24.647 1.00 93.06 352 GLN A O 1
ATOM 2955 N N . LYS A 1 353 ? -8.567 17.635 26.759 1.00 92.25 353 LYS A N 1
ATOM 2956 C CA . LYS A 1 353 ? -8.657 19.061 27.121 1.00 92.25 353 LYS A CA 1
ATOM 2957 C C . LYS A 1 353 ? -7.651 19.901 26.334 1.00 92.25 353 LYS A C 1
ATOM 2959 O O . LYS A 1 353 ? -8.011 20.990 25.886 1.00 92.25 353 LYS A O 1
ATOM 2964 N N . GLU A 1 354 ? -6.440 19.388 26.117 1.00 91.56 354 GLU A N 1
ATOM 2965 C CA . GLU A 1 354 ? -5.427 20.021 25.260 1.00 91.56 354 GLU A CA 1
ATOM 2966 C C . GLU A 1 354 ? -5.862 20.081 23.788 1.00 91.56 354 GLU A C 1
ATOM 2968 O O . GLU A 1 354 ? -5.723 21.116 23.144 1.00 91.56 354 GLU A O 1
ATOM 2973 N N . LEU A 1 355 ? -6.468 19.015 23.258 1.00 87.81 355 LEU A N 1
ATOM 2974 C CA . LEU A 1 355 ? -7.033 19.003 21.904 1.00 87.81 355 LEU A CA 1
ATOM 2975 C C . LEU A 1 355 ? -8.168 20.021 21.743 1.00 87.81 355 LEU A C 1
ATOM 2977 O O . LEU A 1 355 ? -8.303 20.660 20.703 1.00 87.81 355 LEU A O 1
ATOM 2981 N N . ILE A 1 356 ? -9.017 20.181 22.758 1.00 86.62 356 ILE A N 1
ATOM 2982 C CA . ILE A 1 356 ? -10.106 21.164 22.725 1.00 86.62 356 ILE A CA 1
ATOM 2983 C C . ILE A 1 356 ? -9.554 22.592 22.835 1.00 86.62 356 ILE A C 1
ATOM 2985 O O . ILE A 1 356 ? -10.089 23.501 22.198 1.00 86.62 356 ILE A O 1
ATOM 2989 N N . SER A 1 357 ? -8.499 22.817 23.623 1.00 86.75 357 SER A N 1
ATOM 2990 C CA . SER A 1 357 ? -7.877 24.137 23.736 1.00 86.75 357 SER A CA 1
ATOM 2991 C C . SER A 1 357 ? -7.107 24.517 22.469 1.00 86.75 357 SER A C 1
ATOM 2993 O O . SER A 1 357 ? -7.256 25.651 22.015 1.00 86.75 357 SER A O 1
ATOM 2995 N N . SER A 1 358 ? -6.387 23.579 21.837 1.00 82.38 358 SER A N 1
ATOM 2996 C CA . SER A 1 358 ? -5.719 23.811 20.547 1.00 82.38 358 SER A CA 1
ATOM 2997 C C . SER A 1 358 ? -6.728 24.189 19.463 1.00 82.38 358 SER A C 1
ATOM 2999 O O . SER A 1 358 ? -6.496 25.131 18.707 1.00 82.38 358 SER A O 1
ATOM 3001 N N . ARG A 1 359 ? -7.902 23.543 19.459 1.00 76.38 359 ARG A N 1
ATOM 3002 C CA . ARG A 1 359 ? -9.006 23.860 18.544 1.00 76.38 359 ARG A CA 1
ATOM 3003 C C . ARG A 1 359 ? -9.571 25.256 18.704 1.00 76.38 359 ARG A C 1
ATOM 3005 O O . ARG A 1 359 ? -9.985 25.826 17.712 1.00 76.38 359 ARG A O 1
ATOM 3012 N N . LYS A 1 360 ? -9.610 25.831 19.910 1.00 72.50 360 LYS A N 1
ATOM 3013 C CA . LYS A 1 360 ? -10.088 27.218 20.082 1.00 72.50 360 LYS A CA 1
ATOM 3014 C C . LYS A 1 360 ? -9.190 28.234 19.373 1.00 72.50 360 LYS A C 1
ATOM 3016 O O . LYS A 1 360 ? -9.663 29.310 19.026 1.00 72.50 360 LYS A O 1
ATOM 3021 N N . ASN A 1 361 ? -7.923 27.880 19.165 1.00 67.81 361 ASN A N 1
ATOM 3022 C CA . ASN A 1 361 ? -6.957 28.684 18.422 1.00 67.81 361 ASN A CA 1
ATOM 3023 C C . ASN A 1 361 ? -6.922 28.332 16.923 1.00 67.81 361 ASN A C 1
ATOM 3025 O O . ASN A 1 361 ? -6.244 29.018 16.164 1.00 67.81 361 ASN A O 1
ATOM 3029 N N . SER A 1 362 ? -7.636 27.283 16.507 1.00 68.25 362 SER A N 1
ATOM 3030 C CA . SER A 1 362 ? -7.751 26.807 15.128 1.00 68.25 362 SER A CA 1
ATOM 3031 C C . SER A 1 362 ? -9.152 27.109 14.588 1.00 68.25 362 SER A C 1
ATOM 3033 O O . SER A 1 362 ? -10.119 27.289 15.328 1.00 68.25 362 SER A O 1
ATOM 3035 N N . LEU A 1 363 ? -9.276 27.211 13.269 1.00 59.16 363 LEU A N 1
ATOM 3036 C CA . LEU A 1 363 ? -10.541 27.558 12.620 1.00 59.16 363 LEU A CA 1
ATOM 3037 C C . LEU A 1 363 ? -11.407 26.320 12.311 1.00 59.16 363 LEU A C 1
ATOM 3039 O O . LEU A 1 363 ? -12.483 26.473 11.726 1.00 59.16 363 LEU A O 1
ATOM 3043 N N . GLN A 1 364 ? -10.947 25.097 12.624 1.00 65.19 364 GLN A N 1
ATOM 3044 C CA . GLN A 1 364 ? -11.539 23.850 12.115 1.00 65.19 364 GLN A CA 1
ATOM 3045 C C . GLN A 1 364 ? -11.459 22.657 13.088 1.00 65.19 364 GLN A C 1
ATOM 3047 O O . GLN A 1 364 ? -10.632 22.590 13.995 1.00 65.19 364 GLN A O 1
ATOM 3052 N N . ASN A 1 365 ? -12.308 21.653 12.835 1.00 73.88 365 ASN A N 1
ATOM 3053 C CA . ASN A 1 365 ? -12.091 20.293 13.335 1.00 73.88 365 ASN A CA 1
ATOM 3054 C C . ASN A 1 365 ? -10.981 19.613 12.521 1.00 73.88 365 ASN A C 1
ATOM 3056 O O . ASN A 1 365 ? -10.816 19.899 11.340 1.00 73.88 365 ASN A O 1
ATOM 3060 N N . TYR A 1 366 ? -10.279 18.659 13.128 1.00 79.69 366 TYR A N 1
ATOM 3061 C CA . TYR A 1 366 ? -9.275 17.848 12.439 1.00 79.69 366 TYR A CA 1
ATOM 3062 C C . TYR A 1 366 ? -9.852 16.516 11.951 1.00 79.69 366 TYR A C 1
ATOM 3064 O O . TYR A 1 366 ? -10.886 16.050 12.449 1.00 79.69 366 TYR A O 1
ATOM 3072 N N . ARG A 1 367 ? -9.178 15.891 10.982 1.00 89.31 367 ARG A N 1
ATOM 3073 C CA . ARG A 1 367 ? -9.589 14.609 10.391 1.00 89.31 367 ARG A CA 1
ATOM 3074 C C . ARG A 1 367 ? -8.756 13.450 10.936 1.00 89.31 367 ARG A C 1
ATOM 3076 O O . ARG A 1 367 ? -7.868 13.641 11.764 1.00 89.31 367 ARG A O 1
ATOM 3083 N N . LEU A 1 368 ? -9.066 12.222 10.532 1.00 90.69 368 LEU A N 1
ATOM 3084 C CA . LEU A 1 368 ? -8.198 11.085 10.835 1.00 90.69 368 LEU A CA 1
ATOM 3085 C C . LEU A 1 368 ? -7.043 11.014 9.820 1.00 90.69 368 LEU A C 1
ATOM 3087 O O . LEU A 1 368 ? -7.304 11.058 8.618 1.00 90.69 368 LEU A O 1
ATOM 3091 N N . PRO A 1 369 ? -5.785 10.808 10.264 1.00 90.00 369 PRO A N 1
ATOM 3092 C CA . PRO A 1 369 ? -4.610 10.734 9.385 1.00 90.00 369 PRO A CA 1
ATOM 3093 C C . PRO A 1 369 ? -4.722 9.764 8.198 1.00 90.00 369 PRO A C 1
ATOM 3095 O O . PRO A 1 369 ? -4.186 10.009 7.127 1.00 90.00 369 PRO A O 1
ATOM 3098 N N . PHE A 1 370 ? -5.425 8.649 8.371 1.00 83.19 370 PHE A N 1
ATOM 3099 C CA . PHE A 1 370 ? -5.615 7.623 7.338 1.00 83.19 370 PHE A CA 1
ATOM 3100 C C . PHE A 1 370 ? -7.010 7.684 6.696 1.00 83.19 370 PHE A C 1
ATOM 3102 O O . PHE A 1 370 ? -7.315 6.893 5.809 1.00 83.19 370 PHE A O 1
ATOM 3109 N N . ASN A 1 371 ? -7.870 8.616 7.125 1.00 88.31 371 ASN A N 1
ATOM 3110 C CA . ASN A 1 371 ? -9.203 8.805 6.566 1.00 88.31 371 ASN A CA 1
ATOM 3111 C C . ASN A 1 371 ? -9.603 10.285 6.582 1.00 88.31 371 ASN A C 1
ATOM 3113 O O . ASN A 1 371 ? -10.246 10.774 7.515 1.00 88.31 371 ASN A O 1
ATOM 3117 N N . ILE A 1 372 ? -9.282 10.971 5.484 1.00 89.38 372 ILE A N 1
ATOM 3118 C CA . ILE A 1 372 ? -9.634 12.377 5.290 1.00 89.38 372 ILE A CA 1
ATOM 3119 C C . ILE A 1 372 ? -11.148 12.624 5.377 1.00 89.38 372 ILE A C 1
ATOM 3121 O O . ILE A 1 372 ? -11.578 13.698 5.770 1.00 89.38 372 ILE A O 1
ATOM 3125 N N . SER A 1 373 ? -12.002 11.657 5.047 1.00 89.25 373 SER A N 1
ATOM 3126 C CA . SER A 1 373 ? -13.455 11.859 5.089 1.00 89.25 373 SER A CA 1
ATOM 3127 C C . SER A 1 373 ? -14.014 11.875 6.516 1.00 89.25 373 SER A C 1
ATOM 3129 O O . SER A 1 373 ? -15.153 12.292 6.709 1.00 89.25 373 SER A O 1
ATOM 3131 N N . TYR A 1 374 ? -13.234 11.453 7.516 1.00 90.69 374 TYR A N 1
ATOM 3132 C CA . TYR A 1 374 ? -13.682 11.362 8.899 1.00 90.69 374 TYR A CA 1
ATOM 3133 C C . TYR A 1 374 ? -13.209 12.558 9.729 1.00 90.69 374 TYR A C 1
ATOM 3135 O O . TYR A 1 374 ? -12.038 12.641 10.094 1.00 90.69 374 TYR A O 1
ATOM 3143 N N . CYS A 1 375 ? -14.129 13.458 10.077 1.00 90.38 375 CYS A N 1
ATOM 3144 C CA . CYS A 1 375 ? -13.866 14.570 10.991 1.00 90.38 375 CYS A CA 1
ATOM 3145 C C . CYS A 1 375 ? -14.063 14.129 12.445 1.00 90.38 375 CYS A C 1
ATOM 3147 O O . CYS A 1 375 ? -15.112 13.597 12.812 1.00 90.38 375 CYS A O 1
ATOM 3149 N N . VAL A 1 376 ? -13.062 14.365 13.290 1.00 90.19 376 VAL A N 1
ATOM 3150 C CA . VAL A 1 376 ? -13.082 13.937 14.691 1.00 90.19 376 VAL A CA 1
ATOM 3151 C C . VAL A 1 376 ? -13.716 15.018 15.559 1.00 90.19 376 VAL A C 1
ATOM 3153 O O . VAL A 1 376 ? -13.244 16.153 15.616 1.00 90.19 376 VAL A O 1
ATOM 3156 N N . LYS A 1 377 ? -14.747 14.659 16.326 1.00 89.25 377 LYS A N 1
ATOM 3157 C CA . LYS A 1 377 ? -15.318 15.514 17.374 1.00 89.25 377 LYS A CA 1
ATOM 3158 C C . LYS A 1 377 ? -14.567 15.390 18.688 1.00 89.25 377 LYS A C 1
ATOM 3160 O O . LYS A 1 377 ? -14.213 16.403 19.270 1.00 89.25 377 LYS A O 1
ATOM 3165 N N . GLU A 1 378 ? -14.344 14.177 19.161 1.00 91.56 378 GLU A N 1
ATOM 3166 C CA . GLU A 1 378 ? -13.697 13.899 20.445 1.00 91.56 378 GLU A CA 1
ATOM 3167 C C . GLU A 1 378 ? -13.257 12.433 20.493 1.00 91.56 378 GLU A C 1
ATOM 3169 O O . GLU A 1 378 ? -13.652 11.627 19.643 1.00 91.56 378 GLU A O 1
ATOM 3174 N N . ILE A 1 379 ? -12.454 12.093 21.496 1.00 93.94 379 ILE A N 1
ATOM 3175 C CA . ILE A 1 379 ? -12.089 10.721 21.829 1.00 93.94 379 ILE A CA 1
ATOM 3176 C C . ILE A 1 379 ? -13.150 10.183 22.799 1.00 93.94 379 ILE A C 1
ATOM 3178 O O . ILE A 1 379 ? -13.458 10.791 23.824 1.00 93.94 379 ILE A O 1
ATOM 3182 N N . ASP A 1 380 ? -13.731 9.024 22.495 1.00 94.88 380 ASP A N 1
ATOM 3183 C CA . ASP A 1 380 ? -14.606 8.317 23.426 1.00 94.88 380 ASP A CA 1
ATOM 3184 C C . ASP A 1 380 ? -13.768 7.558 24.460 1.00 94.88 380 ASP A C 1
ATOM 3186 O O . ASP A 1 380 ? -13.539 6.351 24.353 1.00 94.88 380 ASP A O 1
ATOM 3190 N N . ILE A 1 381 ? -13.291 8.298 25.462 1.00 94.56 381 ILE A N 1
ATOM 3191 C CA . ILE A 1 381 ? -12.361 7.826 26.499 1.00 94.56 381 ILE A CA 1
ATOM 3192 C C . ILE A 1 381 ? -12.873 6.551 27.187 1.00 94.56 381 ILE A C 1
ATOM 3194 O O . ILE A 1 381 ? -12.097 5.636 27.453 1.00 94.56 381 ILE A O 1
ATOM 3198 N N . LYS A 1 382 ? -14.189 6.447 27.417 1.00 93.69 382 LYS A N 1
ATOM 3199 C CA . LYS A 1 382 ? -14.816 5.288 28.076 1.00 93.69 382 LYS A CA 1
ATOM 3200 C C . LYS A 1 382 ? -14.682 4.001 27.264 1.00 93.69 382 LYS A C 1
ATOM 3202 O O . LYS A 1 382 ? -14.592 2.922 27.838 1.00 93.69 382 LYS A O 1
ATOM 3207 N N . SER A 1 383 ? -14.679 4.124 25.940 1.00 93.81 383 SER A N 1
ATOM 3208 C CA . SER A 1 383 ? -14.570 2.998 25.010 1.00 93.81 383 SER A CA 1
ATOM 3209 C C . SER A 1 383 ? -13.117 2.666 24.640 1.00 93.81 383 SER A C 1
ATOM 3211 O O . SER A 1 383 ? -12.880 1.669 23.945 1.00 93.81 383 SER A O 1
ATOM 3213 N N . CYS A 1 384 ? -12.157 3.486 25.084 1.00 94.19 384 CYS A N 1
ATOM 3214 C CA . CYS A 1 384 ? -10.727 3.276 24.889 1.00 94.19 384 CYS A CA 1
ATOM 3215 C C . CYS A 1 384 ? -10.164 2.305 25.934 1.00 94.19 384 CYS A C 1
ATOM 3217 O O . CYS A 1 384 ? -10.543 2.321 27.105 1.00 94.19 384 CYS A O 1
ATOM 3219 N N . SER A 1 385 ? -9.231 1.461 25.509 1.00 92.12 385 SER A N 1
ATOM 3220 C CA . SER A 1 385 ? -8.591 0.455 26.362 1.00 92.12 385 SER A CA 1
ATOM 3221 C C . SER A 1 385 ? -7.220 0.092 25.805 1.00 92.12 385 SER A C 1
ATOM 3223 O O . SER A 1 385 ? -6.949 0.319 24.632 1.00 92.12 385 SER A O 1
ATOM 3225 N N . TYR A 1 386 ? -6.351 -0.524 26.597 1.00 88.12 386 TYR A N 1
ATOM 3226 C CA . TYR A 1 386 ? -5.163 -1.183 26.053 1.00 88.12 386 TYR A CA 1
ATOM 3227 C C . TYR A 1 386 ? -5.459 -2.662 25.787 1.00 88.12 386 TYR A C 1
ATOM 3229 O O . TYR A 1 386 ? -6.270 -3.285 26.473 1.00 88.12 386 TYR A O 1
ATOM 3237 N N . ILE A 1 387 ? -4.815 -3.231 24.774 1.00 86.25 387 ILE A N 1
ATOM 3238 C CA . ILE A 1 387 ? -4.899 -4.656 24.455 1.00 86.25 387 ILE A CA 1
ATOM 3239 C C . ILE A 1 387 ? -3.774 -5.367 25.205 1.00 86.25 387 ILE A C 1
ATOM 3241 O O . ILE A 1 387 ? -2.608 -4.975 25.127 1.00 86.25 387 ILE A O 1
ATOM 3245 N N . ASN A 1 388 ? -4.117 -6.429 25.934 1.00 76.69 388 ASN A N 1
ATOM 3246 C CA . ASN A 1 388 ? -3.152 -7.205 26.708 1.00 76.69 388 ASN A CA 1
ATOM 3247 C C . ASN A 1 388 ? -2.329 -8.145 25.805 1.00 76.69 388 ASN A C 1
ATOM 3249 O O . ASN A 1 388 ? -2.521 -9.359 25.798 1.00 76.69 388 ASN A O 1
ATOM 3253 N N . SER A 1 389 ? -1.421 -7.564 25.020 1.00 77.19 389 SER A N 1
ATOM 3254 C CA . SER A 1 389 ? -0.441 -8.256 24.174 1.00 77.19 389 SER A CA 1
ATOM 3255 C C . SER A 1 389 ? 0.972 -7.746 24.466 1.00 77.19 389 SER A C 1
ATOM 3257 O O . SER A 1 389 ? 1.137 -6.820 25.262 1.00 77.19 389 SER A O 1
ATOM 3259 N N . PHE A 1 390 ? 2.007 -8.332 23.850 1.00 77.00 390 PHE A N 1
ATOM 3260 C CA . PHE A 1 390 ? 3.411 -7.957 24.076 1.00 77.00 390 PHE A CA 1
ATOM 3261 C C . PHE A 1 390 ? 3.654 -6.445 23.926 1.00 77.00 390 PHE A C 1
ATOM 3263 O O . PHE A 1 390 ? 4.171 -5.831 24.858 1.00 77.00 390 PHE A O 1
ATOM 3270 N N . THR A 1 391 ? 3.186 -5.837 22.832 1.00 79.69 391 THR A N 1
ATOM 3271 C CA . THR A 1 391 ? 3.424 -4.423 22.495 1.00 79.69 391 THR A CA 1
ATOM 3272 C C . THR A 1 391 ? 2.448 -3.425 23.122 1.00 79.69 391 THR A C 1
ATOM 3274 O O . THR A 1 391 ? 2.638 -2.227 22.937 1.00 79.69 391 THR A O 1
ATOM 3277 N N . VAL A 1 392 ? 1.429 -3.889 23.858 1.00 86.69 392 VAL A N 1
ATOM 3278 C CA . VAL A 1 392 ? 0.405 -3.046 24.524 1.00 86.69 392 VAL A CA 1
ATOM 3279 C C . VAL A 1 392 ? -0.237 -2.008 23.597 1.00 86.69 392 VAL A C 1
ATOM 3281 O O . VAL A 1 392 ? -0.225 -0.813 23.894 1.00 86.69 392 VAL A O 1
ATOM 3284 N N . PRO A 1 393 ? -0.781 -2.415 22.441 1.00 91.50 393 PRO A N 1
ATOM 3285 C CA . PRO A 1 393 ? -1.433 -1.458 21.574 1.00 91.50 393 PRO A CA 1
ATOM 3286 C C . PRO A 1 393 ? -2.671 -0.869 22.259 1.00 91.50 393 PRO A C 1
ATOM 3288 O O . PRO A 1 393 ? -3.378 -1.560 22.998 1.00 91.50 393 PRO A O 1
ATOM 3291 N N . ILE A 1 394 ? -2.947 0.405 21.997 1.00 94.31 394 ILE A N 1
ATOM 3292 C CA . ILE A 1 394 ? -4.102 1.106 22.558 1.00 94.31 394 ILE A CA 1
ATOM 3293 C C . ILE A 1 394 ? -5.238 1.079 21.544 1.00 94.31 394 ILE A C 1
ATOM 3295 O O . ILE A 1 394 ? -5.091 1.535 20.414 1.00 94.31 394 ILE A O 1
ATOM 3299 N N . LYS A 1 395 ? -6.392 0.574 21.968 1.00 95.56 395 LYS A N 1
ATOM 3300 C CA . LYS A 1 395 ? -7.668 0.749 21.285 1.00 95.56 395 LYS A CA 1
ATOM 3301 C C . LYS A 1 395 ? -8.159 2.175 21.525 1.00 95.56 395 LYS A C 1
ATOM 3303 O O . LYS A 1 395 ? -8.432 2.552 22.666 1.00 95.56 395 LYS A O 1
ATOM 3308 N N . LEU A 1 396 ? -8.310 2.934 20.447 1.00 96.00 396 LEU A N 1
ATOM 3309 C CA . LEU A 1 396 ? -8.857 4.286 20.442 1.00 96.00 396 LEU A CA 1
ATOM 3310 C C . LEU A 1 396 ? -10.204 4.302 19.728 1.00 96.00 396 LEU A C 1
ATOM 3312 O O . LEU A 1 396 ? -10.420 3.593 18.745 1.00 96.00 396 LEU A O 1
ATOM 3316 N N . VAL A 1 397 ? -11.116 5.128 20.228 1.00 95.94 397 VAL A N 1
ATOM 3317 C CA . VAL A 1 397 ? -12.445 5.306 19.644 1.00 95.94 397 VAL A CA 1
ATOM 3318 C C . VAL A 1 397 ? -12.677 6.792 19.442 1.00 95.94 397 VAL A C 1
ATOM 3320 O O . VAL A 1 397 ? -12.619 7.568 20.391 1.00 95.94 397 VAL A O 1
ATOM 3323 N N . PHE A 1 398 ? -12.933 7.197 18.204 1.00 95.12 398 PHE A N 1
ATOM 3324 C CA . PHE A 1 398 ? -13.151 8.593 17.837 1.00 95.12 398 PHE A CA 1
ATOM 3325 C C . PHE A 1 398 ? -14.615 8.809 17.492 1.00 95.12 398 PHE A C 1
ATOM 3327 O O . PHE A 1 398 ? -15.155 8.094 16.650 1.00 95.12 398 PHE A O 1
ATOM 3334 N N . LYS A 1 399 ? -15.261 9.819 18.075 1.00 93.38 399 LYS A N 1
ATOM 3335 C CA . LYS A 1 399 ? -16.619 10.211 17.677 1.00 93.38 399 LYS A CA 1
ATOM 3336 C C . LYS A 1 399 ? -16.572 11.133 16.471 1.00 93.38 399 LYS A C 1
ATOM 3338 O O . LYS A 1 399 ? -15.715 12.017 16.402 1.00 93.38 399 LYS A O 1
ATOM 3343 N N . ASN A 1 400 ? -17.496 10.937 15.540 1.00 92.25 400 ASN A N 1
ATOM 3344 C CA . ASN A 1 400 ? -17.590 11.774 14.355 1.00 92.25 400 ASN A CA 1
ATOM 3345 C C . ASN A 1 400 ? -18.162 13.156 14.724 1.00 92.25 400 ASN A C 1
ATOM 3347 O O . ASN A 1 400 ? -18.959 13.291 15.657 1.00 92.25 400 ASN A O 1
ATOM 3351 N N . SER A 1 401 ? -17.723 14.197 14.020 1.00 89.38 401 SER A N 1
ATOM 3352 C CA . SER A 1 401 ? -18.351 15.522 14.068 1.00 89.38 401 SER A CA 1
ATOM 3353 C C . SER A 1 401 ? -19.787 15.502 13.547 1.00 89.38 401 SER A C 1
ATOM 3355 O O . SER A 1 401 ? -20.620 16.248 14.061 1.00 89.38 401 SER A O 1
ATOM 3357 N N . ASP A 1 402 ? -20.080 14.641 12.574 1.00 88.94 402 ASP A N 1
ATOM 3358 C CA . ASP A 1 402 ? -21.437 14.337 12.139 1.00 88.94 402 ASP A CA 1
ATOM 3359 C C . ASP A 1 402 ? -22.124 13.429 13.165 1.00 88.94 402 ASP A C 1
ATOM 3361 O O . ASP A 1 402 ? -21.700 12.303 13.418 1.00 88.94 402 ASP A O 1
ATOM 3365 N N . VAL A 1 403 ? -23.208 13.931 13.757 1.00 83.75 403 VAL A N 1
ATOM 3366 C CA . VAL A 1 403 ? -23.972 13.243 14.806 1.00 83.75 403 VAL A CA 1
ATOM 3367 C C . VAL A 1 403 ? -24.658 11.975 14.282 1.00 83.75 403 VAL A C 1
ATOM 3369 O O . VAL A 1 403 ? -24.949 11.075 15.065 1.00 83.75 403 VAL A O 1
ATOM 3372 N N . SER A 1 404 ? -24.909 11.890 12.974 1.00 88.44 404 SER A N 1
ATOM 3373 C CA . SER A 1 404 ? -25.532 10.725 12.340 1.00 88.44 404 SER A CA 1
ATOM 3374 C C . SER A 1 404 ? -24.540 9.603 12.014 1.00 88.44 404 SER A C 1
ATOM 3376 O O . SER A 1 404 ? -24.952 8.469 11.767 1.00 88.44 404 SER A O 1
ATOM 3378 N N . ALA A 1 405 ? -23.236 9.895 12.035 1.00 89.06 405 ALA A N 1
ATOM 3379 C CA . ALA A 1 405 ? -22.195 8.943 11.686 1.00 89.06 405 ALA A CA 1
ATOM 3380 C C . ALA A 1 405 ? -21.710 8.140 12.905 1.00 89.06 405 ALA A C 1
ATOM 3382 O O . ALA A 1 405 ? -21.610 8.640 14.026 1.00 89.06 405 ALA A O 1
ATOM 3383 N N . SER A 1 406 ? -21.368 6.871 12.674 1.00 90.75 406 SER A N 1
ATOM 3384 C CA . SER A 1 406 ? -20.835 5.982 13.708 1.00 90.75 406 SER A CA 1
ATOM 3385 C C . SER A 1 406 ? -19.429 6.387 14.153 1.00 90.75 406 SER A C 1
ATOM 3387 O O . SER A 1 406 ? -18.641 6.899 13.356 1.00 90.75 406 SER A O 1
ATOM 3389 N N . SER A 1 407 ? -19.088 6.066 15.403 1.00 93.81 407 SER A N 1
ATOM 3390 C CA . SER A 1 407 ? -17.716 6.165 15.906 1.00 93.81 407 SER A CA 1
ATOM 3391 C C . SER A 1 407 ? -16.745 5.309 15.089 1.00 93.81 407 SER A C 1
ATOM 3393 O O . SER A 1 407 ? -17.099 4.232 14.607 1.00 93.81 407 SER A O 1
ATOM 3395 N N . PHE A 1 408 ? -15.497 5.760 14.997 1.00 94.06 408 PHE A N 1
ATOM 3396 C CA . PHE A 1 408 ? -14.419 5.054 14.319 1.00 94.06 408 PHE A CA 1
ATOM 3397 C C . PHE A 1 408 ? -13.502 4.390 15.341 1.00 94.06 408 PHE A C 1
ATOM 3399 O O . PHE A 1 408 ? -13.033 5.044 16.275 1.00 94.06 408 PHE A O 1
ATOM 3406 N N . TYR A 1 409 ? -13.250 3.096 15.161 1.00 95.62 409 TYR A N 1
ATOM 3407 C CA . TYR A 1 409 ? -12.445 2.288 16.070 1.00 95.62 409 TYR A CA 1
ATOM 3408 C C . TYR A 1 409 ? -11.073 2.047 15.451 1.00 95.62 409 TYR A C 1
ATOM 3410 O O . TYR A 1 409 ? -10.965 1.587 14.314 1.00 95.62 409 TYR A O 1
ATOM 3418 N N . THR A 1 410 ? -10.017 2.329 16.206 1.00 96.06 410 THR A N 1
ATOM 3419 C CA . THR A 1 410 ? -8.644 2.054 15.787 1.00 96.06 410 THR A CA 1
ATOM 3420 C C . THR A 1 410 ? -7.836 1.394 16.873 1.00 96.06 410 THR A C 1
ATOM 3422 O O . THR A 1 410 ? -8.164 1.423 18.058 1.00 96.06 410 THR A O 1
ATOM 3425 N N . ILE A 1 411 ? -6.728 0.825 16.437 1.00 95.75 411 ILE A N 1
ATOM 3426 C CA . ILE A 1 411 ? -5.641 0.375 17.275 1.00 95.75 411 ILE A CA 1
ATOM 3427 C C . ILE A 1 411 ? -4.434 1.249 16.942 1.00 95.75 411 ILE A C 1
ATOM 3429 O O . ILE A 1 411 ? -4.047 1.360 15.781 1.00 95.75 411 ILE A O 1
ATOM 3433 N N . TYR A 1 412 ? -3.827 1.863 17.951 1.00 95.69 412 TYR A N 1
ATOM 3434 C CA . TYR A 1 412 ? -2.526 2.507 17.832 1.00 95.69 412 TYR A CA 1
ATOM 3435 C C . TYR A 1 412 ? -1.453 1.586 18.413 1.00 95.69 412 TYR A C 1
ATOM 3437 O O . TYR A 1 412 ? -1.512 1.202 19.585 1.00 95.69 412 TYR A O 1
ATOM 3445 N N . LYS A 1 413 ? -0.483 1.191 17.585 1.00 93.38 413 LYS A N 1
ATOM 3446 C CA . LYS A 1 413 ? 0.559 0.212 17.933 1.00 93.38 413 LYS A CA 1
ATOM 3447 C C . LYS A 1 413 ? 1.915 0.916 17.980 1.00 93.38 413 LYS A C 1
ATOM 3449 O O . LYS A 1 413 ? 2.256 1.638 17.047 1.00 93.38 413 LYS A O 1
ATOM 3454 N N . ILE A 1 414 ? 2.694 0.683 19.042 1.00 91.31 414 ILE A N 1
ATOM 3455 C CA . ILE A 1 414 ? 4.099 1.113 19.158 1.00 91.31 414 ILE A CA 1
ATOM 3456 C C . ILE A 1 414 ? 5.004 -0.106 19.307 1.00 91.31 414 ILE A C 1
ATOM 3458 O O . ILE A 1 414 ? 4.836 -0.939 20.199 1.00 91.31 414 ILE A O 1
ATOM 3462 N N . GLY A 1 415 ? 6.064 -0.138 18.509 1.00 86.50 415 GLY A N 1
ATOM 3463 C CA . GLY A 1 415 ? 7.103 -1.159 18.549 1.00 86.50 415 GLY A CA 1
ATOM 3464 C C . GLY A 1 415 ? 7.135 -2.044 17.316 1.00 86.50 415 GLY A C 1
ATOM 3465 O O . GLY A 1 415 ? 8.143 -2.712 17.123 1.00 86.50 415 GLY A O 1
ATOM 3466 N N . ASP A 1 416 ? 6.130 -1.987 16.448 1.00 86.56 416 ASP A N 1
ATOM 3467 C CA . ASP A 1 416 ? 6.062 -2.825 15.252 1.00 86.56 416 ASP A CA 1
ATOM 3468 C C . ASP A 1 416 ? 6.149 -2.002 13.981 1.00 86.56 416 ASP A C 1
ATOM 3470 O O . ASP A 1 416 ? 5.686 -0.861 13.902 1.00 86.56 416 ASP A O 1
ATOM 3474 N N . ASP A 1 417 ? 6.776 -2.596 12.975 1.00 87.31 417 ASP A N 1
ATOM 3475 C CA . ASP A 1 417 ? 6.910 -1.988 11.669 1.00 87.31 417 ASP A CA 1
ATOM 3476 C C . ASP A 1 417 ? 5.675 -2.253 10.802 1.00 87.31 417 ASP A C 1
ATOM 3478 O O . ASP A 1 417 ? 5.645 -3.180 9.996 1.00 87.31 417 ASP A O 1
ATOM 3482 N N . LEU A 1 418 ? 4.674 -1.386 10.949 1.00 90.56 418 LEU A N 1
ATOM 3483 C CA . LEU A 1 418 ? 3.392 -1.488 10.245 1.00 90.56 418 LEU A CA 1
ATOM 3484 C C . LEU A 1 418 ? 3.484 -1.440 8.710 1.00 90.56 418 LEU A C 1
ATOM 3486 O O . LEU A 1 418 ? 2.500 -1.723 8.038 1.00 90.56 418 LEU A O 1
ATOM 3490 N N . ARG A 1 419 ? 4.645 -1.126 8.120 1.00 87.12 419 ARG A N 1
ATOM 3491 C CA . ARG A 1 419 ? 4.843 -1.212 6.660 1.00 87.12 419 ARG A CA 1
ATOM 3492 C C . ARG A 1 419 ? 4.650 -2.628 6.143 1.00 87.12 419 ARG A C 1
ATOM 3494 O O . ARG A 1 419 ? 4.192 -2.812 5.019 1.00 87.12 419 ARG A O 1
ATOM 3501 N N . GLN A 1 420 ? 5.019 -3.609 6.961 1.00 89.00 420 GLN A N 1
ATOM 3502 C CA . GLN A 1 420 ? 4.855 -5.021 6.645 1.00 89.00 420 GLN A CA 1
ATOM 3503 C C . GLN A 1 420 ? 3.370 -5.371 6.562 1.00 89.00 420 GLN A C 1
ATOM 3505 O O . GLN A 1 420 ? 2.923 -5.901 5.547 1.00 89.00 420 GLN A O 1
ATOM 3510 N N . ASP A 1 421 ? 2.594 -4.967 7.571 1.00 92.00 421 ASP A N 1
ATOM 3511 C CA . ASP A 1 421 ? 1.139 -5.104 7.569 1.00 92.00 421 ASP A CA 1
ATOM 3512 C C . ASP A 1 421 ? 0.502 -4.396 6.371 1.00 92.00 421 ASP A C 1
ATOM 3514 O O . ASP A 1 421 ? -0.276 -5.008 5.644 1.00 92.00 421 ASP A O 1
ATOM 3518 N N . MET A 1 422 ? 0.882 -3.141 6.110 1.00 91.69 422 MET A N 1
ATOM 3519 C CA . MET A 1 422 ? 0.385 -2.373 4.965 1.00 91.69 422 MET A CA 1
ATOM 3520 C C . MET A 1 422 ? 0.637 -3.096 3.637 1.00 91.69 422 MET A C 1
ATOM 3522 O O . MET A 1 422 ? -0.273 -3.191 2.815 1.00 91.69 422 MET A O 1
ATOM 3526 N N . PHE A 1 423 ? 1.845 -3.629 3.431 1.00 92.06 423 PHE A N 1
ATOM 3527 C CA . PHE A 1 423 ? 2.190 -4.369 2.219 1.00 92.06 423 PHE A CA 1
ATOM 3528 C C . PHE A 1 423 ? 1.375 -5.660 2.084 1.00 92.06 423 PHE A C 1
ATOM 3530 O O . PHE A 1 423 ? 0.795 -5.914 1.031 1.00 92.06 423 PHE A O 1
ATOM 3537 N N . VAL A 1 424 ? 1.280 -6.461 3.148 1.00 93.81 424 VAL A N 1
ATOM 3538 C CA . VAL A 1 424 ? 0.528 -7.723 3.122 1.00 93.81 424 VAL A CA 1
ATOM 3539 C C . VAL A 1 424 ? -0.959 -7.479 2.861 1.00 93.81 424 VAL A C 1
ATOM 3541 O O . VAL A 1 424 ? -1.546 -8.149 2.012 1.00 93.81 424 VAL A O 1
ATOM 3544 N N . ILE A 1 425 ? -1.566 -6.489 3.519 1.00 95.00 425 ILE A N 1
ATOM 3545 C CA . ILE A 1 425 ? -2.972 -6.122 3.302 1.00 95.00 425 ILE A CA 1
ATOM 3546 C C . ILE A 1 425 ? -3.195 -5.648 1.865 1.00 95.00 425 ILE A C 1
ATOM 3548 O O . ILE A 1 425 ? -4.176 -6.038 1.232 1.00 95.00 425 ILE A O 1
ATOM 3552 N N . GLN A 1 426 ? -2.279 -4.842 1.325 1.00 95.00 426 GLN A N 1
ATOM 3553 C CA . GLN A 1 426 ? -2.346 -4.403 -0.064 1.00 95.00 426 GLN A CA 1
ATOM 3554 C C . GLN A 1 426 ? -2.279 -5.596 -1.027 1.00 95.00 426 GLN A C 1
ATOM 3556 O O . GLN A 1 426 ? -3.081 -5.663 -1.952 1.00 95.00 426 GLN A O 1
ATOM 3561 N N . MET A 1 427 ? -1.394 -6.570 -0.790 1.00 95.00 427 MET A N 1
ATOM 3562 C CA . MET A 1 427 ? -1.316 -7.788 -1.606 1.00 95.00 427 MET A CA 1
ATOM 3563 C C . MET A 1 427 ? -2.589 -8.635 -1.518 1.00 95.00 427 MET A C 1
ATOM 3565 O O . MET A 1 427 ? -3.070 -9.114 -2.543 1.00 95.00 427 MET A O 1
ATOM 3569 N N . ILE A 1 428 ? -3.177 -8.775 -0.326 1.00 96.38 428 ILE A N 1
ATOM 3570 C CA . ILE A 1 428 ? -4.483 -9.430 -0.152 1.00 96.38 428 ILE A CA 1
ATOM 3571 C C . ILE A 1 428 ? -5.565 -8.688 -0.949 1.00 96.38 428 ILE A C 1
ATOM 3573 O O . ILE A 1 428 ? -6.401 -9.327 -1.583 1.00 96.38 428 ILE A O 1
ATOM 3577 N N . ASN A 1 429 ? -5.536 -7.352 -0.974 1.00 96.06 429 ASN A N 1
ATOM 3578 C CA . ASN A 1 429 ? -6.480 -6.566 -1.764 1.00 96.06 429 ASN A CA 1
ATOM 3579 C C . ASN A 1 429 ? -6.265 -6.754 -3.278 1.00 96.06 429 ASN A C 1
ATOM 3581 O O . ASN A 1 429 ? -7.241 -6.890 -4.007 1.00 96.06 429 ASN A O 1
ATOM 3585 N N . VAL A 1 430 ? -5.014 -6.855 -3.753 1.00 95.44 430 VAL A N 1
ATOM 3586 C CA . VAL A 1 430 ? -4.721 -7.224 -5.154 1.00 95.44 430 VAL A CA 1
ATOM 3587 C C . VAL A 1 430 ? -5.324 -8.589 -5.489 1.00 95.44 430 VAL A C 1
ATOM 3589 O O . VAL A 1 430 ? -6.018 -8.713 -6.492 1.00 95.44 430 VAL A O 1
ATOM 3592 N N . MET A 1 431 ? -5.111 -9.605 -4.645 1.00 96.94 431 MET A N 1
ATOM 3593 C CA . MET A 1 431 ? -5.706 -10.934 -4.851 1.00 96.94 431 MET A CA 1
ATOM 3594 C C . MET A 1 431 ? -7.236 -10.868 -4.890 1.00 96.94 431 MET A C 1
ATOM 3596 O O . MET A 1 431 ? -7.850 -11.452 -5.776 1.00 96.94 431 MET A O 1
ATOM 3600 N N . ASN A 1 432 ? -7.846 -10.107 -3.977 1.00 97.12 432 ASN A N 1
ATOM 3601 C CA . ASN A 1 432 ? -9.291 -9.908 -3.943 1.00 97.12 432 ASN A CA 1
ATOM 3602 C C . ASN A 1 432 ? -9.820 -9.238 -5.219 1.00 97.12 432 ASN A C 1
ATOM 3604 O O . ASN A 1 432 ? -10.827 -9.677 -5.761 1.00 97.12 432 ASN A O 1
ATOM 3608 N N . GLN A 1 433 ? -9.134 -8.213 -5.729 1.00 95.00 433 GLN A N 1
ATOM 3609 C CA . GLN A 1 433 ? -9.501 -7.560 -6.988 1.00 95.00 433 GLN A CA 1
ATOM 3610 C C . GLN A 1 433 ? -9.416 -8.516 -8.181 1.00 95.00 433 GLN A C 1
ATOM 3612 O O . GLN A 1 433 ? -10.303 -8.490 -9.027 1.00 95.00 433 GLN A O 1
ATOM 3617 N N . LEU A 1 434 ? -8.391 -9.374 -8.230 1.00 95.31 434 LEU A N 1
ATOM 3618 C CA . LEU A 1 434 ? -8.256 -10.389 -9.277 1.00 95.31 434 LEU A CA 1
ATOM 3619 C C . LEU A 1 434 ? -9.389 -11.418 -9.214 1.00 95.31 434 LEU A C 1
ATOM 3621 O O . LEU A 1 434 ? -10.015 -11.692 -10.229 1.00 95.31 434 LEU A O 1
ATOM 3625 N N . TRP A 1 435 ? -9.710 -11.941 -8.027 1.00 97.31 435 TRP A N 1
ATOM 3626 C CA . TRP A 1 435 ? -10.822 -12.883 -7.881 1.00 97.31 435 TRP A CA 1
ATOM 3627 C C . TRP A 1 435 ? -12.168 -12.251 -8.238 1.00 97.31 435 TRP A C 1
ATOM 3629 O O . TRP A 1 435 ? -12.960 -12.874 -8.935 1.00 97.31 435 TRP A O 1
ATOM 3639 N N . LEU A 1 436 ? -12.416 -11.005 -7.825 1.00 96.94 436 LEU A N 1
ATOM 3640 C CA . LEU A 1 436 ? -13.637 -10.285 -8.190 1.00 96.94 436 LEU A CA 1
ATOM 3641 C C . LEU A 1 436 ? -13.735 -10.021 -9.698 1.00 96.94 436 LEU A C 1
ATOM 3643 O O . LEU A 1 436 ? -14.841 -10.045 -10.229 1.00 96.94 436 LEU A O 1
ATOM 3647 N N . ALA A 1 437 ? -12.612 -9.787 -10.384 1.00 95.44 437 ALA A N 1
ATOM 3648 C CA . ALA A 1 437 ? -12.588 -9.636 -11.839 1.00 95.44 437 ALA A CA 1
ATOM 3649 C C . ALA A 1 437 ? -12.977 -10.931 -12.578 1.00 95.44 437 ALA A C 1
ATOM 3651 O O . ALA A 1 437 ? -13.539 -10.851 -13.666 1.00 95.44 437 ALA A O 1
ATOM 3652 N N . ASP A 1 438 ? -12.747 -12.092 -11.956 1.00 96.88 438 ASP A N 1
ATOM 3653 C CA . ASP A 1 438 ? -13.161 -13.418 -12.435 1.00 96.88 438 ASP A CA 1
ATOM 3654 C C . ASP A 1 438 ? -14.510 -13.880 -11.825 1.00 96.88 438 ASP A C 1
ATOM 3656 O O . ASP A 1 438 ? -14.792 -15.078 -11.746 1.00 96.88 438 ASP A O 1
ATOM 3660 N N . ASP A 1 439 ? -15.343 -12.944 -11.345 1.00 97.06 439 ASP A N 1
ATOM 3661 C CA . ASP A 1 439 ? -16.652 -13.194 -10.711 1.00 97.06 439 ASP A CA 1
ATOM 3662 C C . ASP A 1 439 ? -16.607 -14.111 -9.464 1.00 97.06 439 ASP A C 1
ATOM 3664 O O . ASP A 1 439 ? -17.606 -14.720 -9.055 1.00 97.06 439 ASP A O 1
ATO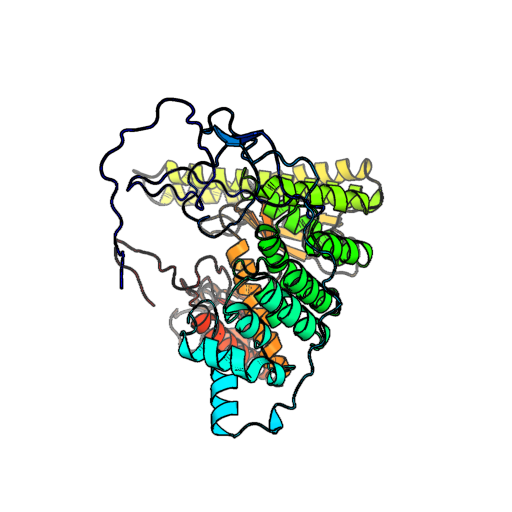M 3668 N N . LEU A 1 440 ? -15.451 -14.193 -8.801 1.00 97.56 440 LEU A N 1
ATOM 3669 C CA . LEU A 1 440 ? -15.227 -14.997 -7.604 1.00 97.56 440 LEU A CA 1
ATOM 3670 C C . LEU A 1 440 ? -15.141 -14.120 -6.346 1.00 97.56 440 LEU A C 1
ATOM 3672 O O . LEU A 1 440 ? -14.068 -13.750 -5.877 1.00 97.56 440 LEU A O 1
ATOM 3676 N N . ASP A 1 441 ? -16.290 -13.845 -5.727 1.00 97.62 441 ASP A N 1
ATOM 3677 C CA . ASP A 1 441 ? -16.324 -13.153 -4.433 1.00 97.62 441 ASP A CA 1
ATOM 3678 C C . ASP A 1 441 ? -16.001 -14.109 -3.268 1.00 97.62 441 ASP A C 1
ATOM 3680 O O . ASP A 1 441 ? -16.837 -14.914 -2.830 1.00 97.62 441 ASP A O 1
ATOM 3684 N N . LEU A 1 442 ? -14.769 -14.029 -2.759 1.00 98.06 442 LEU A N 1
ATOM 3685 C CA . LEU A 1 442 ? -14.320 -14.787 -1.589 1.00 98.06 442 LEU A CA 1
ATOM 3686 C C . LEU A 1 442 ? -14.636 -14.095 -0.254 1.00 98.06 442 LEU A C 1
ATOM 3688 O O . LEU A 1 442 ? -14.240 -14.610 0.788 1.00 98.06 442 LEU A O 1
ATOM 3692 N N . ASN A 1 443 ? -15.390 -12.991 -0.238 1.00 97.50 443 ASN A N 1
ATOM 3693 C CA . ASN A 1 443 ? -15.776 -12.268 0.977 1.00 97.50 443 ASN A CA 1
ATOM 3694 C C . ASN A 1 443 ? -14.566 -11.846 1.837 1.00 97.50 443 ASN A C 1
ATOM 3696 O O . ASN A 1 443 ? -14.586 -11.961 3.068 1.00 97.50 443 ASN A O 1
ATOM 3700 N N . MET A 1 444 ? -13.489 -11.394 1.190 1.00 97.25 444 MET A N 1
ATOM 3701 C CA . MET A 1 444 ? -12.270 -10.959 1.874 1.00 97.25 444 MET A CA 1
ATOM 3702 C C . MET A 1 444 ? -12.517 -9.672 2.669 1.00 97.25 444 MET A C 1
ATOM 3704 O O . MET A 1 444 ? -13.201 -8.763 2.203 1.00 97.25 444 MET A O 1
ATOM 3708 N N . ILE A 1 445 ? -11.921 -9.566 3.859 1.00 96.56 445 ILE A N 1
ATOM 3709 C CA . ILE A 1 445 ? -11.913 -8.326 4.647 1.00 96.56 445 ILE A CA 1
ATOM 3710 C C . ILE A 1 445 ? -10.526 -7.707 4.568 1.00 96.56 445 ILE A C 1
ATOM 3712 O O . ILE A 1 445 ? -9.564 -8.267 5.067 1.00 96.56 445 ILE A O 1
ATOM 3716 N N . THR A 1 446 ? -10.418 -6.506 4.025 1.00 94.94 446 THR A N 1
ATOM 3717 C CA . THR A 1 446 ? -9.217 -5.675 4.172 1.00 94.94 446 THR A CA 1
ATOM 3718 C C . THR A 1 446 ? -9.505 -4.537 5.141 1.00 94.94 446 THR A C 1
ATOM 3720 O O . THR A 1 446 ? -10.663 -4.178 5.347 1.00 94.94 446 THR A O 1
ATOM 3723 N N . PHE A 1 447 ? -8.465 -3.969 5.738 1.00 94.31 447 PHE A N 1
ATOM 3724 C CA . PHE A 1 447 ? -8.586 -2.874 6.696 1.00 94.31 447 PHE A CA 1
ATOM 3725 C C . PHE A 1 447 ? -7.445 -1.882 6.508 1.00 94.31 447 PHE A C 1
ATOM 3727 O O . PHE A 1 447 ? -6.362 -2.247 6.054 1.00 94.31 447 PHE A O 1
ATOM 3734 N N . GLU A 1 448 ? -7.683 -0.619 6.835 1.00 92.12 448 GLU A N 1
ATOM 3735 C CA . GLU A 1 448 ? -6.678 0.421 6.655 1.00 92.12 448 GLU A CA 1
ATOM 3736 C C . GLU A 1 448 ? -5.568 0.318 7.705 1.00 92.12 448 GLU A C 1
ATOM 3738 O O . GLU A 1 448 ? -5.795 0.071 8.894 1.00 92.12 448 GLU A O 1
ATOM 3743 N N . CYS A 1 449 ? -4.337 0.551 7.264 1.00 92.75 449 CYS A N 1
ATOM 3744 C CA . CYS A 1 449 ? -3.179 0.644 8.134 1.00 92.75 449 CYS A CA 1
ATOM 3745 C C . CYS A 1 449 ? -2.316 1.819 7.682 1.00 92.75 449 CYS A C 1
ATOM 3747 O O . CYS A 1 449 ? -2.045 1.986 6.493 1.00 92.75 449 CYS A O 1
ATOM 3749 N N . LEU A 1 450 ? -1.895 2.646 8.636 1.00 92.88 450 LEU A N 1
ATOM 3750 C CA . LEU A 1 450 ? -1.037 3.789 8.373 1.00 92.88 450 LEU A CA 1
ATOM 3751 C C . LEU A 1 450 ? 0.066 3.868 9.413 1.00 92.88 450 LEU A C 1
ATOM 3753 O O . LEU A 1 450 ? -0.176 4.168 10.586 1.00 92.88 450 LEU A O 1
ATOM 3757 N N . GLN A 1 451 ? 1.299 3.684 8.956 1.00 91.12 451 GLN A N 1
ATOM 3758 C CA . GLN A 1 451 ? 2.466 4.024 9.747 1.00 91.12 451 GLN A CA 1
ATOM 3759 C C . GLN A 1 451 ? 2.601 5.556 9.826 1.00 91.12 451 GLN A C 1
ATOM 3761 O O . GLN A 1 451 ? 2.657 6.245 8.813 1.00 91.12 451 GLN A O 1
ATOM 3766 N N . THR A 1 452 ? 2.635 6.106 11.040 1.00 90.81 452 THR A N 1
ATOM 3767 C CA . THR A 1 452 ? 2.741 7.562 11.279 1.00 90.81 452 THR A CA 1
ATOM 3768 C C . THR A 1 452 ? 4.146 7.994 11.694 1.00 90.81 452 THR A C 1
ATOM 3770 O O . THR A 1 452 ? 4.448 9.189 11.748 1.00 90.81 452 THR A O 1
ATOM 3773 N N . GLY A 1 453 ? 5.018 7.026 11.979 1.00 87.19 453 GLY A N 1
ATOM 3774 C CA . GLY A 1 453 ? 6.423 7.229 12.296 1.00 87.19 453 GLY A CA 1
ATOM 3775 C C . GLY A 1 453 ? 7.169 5.905 12.442 1.00 87.19 453 GLY A C 1
ATOM 3776 O O . GLY A 1 453 ? 6.600 4.828 12.263 1.00 87.19 453 GLY A O 1
ATOM 3777 N N . ASN A 1 454 ? 8.443 5.973 12.826 1.00 86.06 454 ASN A N 1
ATOM 3778 C CA . ASN A 1 454 ? 9.270 4.780 12.980 1.00 86.06 454 ASN A CA 1
ATOM 3779 C C . ASN A 1 454 ? 8.659 3.789 13.994 1.00 86.06 454 ASN A C 1
ATOM 3781 O O . ASN A 1 454 ? 8.512 4.111 15.182 1.00 86.06 454 ASN A O 1
ATOM 3785 N N . ARG A 1 455 ? 8.319 2.592 13.497 1.00 89.25 455 ARG A N 1
ATOM 3786 C CA . ARG A 1 455 ? 7.719 1.472 14.242 1.00 89.25 455 ARG A CA 1
ATOM 3787 C C . ARG A 1 455 ? 6.480 1.858 15.061 1.00 89.25 455 ARG A C 1
ATOM 3789 O O . ARG A 1 455 ? 6.341 1.441 16.214 1.00 89.25 455 ARG A O 1
ATOM 3796 N N . ARG A 1 456 ? 5.612 2.707 14.502 1.00 91.50 456 ARG A N 1
ATOM 3797 C CA . ARG A 1 456 ? 4.360 3.133 15.145 1.00 91.50 456 ARG A CA 1
ATOM 3798 C C . ARG A 1 456 ? 3.293 3.576 14.151 1.00 91.50 456 ARG A C 1
ATOM 3800 O O . ARG A 1 456 ? 3.620 4.122 13.099 1.00 91.50 456 ARG A O 1
ATOM 3807 N N . GLY A 1 457 ? 2.025 3.412 14.504 1.00 94.06 457 GLY A N 1
ATOM 3808 C CA . GLY A 1 457 ? 0.932 3.955 13.704 1.00 94.06 457 GLY A CA 1
ATOM 3809 C C . GLY A 1 457 ? -0.433 3.372 14.023 1.00 94.06 457 GLY A C 1
ATOM 3810 O O . GLY A 1 457 ? -0.620 2.710 15.046 1.00 94.06 457 GLY A O 1
ATOM 3811 N N . PHE A 1 458 ? -1.379 3.654 13.132 1.00 95.25 458 PHE A N 1
ATOM 3812 C CA . PHE A 1 458 ? -2.776 3.263 13.253 1.00 95.25 458 PHE A CA 1
ATOM 3813 C C . PHE A 1 458 ? -3.088 2.016 12.433 1.00 95.25 458 PHE A C 1
ATOM 3815 O O . PHE A 1 458 ? -2.592 1.832 11.322 1.00 95.25 458 PHE A O 1
ATOM 3822 N N . ILE A 1 459 ? -3.982 1.206 12.979 1.00 95.38 459 ILE A N 1
ATOM 3823 C CA . ILE A 1 459 ? -4.635 0.086 12.319 1.00 95.38 459 ILE A CA 1
ATOM 3824 C C . ILE A 1 459 ? -6.137 0.277 12.535 1.00 95.38 459 ILE A C 1
ATOM 3826 O O . ILE A 1 459 ? -6.578 0.532 13.658 1.00 95.38 459 ILE A O 1
ATOM 3830 N N . GLU A 1 460 ? -6.928 0.188 11.475 1.00 95.62 460 GLU A N 1
ATOM 3831 C CA . GLU A 1 460 ? -8.382 0.146 11.580 1.00 95.62 460 GLU A CA 1
ATOM 3832 C C . GLU A 1 460 ? -8.813 -1.093 12.377 1.00 95.62 460 GLU A C 1
ATOM 3834 O O . GLU A 1 460 ? -8.369 -2.212 12.121 1.00 95.62 460 GLU A O 1
ATOM 3839 N N . MET A 1 461 ? -9.691 -0.899 13.362 1.00 95.06 461 MET A N 1
ATOM 3840 C CA . MET A 1 461 ? -10.224 -2.001 14.150 1.00 95.06 461 MET A CA 1
ATOM 3841 C C . MET A 1 461 ? -11.546 -2.476 13.552 1.00 95.06 461 MET A C 1
ATOM 3843 O O . MET A 1 461 ? -12.567 -1.793 13.644 1.00 95.06 461 MET A O 1
ATOM 3847 N N . ILE A 1 462 ? -11.549 -3.696 13.018 1.00 95.56 462 ILE A N 1
ATOM 3848 C CA . ILE A 1 462 ? -12.777 -4.345 12.565 1.00 95.56 462 ILE A CA 1
ATOM 3849 C C . ILE A 1 462 ? -13.641 -4.707 13.779 1.00 95.56 462 ILE A C 1
ATOM 3851 O O . ILE A 1 462 ? -13.273 -5.532 14.613 1.00 95.56 462 ILE A O 1
ATOM 3855 N N . THR A 1 463 ? -14.808 -4.075 13.878 1.00 94.12 463 THR A N 1
ATOM 3856 C CA . THR A 1 463 ? -15.774 -4.290 14.964 1.00 94.12 463 THR A CA 1
ATOM 3857 C C . THR A 1 463 ? -16.646 -5.525 14.728 1.00 94.12 463 THR A C 1
ATOM 3859 O O . THR A 1 463 ? -16.714 -6.052 13.613 1.00 94.12 463 THR A O 1
ATOM 3862 N N . ASN A 1 464 ? -17.362 -5.964 15.775 1.00 95.62 464 ASN A N 1
ATOM 3863 C CA . ASN A 1 464 ? -18.244 -7.139 15.742 1.00 95.62 464 ASN A CA 1
ATOM 3864 C C . ASN A 1 464 ? -17.500 -8.409 15.306 1.00 95.62 464 ASN A C 1
ATOM 3866 O O . ASN A 1 464 ? -17.981 -9.159 14.452 1.00 95.62 464 ASN A O 1
ATOM 3870 N N . ALA A 1 465 ? -16.292 -8.585 15.839 1.00 96.38 465 ALA A N 1
ATOM 3871 C CA . ALA A 1 465 ? -15.393 -9.683 15.538 1.00 96.38 465 ALA A CA 1
ATOM 3872 C C . ALA A 1 465 ? -14.654 -10.123 16.799 1.00 96.38 465 ALA A C 1
ATOM 3874 O O . ALA A 1 465 ? -14.333 -9.293 17.649 1.00 96.38 465 ALA A O 1
ATOM 3875 N N . GLU A 1 466 ? -14.355 -11.414 16.879 1.00 95.19 466 GLU A N 1
ATOM 3876 C CA . GLU A 1 466 ? -13.611 -12.024 17.982 1.00 95.19 466 GLU A CA 1
ATOM 3877 C C . GLU A 1 466 ? -12.487 -12.895 17.424 1.00 95.19 466 GLU A C 1
ATOM 3879 O O . GLU A 1 466 ? -12.594 -13.449 16.324 1.00 95.19 466 GLU A O 1
ATOM 3884 N N . THR A 1 467 ? -11.396 -13.012 18.178 1.00 94.56 467 THR A N 1
ATOM 3885 C CA . THR A 1 467 ? -10.310 -13.940 17.836 1.00 94.56 467 THR A CA 1
ATOM 3886 C C . THR A 1 467 ? -10.775 -15.387 17.998 1.00 94.56 467 THR A C 1
ATOM 3888 O O . THR A 1 467 ? -11.597 -15.698 18.865 1.00 94.56 467 THR A O 1
ATOM 3891 N N . LEU A 1 468 ? -10.208 -16.325 17.233 1.00 93.06 468 LEU A N 1
ATOM 3892 C CA . LEU A 1 468 ? -10.529 -17.750 17.396 1.00 93.06 468 LEU A CA 1
ATOM 3893 C C . LEU A 1 468 ? -10.269 -18.244 18.827 1.00 93.06 468 LEU A C 1
ATOM 3895 O O . LEU A 1 468 ? -10.982 -19.120 19.318 1.00 93.06 468 LEU A O 1
ATOM 3899 N N . LYS A 1 469 ? -9.279 -17.676 19.522 1.00 90.62 469 LYS A N 1
ATOM 3900 C CA . LYS A 1 469 ? -9.005 -18.003 20.926 1.00 90.62 469 LYS A CA 1
ATOM 3901 C C . LYS A 1 469 ? -10.110 -17.534 21.871 1.00 90.62 469 LYS A C 1
ATOM 3903 O O . LYS A 1 469 ? -10.428 -18.254 22.815 1.00 90.62 469 LYS A O 1
ATOM 3908 N N . GLU A 1 470 ? -10.677 -16.350 21.662 1.00 90.12 470 GLU A N 1
ATOM 3909 C CA . GLU A 1 470 ? -11.815 -15.859 22.453 1.00 90.12 470 GLU A CA 1
ATOM 3910 C C . GLU A 1 470 ? -13.051 -16.729 22.225 1.00 90.12 470 GLU A C 1
ATOM 3912 O O . GLU A 1 470 ? -13.659 -17.184 23.195 1.00 90.12 470 GLU A O 1
ATOM 3917 N N . ILE A 1 471 ? -13.325 -17.086 20.967 1.00 90.31 471 ILE A N 1
ATOM 3918 C CA . ILE A 1 471 ? -14.414 -17.997 20.591 1.00 90.31 471 ILE A CA 1
ATOM 3919 C C . ILE A 1 471 ? -14.256 -19.357 21.292 1.00 90.31 471 ILE A C 1
ATOM 3921 O O . ILE A 1 471 ? -15.208 -19.896 21.859 1.00 90.31 471 ILE A O 1
ATOM 3925 N N . GLN A 1 472 ? -13.039 -19.907 21.315 1.00 85.62 472 GLN A N 1
ATOM 3926 C CA . GLN A 1 472 ? -12.742 -21.175 21.993 1.00 85.62 472 GLN A CA 1
ATOM 3927 C C . GLN A 1 472 ? -12.869 -21.090 23.518 1.00 85.62 472 GLN A C 1
ATOM 3929 O O . GLN A 1 472 ? -13.306 -22.056 24.141 1.00 85.62 472 GLN A O 1
ATOM 3934 N N . LYS A 1 473 ? -12.505 -19.955 24.128 1.00 81.50 473 LYS A N 1
ATOM 3935 C CA . LYS A 1 473 ? -12.667 -19.727 25.574 1.00 81.50 473 LYS A CA 1
ATOM 3936 C C . LYS A 1 473 ? -14.136 -19.585 25.977 1.00 81.50 473 LYS A C 1
ATOM 3938 O O . LYS A 1 473 ? -14.506 -20.053 27.050 1.00 81.50 473 LYS A O 1
ATOM 3943 N N . GLY A 1 474 ? -14.949 -18.936 25.142 1.00 69.00 474 GLY A N 1
ATOM 3944 C CA . GLY A 1 474 ? -16.379 -18.720 25.382 1.00 69.00 474 GLY A CA 1
ATOM 3945 C C . GLY A 1 474 ? -17.237 -19.979 25.224 1.00 69.00 474 GLY A C 1
ATOM 3946 O O . GLY A 1 474 ? -18.347 -20.035 25.754 1.00 69.00 474 GLY A O 1
ATOM 3947 N N . ALA A 1 475 ? -16.728 -21.014 24.545 1.00 63.88 475 ALA A N 1
ATOM 3948 C CA . ALA A 1 475 ? -17.384 -22.313 24.442 1.00 63.88 475 ALA A CA 1
ATOM 3949 C C . ALA A 1 475 ? -17.387 -23.026 25.811 1.00 63.88 475 ALA A C 1
ATOM 3951 O O . ALA A 1 475 ? -16.427 -23.694 26.204 1.00 63.88 475 ALA A O 1
ATOM 3952 N N . VAL A 1 476 ? -18.484 -22.856 26.555 1.00 51.22 476 VAL A N 1
ATOM 3953 C CA . VAL A 1 476 ? -18.729 -23.441 27.881 1.00 51.22 476 VAL A CA 1
ATOM 3954 C C . VAL A 1 476 ? -18.427 -24.949 27.870 1.00 51.22 476 VAL A C 1
ATOM 3956 O O . VAL A 1 476 ? -19.063 -25.716 27.152 1.00 51.22 476 VAL A O 1
ATOM 3959 N N . MET A 1 477 ? -17.453 -25.365 28.691 1.00 46.84 477 MET A N 1
ATOM 3960 C CA . MET A 1 477 ? -17.061 -26.760 28.949 1.00 46.84 477 MET A CA 1
ATOM 3961 C C . MET A 1 477 ? -16.775 -27.609 27.693 1.00 46.84 477 MET A C 1
ATOM 3963 O O . MET A 1 477 ? -17.529 -28.529 27.381 1.00 46.84 477 MET A O 1
ATOM 3967 N N . ASN A 1 478 ? -15.681 -27.313 26.977 1.00 49.03 478 ASN A N 1
ATOM 3968 C CA . ASN A 1 478 ? -14.730 -28.277 26.373 1.00 49.03 478 ASN A CA 1
ATOM 3969 C C . ASN A 1 478 ? -13.951 -27.604 25.229 1.00 49.03 478 ASN A C 1
ATOM 3971 O O . ASN A 1 478 ? -14.390 -27.611 24.078 1.00 49.03 478 ASN A O 1
ATOM 3975 N N . ALA A 1 479 ? -12.760 -27.085 25.540 1.00 48.62 479 ALA A N 1
ATOM 3976 C CA . ALA A 1 479 ? -11.902 -26.250 24.684 1.00 48.62 479 ALA A CA 1
ATOM 3977 C C . ALA A 1 479 ? -11.411 -26.882 23.352 1.00 48.62 479 ALA A C 1
ATOM 3979 O O . ALA A 1 479 ? -10.645 -26.255 22.627 1.00 48.62 479 ALA A O 1
ATOM 3980 N N . PHE A 1 480 ? -11.861 -28.093 23.000 1.00 52.56 480 PHE A N 1
ATOM 3981 C CA . PHE A 1 480 ? -11.494 -28.814 21.771 1.00 52.56 480 PHE A CA 1
ATOM 3982 C C . PHE A 1 480 ? -12.691 -29.416 21.013 1.00 52.56 480 PHE A C 1
ATOM 3984 O O . PHE A 1 480 ? -12.515 -30.295 20.166 1.00 52.56 480 PHE A O 1
ATOM 3991 N N . LYS A 1 481 ? -13.931 -28.982 21.283 1.00 58.69 481 LYS A N 1
ATOM 3992 C CA . LYS A 1 481 ? -15.069 -29.411 20.455 1.00 58.69 481 LYS A CA 1
ATOM 3993 C C . LYS A 1 481 ? -14.870 -28.932 19.013 1.00 58.69 481 LYS A C 1
ATOM 3995 O O . LYS A 1 481 ? -14.813 -27.732 18.762 1.00 58.69 481 LYS A O 1
ATOM 4000 N N . LYS A 1 482 ? -14.878 -29.876 18.062 1.00 62.91 482 LYS A N 1
ATOM 4001 C CA . LYS A 1 482 ? -14.803 -29.641 16.602 1.00 62.91 482 LYS A CA 1
ATOM 4002 C C . LYS A 1 482 ? -15.834 -28.628 16.062 1.00 62.91 482 LYS A C 1
ATOM 4004 O O . LYS A 1 482 ? -15.669 -28.148 14.949 1.00 62.91 482 LYS A O 1
ATOM 4009 N N . ASN A 1 483 ? -16.862 -28.282 16.844 1.00 76.94 483 ASN A N 1
ATOM 4010 C CA . ASN A 1 483 ? -17.998 -27.462 16.417 1.00 76.94 483 ASN A CA 1
ATOM 4011 C C . ASN A 1 483 ? -18.066 -26.067 17.071 1.00 76.94 483 ASN A C 1
ATOM 4013 O O . ASN A 1 483 ? -19.069 -25.384 16.882 1.00 76.94 483 ASN A O 1
ATOM 4017 N N . CYS A 1 484 ? -17.049 -25.618 17.820 1.00 85.62 484 CYS A N 1
ATOM 4018 C CA . CYS A 1 484 ? -17.118 -24.357 18.578 1.00 85.62 484 CYS A CA 1
ATOM 4019 C C . CYS A 1 484 ? -17.429 -23.125 17.707 1.00 85.62 484 CYS A C 1
ATOM 4021 O O . CYS A 1 484 ? -18.300 -22.332 18.054 1.00 85.62 484 CYS A O 1
ATOM 4023 N N . ILE A 1 485 ? -16.791 -23.001 16.539 1.00 89.25 485 ILE A N 1
ATOM 4024 C CA . ILE A 1 485 ? -17.040 -21.898 15.596 1.00 89.25 485 ILE A CA 1
ATOM 4025 C C . ILE A 1 485 ? -18.480 -21.955 15.077 1.00 89.25 485 ILE A C 1
ATOM 4027 O O . ILE A 1 485 ? -19.156 -20.936 14.996 1.00 89.25 485 ILE A O 1
ATOM 4031 N N . ASN A 1 486 ? -18.976 -23.153 14.762 1.00 91.25 486 ASN A N 1
ATOM 4032 C CA . ASN A 1 486 ? -20.332 -23.342 14.258 1.00 91.25 486 ASN A CA 1
ATOM 4033 C C . ASN A 1 486 ? -21.391 -22.968 15.312 1.00 91.25 486 ASN A C 1
ATOM 4035 O O . ASN A 1 486 ? -22.372 -22.305 14.989 1.00 91.25 486 ASN A O 1
ATOM 4039 N N . GLU A 1 487 ? -21.178 -23.355 16.573 1.00 90.81 487 GLU A N 1
ATOM 4040 C CA . GLU A 1 487 ? -22.041 -22.982 17.702 1.00 90.81 487 GLU A CA 1
ATOM 4041 C C . GLU A 1 487 ? -22.006 -21.465 17.963 1.00 90.81 487 GLU A C 1
ATOM 4043 O O . GLU A 1 487 ? -23.058 -20.852 18.136 1.00 90.81 487 GLU A O 1
ATOM 4048 N N . TRP A 1 488 ? -20.829 -20.838 17.899 1.00 93.44 488 TRP A N 1
ATOM 4049 C CA . TRP A 1 488 ? -20.674 -19.387 18.052 1.00 93.44 488 TRP A CA 1
ATOM 4050 C C . TRP A 1 488 ? -21.315 -18.597 16.901 1.00 93.44 488 TRP A C 1
ATOM 4052 O O . TRP A 1 488 ? -21.987 -17.590 17.124 1.00 93.44 488 TRP A O 1
ATOM 4062 N N . LEU A 1 489 ? -21.197 -19.068 15.656 1.00 95.25 489 LEU A N 1
ATOM 4063 C CA . LEU A 1 489 ? -21.920 -18.470 14.531 1.00 95.25 489 LEU A CA 1
ATOM 4064 C C . LEU A 1 489 ? -23.431 -18.612 14.717 1.00 95.25 489 LEU A C 1
ATOM 4066 O O . LEU A 1 489 ? -24.178 -17.692 14.388 1.00 95.25 489 LEU A O 1
ATOM 4070 N N . ARG A 1 490 ? -23.888 -19.741 15.270 1.00 93.44 490 ARG A N 1
ATOM 4071 C CA . ARG A 1 490 ? -25.305 -19.988 15.545 1.00 93.44 490 ARG A CA 1
ATOM 4072 C C . ARG A 1 490 ? -25.850 -19.072 16.637 1.00 93.44 490 ARG A C 1
ATOM 4074 O O . ARG A 1 490 ? -26.980 -18.614 16.503 1.00 93.44 490 ARG A O 1
ATOM 4081 N N . SER A 1 491 ? -25.069 -18.780 17.679 1.00 94.12 491 SER A N 1
ATOM 4082 C CA . SER A 1 491 ? -25.499 -17.883 18.758 1.00 94.12 491 SER A CA 1
ATOM 4083 C C . SER A 1 491 ? -25.658 -16.437 18.287 1.00 94.12 491 SER A C 1
ATOM 4085 O O . SER A 1 491 ? -26.573 -15.754 18.736 1.00 94.12 491 SER A O 1
ATOM 4087 N N . HIS A 1 492 ? -24.819 -15.983 17.352 1.00 94.94 492 HIS A N 1
ATOM 4088 C CA . HIS A 1 492 ? -24.899 -14.633 16.779 1.00 94.94 492 HIS A CA 1
ATOM 4089 C C . HIS A 1 492 ? -25.887 -14.520 15.608 1.00 94.94 492 HIS A C 1
ATOM 4091 O O . HIS A 1 492 ? -26.314 -13.422 15.261 1.00 94.94 492 HIS A O 1
ATOM 4097 N N . ASN A 1 493 ? -26.270 -15.648 15.006 1.00 96.25 493 ASN A N 1
ATOM 4098 C CA . ASN A 1 493 ? -27.191 -15.713 13.873 1.00 96.25 493 ASN A CA 1
ATOM 4099 C C . ASN A 1 493 ? -28.301 -16.742 14.163 1.00 96.25 493 ASN A C 1
ATOM 4101 O O . ASN A 1 493 ? -28.276 -17.843 13.610 1.00 96.25 493 ASN A O 1
ATOM 4105 N N . PRO A 1 494 ? -29.281 -16.420 15.029 1.00 93.44 494 PRO A N 1
ATOM 4106 C CA . PRO A 1 494 ? -30.318 -17.373 15.434 1.00 93.44 494 PRO A CA 1
ATOM 4107 C C . PRO A 1 494 ? -31.253 -17.760 14.278 1.00 93.44 494 PRO A C 1
ATOM 4109 O O . PRO A 1 494 ? -31.736 -18.893 14.209 1.00 93.44 494 PRO A O 1
ATOM 4112 N N . GLU A 1 495 ? -31.484 -16.842 13.337 1.00 96.25 495 GLU A N 1
ATOM 4113 C CA . GLU A 1 495 ? -32.277 -17.104 12.138 1.00 96.25 495 GLU A CA 1
ATOM 4114 C C . GLU A 1 495 ? -31.521 -17.998 11.150 1.00 96.25 495 GLU A C 1
ATOM 4116 O O . GLU A 1 495 ? -30.403 -17.690 10.732 1.00 96.25 495 GLU A O 1
ATOM 4121 N N . MET A 1 496 ? -32.173 -19.070 10.688 1.00 94.62 496 MET A N 1
ATOM 4122 C CA . MET A 1 496 ? -31.573 -20.055 9.777 1.00 94.62 496 MET A CA 1
ATOM 4123 C C . MET A 1 496 ? -30.976 -19.442 8.506 1.00 94.62 496 MET A C 1
ATOM 4125 O O . MET A 1 496 ? -29.948 -19.920 8.028 1.00 94.62 496 MET A O 1
ATOM 4129 N N . ASN A 1 497 ? -31.601 -18.402 7.950 1.00 96.19 497 ASN A N 1
ATOM 4130 C CA . ASN A 1 497 ? -31.106 -17.745 6.741 1.00 96.19 497 ASN A CA 1
ATOM 4131 C C . ASN A 1 497 ? -29.818 -16.956 7.011 1.00 96.19 497 ASN A C 1
ATOM 4133 O O . ASN A 1 497 ? -28.866 -17.074 6.240 1.00 96.19 497 ASN A O 1
ATOM 4137 N N . ASN A 1 498 ? -29.756 -16.213 8.119 1.00 96.19 498 ASN A N 1
ATOM 4138 C CA . ASN A 1 498 ? -28.558 -15.466 8.511 1.00 96.19 498 ASN A CA 1
ATOM 4139 C C . ASN A 1 498 ? -27.429 -16.417 8.902 1.00 96.19 498 ASN A C 1
ATOM 4141 O O . ASN A 1 498 ? -26.291 -16.215 8.495 1.00 96.19 498 ASN A O 1
ATOM 4145 N N . PHE A 1 499 ? -27.754 -17.518 9.582 1.00 97.50 499 PHE A N 1
ATOM 4146 C CA . PHE A 1 499 ? -26.788 -18.561 9.899 1.00 97.50 499 PHE A CA 1
ATOM 4147 C C . PHE A 1 499 ? -26.179 -19.191 8.641 1.00 97.50 499 PHE A C 1
ATOM 4149 O O . PHE A 1 499 ? -24.960 -19.281 8.528 1.00 97.50 499 PHE A O 1
ATOM 4156 N N . LYS A 1 500 ? -27.006 -19.576 7.658 1.00 97.75 500 LYS A N 1
ATOM 4157 C CA . LYS A 1 500 ? -26.521 -20.109 6.373 1.00 97.75 500 LYS A CA 1
ATOM 4158 C C . LYS A 1 500 ? -25.624 -19.107 5.645 1.00 97.75 500 LYS A C 1
ATOM 4160 O O . LYS A 1 500 ? -24.579 -19.499 5.131 1.00 97.75 500 LYS A O 1
ATOM 4165 N N . LYS A 1 501 ? -26.003 -17.822 5.629 1.00 97.81 501 LYS A N 1
ATOM 4166 C CA . LYS A 1 501 ? -25.165 -16.749 5.071 1.00 97.81 501 LYS A CA 1
ATOM 4167 C C . LYS A 1 501 ? -23.831 -16.646 5.809 1.00 97.81 501 LYS A C 1
ATOM 4169 O O . LYS A 1 501 ? -22.799 -16.617 5.155 1.00 97.81 501 LYS A O 1
ATOM 4174 N N . ALA A 1 502 ? -23.839 -16.668 7.139 1.00 98.12 502 ALA A N 1
ATOM 4175 C CA . ALA A 1 502 ? -22.625 -16.600 7.944 1.00 98.12 502 ALA A CA 1
ATOM 4176 C C . ALA A 1 502 ? -21.691 -17.796 7.694 1.00 98.12 502 ALA A C 1
ATOM 4178 O O . ALA A 1 502 ? -20.496 -17.607 7.496 1.00 98.12 502 ALA A O 1
ATOM 4179 N N . VAL A 1 503 ? -22.226 -19.016 7.602 1.00 97.75 503 VAL A N 1
ATOM 4180 C CA . VAL A 1 503 ? -21.440 -20.210 7.246 1.00 97.75 503 VAL A CA 1
ATOM 4181 C C . VAL A 1 503 ? -20.858 -20.098 5.830 1.00 97.75 503 VAL A C 1
ATOM 4183 O O . VAL A 1 503 ? -19.694 -20.438 5.616 1.00 97.75 503 VAL A O 1
ATOM 4186 N N . ASN A 1 504 ? -21.622 -19.583 4.861 1.00 98.06 504 ASN A N 1
ATOM 4187 C CA . ASN A 1 504 ? -21.115 -19.334 3.507 1.00 98.06 504 ASN A CA 1
ATOM 4188 C C . ASN A 1 504 ? -20.007 -18.265 3.496 1.00 98.06 504 ASN A C 1
ATOM 4190 O O . ASN A 1 504 ? -18.977 -18.466 2.857 1.00 98.06 504 ASN A O 1
ATOM 4194 N N . ASN A 1 505 ? -20.180 -17.169 4.240 1.00 98.38 505 ASN A N 1
ATOM 4195 C CA . ASN A 1 505 ? -19.162 -16.127 4.383 1.00 98.38 505 ASN A CA 1
ATOM 4196 C C . ASN A 1 505 ? -17.883 -16.694 4.998 1.00 98.38 505 ASN A C 1
ATOM 4198 O O . ASN A 1 505 ? -16.803 -16.447 4.468 1.00 98.38 505 ASN A O 1
ATOM 4202 N N . PHE A 1 506 ? -18.010 -17.518 6.041 1.00 98.31 506 PHE A N 1
ATOM 4203 C CA . PHE A 1 506 ? -16.887 -18.209 6.673 1.00 98.31 506 PHE A CA 1
ATOM 4204 C C . PHE A 1 506 ? -16.163 -19.113 5.686 1.00 98.31 506 PHE A C 1
ATOM 4206 O O . PHE A 1 506 ? -14.949 -19.043 5.568 1.00 98.31 506 PHE A O 1
ATOM 4213 N N . THR A 1 507 ? -16.907 -19.920 4.931 1.00 98.12 507 THR A N 1
ATOM 4214 C CA . THR A 1 507 ? -16.331 -20.859 3.961 1.00 98.12 507 THR A CA 1
ATOM 4215 C C . THR A 1 507 ? -15.547 -20.125 2.870 1.00 98.12 507 THR A C 1
ATOM 4217 O O . THR A 1 507 ? -14.410 -20.490 2.580 1.00 98.12 507 THR A O 1
ATOM 4220 N N . ARG A 1 508 ? -16.128 -19.063 2.298 1.00 98.50 508 ARG A N 1
ATOM 4221 C CA . ARG A 1 508 ? -15.513 -18.258 1.230 1.00 98.50 508 ARG A CA 1
ATOM 4222 C C . ARG A 1 508 ? -14.267 -17.518 1.708 1.00 98.50 508 ARG A C 1
ATOM 4224 O O . ARG A 1 508 ? -13.199 -17.676 1.122 1.00 98.50 508 ARG A O 1
ATOM 4231 N N . SER A 1 509 ? -14.390 -16.795 2.818 1.00 98.50 509 SER A N 1
ATOM 4232 C CA . SER A 1 509 ? -13.280 -16.014 3.375 1.00 98.50 509 SER A CA 1
ATOM 4233 C C . SER A 1 509 ? -12.162 -16.907 3.905 1.00 98.50 509 SER A C 1
ATOM 4235 O O . SER A 1 509 ? -10.990 -16.607 3.700 1.00 98.50 509 SER A O 1
ATOM 4237 N N . CYS A 1 510 ? -12.498 -18.064 4.484 1.00 97.69 510 CYS A N 1
ATOM 4238 C CA . CYS A 1 510 ? -11.512 -19.064 4.874 1.00 97.69 510 CYS A CA 1
ATOM 4239 C C . CYS A 1 510 ? -10.742 -19.607 3.668 1.00 97.69 510 CYS A C 1
ATOM 4241 O O . CYS A 1 510 ? -9.518 -19.711 3.746 1.00 97.69 510 CYS A O 1
ATOM 4243 N N . ALA A 1 511 ? -11.413 -19.895 2.548 1.00 98.19 511 ALA A N 1
ATOM 4244 C CA . ALA A 1 511 ? -10.740 -20.318 1.322 1.00 98.19 511 ALA A CA 1
ATOM 4245 C C . ALA A 1 511 ? -9.788 -19.228 0.796 1.00 98.19 511 ALA A C 1
ATOM 4247 O O . ALA A 1 511 ? -8.614 -19.508 0.552 1.00 98.19 511 ALA A O 1
ATOM 4248 N N . GLY A 1 512 ? -10.257 -17.979 0.704 1.00 97.88 512 GLY A N 1
ATOM 4249 C CA . GLY A 1 512 ? -9.446 -16.854 0.233 1.00 97.88 512 GLY A CA 1
ATOM 4250 C C . GLY A 1 512 ? -8.223 -16.578 1.112 1.00 97.88 512 GLY A C 1
ATOM 4251 O O . GLY A 1 512 ? -7.104 -16.494 0.606 1.00 97.88 512 GLY A O 1
ATOM 4252 N N . TYR A 1 513 ? -8.389 -16.533 2.438 1.00 97.50 513 TYR A N 1
ATOM 4253 C CA . TYR A 1 513 ? -7.266 -16.358 3.365 1.00 97.50 513 TYR A CA 1
ATOM 4254 C C . TYR A 1 513 ? -6.309 -17.549 3.402 1.00 97.50 513 TYR A C 1
ATOM 4256 O O . TYR A 1 513 ? -5.108 -17.336 3.561 1.00 97.50 513 TYR A O 1
ATOM 4264 N N . SER A 1 514 ? -6.791 -18.780 3.212 1.00 96.12 514 SER A N 1
ATOM 4265 C CA . SER A 1 514 ? -5.919 -19.962 3.127 1.00 96.12 514 SER A CA 1
ATOM 4266 C C . SER A 1 514 ? -4.981 -19.876 1.921 1.00 96.12 514 SER A C 1
ATOM 4268 O O . SER A 1 514 ? -3.785 -20.121 2.053 1.00 96.12 514 SER A O 1
ATOM 4270 N N . ILE A 1 515 ? -5.498 -19.457 0.762 1.00 96.50 515 ILE A N 1
ATOM 4271 C CA . ILE A 1 515 ? -4.693 -19.255 -0.450 1.00 96.50 515 ILE A CA 1
ATOM 4272 C C . ILE A 1 515 ? -3.736 -18.071 -0.267 1.00 96.50 515 ILE A C 1
ATOM 4274 O O . ILE A 1 515 ? -2.537 -18.206 -0.511 1.00 96.50 515 ILE A O 1
ATOM 4278 N N . ALA A 1 516 ? -4.238 -16.924 0.198 1.00 95.44 516 ALA A N 1
ATOM 4279 C CA . ALA A 1 516 ? -3.433 -15.713 0.340 1.00 95.44 516 ALA A CA 1
ATOM 4280 C C . ALA A 1 516 ? -2.266 -15.896 1.321 1.00 95.44 516 ALA A C 1
ATOM 4282 O O . ALA A 1 516 ? -1.135 -15.513 1.026 1.00 95.44 516 ALA A O 1
ATOM 4283 N N . THR A 1 517 ? -2.520 -16.516 2.476 1.00 93.19 517 THR A N 1
ATOM 4284 C CA . THR A 1 517 ? -1.483 -16.756 3.492 1.00 93.19 517 THR A CA 1
ATOM 4285 C C . THR A 1 517 ? -0.444 -17.770 3.041 1.00 93.19 517 THR A C 1
ATOM 4287 O O . THR A 1 517 ? 0.737 -17.563 3.320 1.00 93.19 517 THR A O 1
ATOM 4290 N N . TYR A 1 518 ? -0.855 -18.802 2.298 1.00 93.06 518 TYR A N 1
ATOM 4291 C CA . TYR A 1 518 ? 0.061 -19.762 1.690 1.00 93.06 518 TYR A CA 1
ATOM 4292 C C . TYR A 1 518 ? 0.978 -19.089 0.659 1.00 93.06 518 TYR A C 1
ATOM 4294 O O . TYR A 1 518 ? 2.197 -19.188 0.769 1.00 93.06 518 TYR A O 1
ATOM 4302 N N . LEU A 1 519 ? 0.408 -18.345 -0.298 1.00 90.81 519 LEU A N 1
ATOM 4303 C CA . LEU A 1 519 ? 1.174 -17.686 -1.366 1.00 90.81 519 LEU A CA 1
ATOM 4304 C C . LEU A 1 519 ? 2.152 -16.633 -0.835 1.00 90.81 519 LEU A C 1
ATOM 4306 O O . LEU A 1 519 ? 3.269 -16.520 -1.332 1.00 90.81 519 LEU A O 1
ATOM 4310 N N . LEU A 1 520 ? 1.741 -15.861 0.172 1.00 90.12 520 LEU A N 1
ATOM 4311 C CA . LEU A 1 520 ? 2.579 -14.825 0.781 1.00 90.12 520 LEU A CA 1
ATOM 4312 C C . LEU A 1 520 ? 3.552 -15.380 1.837 1.00 90.12 520 LEU A C 1
ATOM 4314 O O . LEU A 1 520 ? 4.372 -14.624 2.363 1.00 90.12 520 LEU A O 1
ATOM 4318 N N . GLY A 1 521 ? 3.468 -16.675 2.168 1.00 88.94 521 GLY A N 1
ATOM 4319 C CA . GLY A 1 521 ? 4.291 -17.303 3.203 1.00 88.94 521 GLY A CA 1
ATOM 4320 C C . GLY A 1 521 ? 4.149 -16.608 4.559 1.00 88.94 521 GLY A C 1
ATOM 4321 O O . GLY A 1 521 ? 5.154 -16.313 5.210 1.00 88.94 521 GLY A O 1
ATOM 4322 N N . ILE A 1 522 ? 2.914 -16.265 4.945 1.00 86.88 522 ILE A N 1
ATOM 4323 C CA . ILE A 1 522 ? 2.627 -15.547 6.193 1.00 86.88 522 ILE A CA 1
ATOM 4324 C C . ILE A 1 522 ? 2.802 -16.508 7.372 1.00 86.88 522 ILE A C 1
ATOM 4326 O O . ILE A 1 522 ? 2.046 -17.467 7.524 1.00 86.88 522 ILE A O 1
ATOM 4330 N N . GLY A 1 523 ? 3.781 -16.223 8.232 1.00 77.94 523 GLY A N 1
ATOM 4331 C CA . GLY A 1 523 ? 4.102 -17.042 9.401 1.00 77.94 523 GLY A CA 1
ATOM 4332 C C . GLY A 1 523 ? 3.258 -16.715 10.637 1.00 77.94 523 GLY A C 1
ATOM 4333 O O . GLY A 1 523 ? 2.453 -15.784 10.646 1.00 77.94 523 GLY A O 1
ATOM 4334 N N . ASP A 1 524 ? 3.467 -17.465 11.725 1.00 80.06 524 ASP A N 1
ATOM 4335 C CA . ASP A 1 524 ? 2.908 -17.159 13.059 1.00 80.06 524 ASP A CA 1
ATOM 4336 C C . ASP A 1 524 ? 1.366 -17.052 13.085 1.00 80.06 524 ASP A C 1
ATOM 4338 O O . ASP A 1 524 ? 0.770 -16.123 13.633 1.00 80.06 524 ASP A O 1
ATOM 4342 N N . ARG A 1 525 ? 0.691 -17.988 12.402 1.00 89.19 525 ARG A N 1
ATOM 4343 C CA . ARG A 1 525 ? -0.778 -18.066 12.331 1.00 89.19 525 ARG A CA 1
ATOM 4344 C C . ARG A 1 525 ? -1.334 -18.910 13.481 1.00 89.19 525 ARG A C 1
ATOM 4346 O O . ARG A 1 525 ? -1.670 -20.077 13.308 1.00 89.19 525 ARG A O 1
ATOM 4353 N N . HIS A 1 526 ? -1.428 -18.314 14.665 1.00 87.44 526 HIS A N 1
ATOM 4354 C CA . HIS A 1 526 ? -2.087 -18.910 15.834 1.00 87.44 526 HIS A CA 1
ATOM 4355 C C . HIS A 1 526 ? -3.498 -18.336 16.062 1.00 87.44 526 HIS A C 1
ATOM 4357 O O . HIS A 1 526 ? -3.855 -17.307 15.494 1.00 87.44 526 HIS A O 1
ATOM 4363 N N . ASN A 1 527 ? -4.297 -18.950 16.946 1.00 89.81 527 ASN A N 1
ATOM 4364 C CA . ASN A 1 527 ? -5.711 -18.588 17.163 1.00 89.81 527 ASN A CA 1
ATOM 4365 C C . ASN A 1 527 ? -5.956 -17.147 17.672 1.00 89.81 527 ASN A C 1
ATOM 4367 O O . ASN A 1 527 ? -7.088 -16.680 17.592 1.00 89.81 527 ASN A O 1
ATOM 4371 N N . ASP A 1 528 ? -4.945 -16.434 18.190 1.00 89.38 528 ASP A N 1
ATOM 4372 C CA . ASP A 1 528 ? -5.063 -14.986 18.470 1.00 89.38 528 ASP A CA 1
ATOM 4373 C C . ASP A 1 528 ? -4.965 -14.099 17.202 1.00 89.38 528 ASP A C 1
ATOM 4375 O O . ASP A 1 528 ? -5.460 -12.979 17.220 1.00 89.38 528 ASP A O 1
ATOM 4379 N N . ASN A 1 529 ? -4.366 -14.579 16.102 1.00 92.44 529 ASN A N 1
ATOM 4380 C CA . ASN A 1 529 ? -4.113 -13.798 14.873 1.00 92.44 529 ASN A CA 1
ATOM 4381 C C . ASN A 1 529 ? -5.159 -14.046 13.773 1.00 92.44 529 ASN A C 1
ATOM 4383 O O . ASN A 1 529 ? -5.022 -13.558 12.649 1.00 92.44 529 ASN A O 1
ATOM 4387 N N . ILE A 1 530 ? -6.189 -14.833 14.082 1.00 95.62 530 ILE A N 1
ATOM 4388 C CA . ILE A 1 530 ? -7.304 -15.130 13.186 1.00 95.62 530 ILE A CA 1
ATOM 4389 C C . ILE A 1 530 ? -8.575 -14.682 13.891 1.00 95.62 530 ILE A C 1
ATOM 4391 O O . ILE A 1 530 ? -8.840 -15.083 15.026 1.00 95.62 530 ILE A O 1
ATOM 4395 N N . MET A 1 531 ? -9.352 -13.853 13.210 1.00 97.19 531 MET A N 1
ATOM 4396 C CA . MET A 1 531 ? -10.595 -13.288 13.708 1.00 97.19 531 MET A CA 1
ATOM 4397 C C . MET A 1 531 ? -11.772 -13.726 12.844 1.00 97.19 531 MET A C 1
ATOM 4399 O O . MET A 1 531 ? -11.626 -14.010 11.655 1.00 97.19 531 MET A O 1
ATOM 4403 N N . VAL A 1 532 ? -12.958 -13.763 13.445 1.00 97.94 532 VAL A N 1
ATOM 4404 C CA . VAL A 1 532 ? -14.217 -14.040 12.747 1.00 97.94 532 VAL A CA 1
ATOM 4405 C C . VAL A 1 532 ? -15.231 -12.970 13.135 1.00 97.94 532 VAL A C 1
ATOM 4407 O O . VAL A 1 532 ? -15.429 -12.705 14.319 1.00 97.94 532 VAL A O 1
ATOM 4410 N N . LYS A 1 533 ? -15.876 -12.335 12.147 1.00 97.94 533 LYS A N 1
ATOM 4411 C CA . LYS A 1 533 ? -17.004 -11.421 12.388 1.00 97.94 533 LYS A CA 1
ATOM 4412 C C . LYS A 1 533 ? -18.262 -12.198 12.765 1.00 97.94 533 LYS A C 1
ATOM 4414 O O . LYS A 1 533 ? -18.464 -13.314 12.295 1.00 97.94 533 LYS A O 1
ATOM 4419 N N . TYR A 1 534 ? -19.192 -11.565 13.479 1.00 97.25 534 TYR A N 1
ATOM 4420 C CA . TYR A 1 534 ? -20.523 -12.133 13.753 1.00 97.25 534 TYR A CA 1
ATOM 4421 C C . TYR A 1 534 ? -21.277 -12.522 12.473 1.00 97.25 534 TYR A C 1
ATOM 4423 O O . TYR A 1 534 ? -22.058 -13.466 12.470 1.00 97.25 534 TYR A O 1
ATOM 4431 N N . THR A 1 535 ? -20.986 -11.859 11.352 1.00 97.50 535 THR A N 1
ATOM 4432 C CA . THR A 1 535 ? -21.533 -12.173 10.023 1.00 97.50 535 THR A CA 1
ATOM 4433 C C . THR A 1 535 ? -20.826 -13.334 9.312 1.00 97.50 535 THR A C 1
ATOM 4435 O O . THR A 1 535 ? -21.095 -13.577 8.137 1.00 97.50 535 THR A O 1
ATOM 4438 N N . GLY A 1 536 ? -19.899 -14.025 9.978 1.00 97.50 536 GLY A N 1
ATOM 4439 C CA . GLY A 1 536 ? -19.192 -15.205 9.481 1.00 97.50 536 GLY A CA 1
ATOM 4440 C C . GLY A 1 536 ? -17.910 -14.945 8.699 1.00 97.50 536 GLY A C 1
ATOM 4441 O O . GLY A 1 536 ? -17.185 -15.886 8.425 1.00 97.50 536 GLY A O 1
ATOM 4442 N N . HIS A 1 537 ? -17.583 -13.701 8.366 1.00 98.38 537 HIS A N 1
ATOM 4443 C CA . HIS A 1 537 ? -16.365 -13.389 7.618 1.00 98.38 537 HIS A CA 1
ATOM 4444 C C . HIS A 1 537 ? -15.122 -13.638 8.483 1.00 98.38 537 HIS A C 1
ATOM 4446 O O . HIS A 1 537 ? -14.970 -13.014 9.535 1.00 98.38 537 HIS A O 1
ATOM 4452 N N . MET A 1 538 ? -14.254 -14.544 8.046 1.00 97.69 538 MET A N 1
ATOM 4453 C CA . MET A 1 538 ? -12.970 -14.842 8.667 1.00 97.69 538 MET A CA 1
ATOM 4454 C C . MET A 1 538 ? -11.882 -13.965 8.048 1.00 97.69 538 MET A C 1
ATOM 4456 O O . MET A 1 538 ? -11.876 -13.727 6.842 1.00 97.69 538 MET A O 1
ATOM 4460 N N . PHE A 1 539 ? -10.971 -13.465 8.877 1.00 97.75 539 P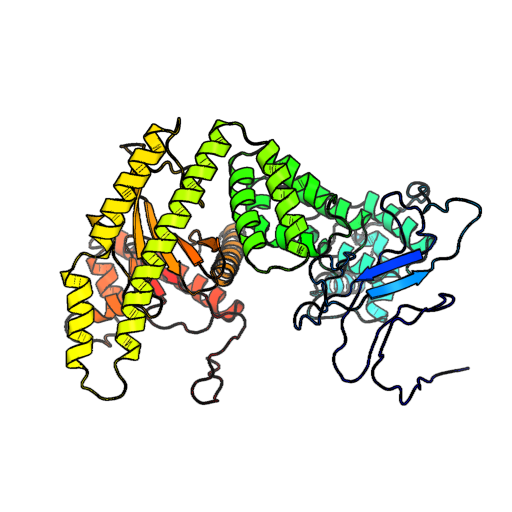HE A N 1
ATOM 4461 C CA . PHE A 1 539 ? -9.839 -12.676 8.417 1.00 97.75 539 PHE A CA 1
ATOM 4462 C C . PHE A 1 539 ? -8.636 -12.810 9.341 1.00 97.75 539 PHE A C 1
ATOM 4464 O O . PHE A 1 539 ? -8.758 -13.134 10.522 1.00 97.75 539 PHE A O 1
ATOM 4471 N N . HIS A 1 540 ? -7.453 -12.580 8.782 1.00 96.00 540 HIS A N 1
ATOM 4472 C CA . HIS A 1 540 ? -6.193 -12.638 9.513 1.00 96.00 540 HIS A CA 1
ATOM 4473 C C . HIS A 1 540 ? -5.745 -11.224 9.897 1.00 96.00 540 HIS A C 1
ATOM 4475 O O . HIS A 1 540 ? -6.033 -10.261 9.186 1.00 96.00 540 HIS A O 1
ATOM 4481 N N . ILE A 1 541 ? -5.026 -11.115 11.010 1.00 93.81 541 ILE A N 1
ATOM 4482 C CA . ILE A 1 541 ? -4.416 -9.876 11.508 1.00 93.81 541 ILE A CA 1
ATOM 4483 C C . ILE A 1 541 ? -2.948 -10.122 11.885 1.00 93.81 541 ILE A C 1
ATOM 4485 O O . ILE A 1 541 ? -2.484 -11.264 11.864 1.00 93.81 541 ILE A O 1
ATOM 4489 N N . ASP A 1 542 ? -2.239 -9.046 12.233 1.00 89.19 542 ASP A N 1
ATOM 4490 C CA . ASP A 1 542 ? -0.842 -9.045 12.692 1.00 89.19 542 ASP A CA 1
ATOM 4491 C C . ASP A 1 542 ? 0.101 -9.775 11.718 1.00 89.19 542 ASP A C 1
ATOM 4493 O O . ASP A 1 542 ? 0.426 -10.951 11.878 1.00 89.19 542 ASP A O 1
ATOM 4497 N N . PHE A 1 543 ? 0.496 -9.095 10.642 1.00 87.25 543 PHE A N 1
ATOM 4498 C CA . PHE A 1 543 ? 1.255 -9.669 9.527 1.00 87.25 543 PHE A CA 1
ATOM 4499 C C . PHE A 1 543 ? 2.761 -9.395 9.602 1.00 87.25 543 PHE A C 1
ATOM 4501 O O . PHE A 1 543 ? 3.455 -9.544 8.598 1.00 87.25 543 PHE A O 1
ATOM 4508 N N . GLY A 1 544 ? 3.295 -9.040 10.775 1.00 73.12 544 GLY A N 1
ATOM 4509 C CA . GLY A 1 544 ? 4.708 -8.677 10.970 1.00 73.12 544 GLY A CA 1
ATOM 4510 C C . GLY A 1 544 ? 5.752 -9.773 10.677 1.00 73.12 544 GLY A C 1
ATOM 4511 O O . GLY A 1 544 ? 6.909 -9.617 11.059 1.00 73.12 544 GLY A O 1
ATOM 4512 N N . LYS A 1 545 ? 5.358 -10.900 10.063 1.00 68.69 545 LYS A N 1
ATOM 4513 C CA . LYS A 1 545 ? 6.216 -11.990 9.568 1.00 68.69 545 LYS A CA 1
ATOM 4514 C C . LYS A 1 545 ? 5.627 -12.569 8.276 1.00 68.69 545 LYS A C 1
ATOM 4516 O O . LYS A 1 545 ? 4.577 -13.215 8.305 1.00 68.69 545 LYS A O 1
ATOM 4521 N N . TYR A 1 546 ? 6.305 -12.369 7.151 1.00 70.81 546 TYR A N 1
ATOM 4522 C CA . TYR A 1 546 ? 5.867 -12.816 5.822 1.00 70.81 546 TYR A CA 1
ATOM 4523 C C . TYR A 1 546 ? 7.079 -13.214 4.960 1.00 70.81 546 TYR A C 1
ATOM 4525 O O . TYR A 1 546 ? 8.216 -12.977 5.362 1.00 70.81 546 TYR A O 1
ATOM 4533 N N . LEU A 1 547 ? 6.858 -13.871 3.812 1.00 61.19 547 LEU A N 1
ATOM 4534 C CA . LEU A 1 547 ? 7.914 -14.379 2.912 1.00 61.19 547 LEU A CA 1
ATOM 4535 C C . LEU A 1 547 ? 8.924 -15.341 3.572 1.00 61.19 547 LEU A C 1
ATOM 4537 O O . LEU A 1 547 ? 10.092 -15.392 3.189 1.00 61.19 547 LEU A O 1
ATOM 4541 N N . GLY A 1 548 ? 8.479 -16.145 4.543 1.00 51.47 548 GLY A N 1
ATOM 4542 C CA . GLY A 1 548 ? 9.328 -17.172 5.157 1.00 51.47 548 GLY A CA 1
ATOM 4543 C C . GLY A 1 548 ? 10.286 -16.668 6.242 1.00 51.47 548 GLY A C 1
ATOM 4544 O O . GLY A 1 548 ? 11.191 -17.415 6.628 1.00 51.47 548 GLY A O 1
ATOM 4545 N N . ASP A 1 549 ? 10.068 -15.459 6.779 1.00 53.91 549 ASP A N 1
ATOM 4546 C CA . ASP A 1 549 ? 10.659 -14.992 8.043 1.00 53.91 549 ASP A CA 1
ATOM 4547 C C . ASP A 1 549 ? 10.148 -15.853 9.220 1.00 53.91 549 ASP A C 1
ATOM 4549 O O . ASP A 1 549 ? 9.281 -15.477 10.013 1.00 53.91 549 ASP A O 1
ATOM 4553 N N . ALA A 1 550 ? 10.662 -17.081 9.302 1.00 45.78 550 ALA A N 1
ATOM 4554 C CA . ALA A 1 550 ? 10.377 -18.025 10.367 1.00 45.78 550 ALA A CA 1
ATOM 4555 C C . ALA A 1 550 ? 11.064 -17.584 11.664 1.00 45.78 550 ALA A C 1
ATOM 4557 O O . ALA A 1 550 ? 12.248 -17.235 11.681 1.00 45.78 550 ALA A O 1
ATOM 4558 N N . GLN A 1 551 ? 10.342 -17.671 12.782 1.00 44.16 551 GLN A N 1
ATOM 4559 C CA . GLN A 1 551 ? 10.958 -17.543 14.097 1.00 44.16 551 GLN A CA 1
ATOM 4560 C C . GLN A 1 551 ? 11.957 -18.687 14.302 1.00 44.16 551 GLN A C 1
ATOM 4562 O O . GLN A 1 551 ? 11.641 -19.864 14.115 1.00 44.16 551 GLN A O 1
ATOM 4567 N N . THR A 1 552 ? 13.170 -18.343 14.724 1.00 37.16 552 THR A N 1
ATOM 4568 C CA . THR A 1 552 ? 14.083 -19.298 15.341 1.00 37.16 552 THR A CA 1
ATOM 4569 C C . THR A 1 552 ? 13.711 -19.422 16.813 1.00 37.16 552 THR A C 1
ATOM 4571 O O . THR A 1 552 ? 13.989 -18.531 17.613 1.00 37.16 552 THR A O 1
ATOM 4574 N N . PHE A 1 553 ? 13.073 -20.526 17.198 1.00 32.50 553 PHE A N 1
ATOM 4575 C CA . PHE A 1 553 ? 12.945 -20.874 18.612 1.00 32.50 553 PHE A CA 1
ATOM 4576 C C . PHE A 1 553 ? 14.102 -21.809 18.972 1.00 32.50 553 PHE A C 1
ATOM 4578 O O . PHE A 1 553 ? 14.269 -22.861 18.360 1.00 32.50 553 PHE A O 1
ATOM 4585 N N . ALA A 1 554 ? 14.947 -21.397 19.923 1.00 33.34 554 ALA A N 1
ATOM 4586 C CA . ALA A 1 554 ? 16.106 -22.171 20.387 1.00 33.34 554 ALA A CA 1
ATOM 4587 C C . ALA A 1 554 ? 17.071 -22.639 19.269 1.00 33.34 554 ALA A C 1
ATOM 4589 O O . ALA A 1 554 ? 17.621 -23.734 19.334 1.00 33.34 554 ALA A O 1
ATOM 4590 N N . GLY A 1 555 ? 17.277 -21.819 18.231 1.00 32.56 555 GLY A N 1
ATOM 4591 C CA . GLY A 1 555 ? 18.191 -22.138 17.124 1.00 32.56 555 GLY A CA 1
ATOM 4592 C C . GLY A 1 555 ? 17.604 -23.035 16.027 1.00 32.56 555 GLY A C 1
ATOM 4593 O O . GLY A 1 555 ? 18.271 -23.257 15.020 1.00 32.56 555 GLY A O 1
ATOM 4594 N N . PHE A 1 556 ? 16.352 -23.483 16.155 1.00 33.09 556 PHE A N 1
ATOM 4595 C CA . PHE A 1 556 ? 15.649 -24.221 15.107 1.00 33.09 556 PHE A CA 1
ATOM 4596 C C . PHE A 1 556 ? 14.692 -23.295 14.355 1.00 33.09 556 PHE A C 1
ATOM 4598 O O . PHE A 1 556 ? 13.851 -22.631 14.962 1.00 33.09 556 PHE A O 1
ATOM 4605 N N . LYS A 1 557 ? 14.822 -23.241 13.024 1.00 35.50 557 LYS A N 1
ATOM 4606 C CA . LYS A 1 557 ? 13.833 -22.594 12.150 1.00 35.50 557 LYS A CA 1
ATOM 4607 C C . LYS A 1 557 ? 12.564 -23.446 12.160 1.00 35.50 557 LYS A C 1
ATOM 4609 O O . LYS A 1 557 ? 12.607 -24.576 11.676 1.00 35.50 557 LYS A O 1
ATOM 4614 N N . SER A 1 558 ? 11.448 -22.932 12.680 1.00 32.50 558 SER A N 1
ATOM 4615 C CA . SER A 1 558 ? 10.156 -23.587 12.457 1.00 32.50 558 SER A CA 1
ATOM 4616 C C . SER A 1 558 ? 9.658 -23.209 11.063 1.00 32.50 558 SER A C 1
ATOM 4618 O O . SER A 1 558 ? 9.096 -22.132 10.865 1.00 32.50 558 SER A O 1
ATOM 4620 N N . PHE A 1 559 ? 9.891 -24.073 10.082 1.00 31.61 559 PHE A N 1
ATOM 4621 C CA . PHE A 1 559 ? 9.092 -24.049 8.863 1.00 31.61 559 PHE A CA 1
ATOM 4622 C C . PHE A 1 559 ? 7.755 -24.708 9.212 1.00 31.61 559 PHE A C 1
ATOM 4624 O O . PHE A 1 559 ? 7.730 -25.895 9.542 1.00 31.61 559 PHE A O 1
ATOM 4631 N N . HIS A 1 560 ? 6.681 -23.923 9.234 1.00 34.09 560 HIS A N 1
ATOM 4632 C CA . HIS A 1 560 ? 5.318 -24.445 9.227 1.00 34.09 560 HIS A CA 1
ATOM 4633 C C . HIS A 1 560 ? 4.715 -24.217 7.856 1.00 34.09 560 HIS A C 1
ATOM 4635 O O . HIS A 1 560 ? 4.860 -23.080 7.354 1.00 34.09 560 HIS A O 1
#